Protein 9T1M (pdb70)

Structure (mmCIF, N/CA/C/O backbone):
data_9T1M
#
_entry.id   9T1M
#
_cell.length_a   136.809
_cell.length_b   136.809
_cell.length_c   71.362
_cell.angle_alpha   90.000
_cell.angle_beta   90.000
_cell.angle_gamma   120.000
#
_symmetry.space_group_name_H-M   'P 32 2 1'
#
loop_
_entity.id
_entity.type
_entity.pdbx_description
1 polymer 'Alpha Rep E4'
2 polymer 'Nuclear export protein'
3 water water
#
loop_
_atom_site.group_PDB
_atom_site.id
_atom_site.type_symbol
_atom_site.label_atom_id
_atom_site.label_alt_id
_atom_site.label_comp_id
_atom_site.label_asym_id
_atom_site.label_entity_id
_atom_site.label_seq_id
_atom_site.pdbx_PDB_ins_code
_atom_site.Cartn_x
_atom_site.Cartn_y
_atom_site.Cartn_z
_atom_site.occupancy
_atom_site.B_iso_or_equiv
_atom_site.auth_seq_id
_atom_site.auth_comp_id
_atom_site.auth_asym_id
_atom_site.auth_atom_id
_atom_site.pdbx_PDB_model_num
ATOM 1 N N . ASP A 1 12 ? 72.32938 -22.14497 35.38547 1.000 90.19718 12 ASP A N 1
ATOM 2 C CA . ASP A 1 12 ? 71.00376 -22.17502 35.99330 1.000 102.73295 12 ASP A CA 1
ATOM 3 C C . ASP A 1 12 ? 70.00628 -21.36643 35.17292 1.000 104.51698 12 ASP A C 1
ATOM 4 O O . ASP A 1 12 ? 70.37736 -20.37442 34.54533 1.000 100.95744 12 ASP A O 1
ATOM 9 N N . PRO A 1 13 ? 68.74033 -21.79252 35.17118 1.000 110.24742 13 PRO A N 1
ATOM 10 C CA . PRO A 1 13 ? 67.69458 -20.96626 34.54693 1.000 102.47861 13 PRO A CA 1
ATOM 11 C C . PRO A 1 13 ? 67.55598 -19.60095 35.19174 1.000 96.35278 13 PRO A C 1
ATOM 12 O O . PRO A 1 13 ? 67.08082 -18.66487 34.53654 1.000 84.35211 13 PRO A O 1
ATOM 16 N N . GLU A 1 14 ? 67.95471 -19.45907 36.45817 1.000 99.71344 14 GLU A N 1
ATOM 17 C CA . GLU A 1 14 ? 67.94335 -18.15019 37.09857 1.000 85.44666 14 GLU A CA 1
ATOM 18 C C . GLU A 1 14 ? 69.06517 -17.26413 36.57466 1.000 84.95676 14 GLU A C 1
ATOM 19 O O . GLU A 1 14 ? 68.89727 -16.04208 36.48903 1.000 77.37126 14 GLU A O 1
ATOM 25 N N . LYS A 1 15 ? 70.21125 -17.85307 36.21750 1.000 82.75404 15 LYS A N 1
ATOM 26 C CA . LYS A 1 15 ? 71.28008 -17.06126 35.62194 1.000 77.63767 15 LYS A CA 1
ATOM 27 C C . LYS A 1 15 ? 70.95135 -16.63936 34.19759 1.000 62.04898 15 LYS A C 1
ATOM 28 O O . LYS A 1 15 ? 71.61032 -15.74358 33.66202 1.000 69.44855 15 LYS A O 1
ATOM 34 N N . VAL A 1 16 ? 69.93348 -17.24416 33.58435 1.000 70.67226 16 VAL A N 1
ATOM 35 C CA . VAL A 1 16 ? 69.54236 -16.85855 32.23247 1.000 67.60258 16 VAL A CA 1
ATOM 36 C C . VAL A 1 16 ? 68.81048 -15.52377 32.25521 1.000 58.17099 16 VAL A C 1
ATOM 37 O O . VAL A 1 16 ? 69.13795 -14.60172 31.49965 1.000 60.87722 16 VAL A O 1
ATOM 41 N N . GLU A 1 17 ? 67.80365 -15.40526 33.12594 1.000 62.18158 17 GLU A N 1
ATOM 42 C CA . GLU A 1 17 ? 67.00481 -14.18624 33.18777 1.000 63.10315 17 GLU A CA 1
ATOM 43 C C . GLU A 1 17 ? 67.83833 -12.98743 33.62072 1.000 64.95105 17 GLU A C 1
ATOM 44 O O . GLU A 1 17 ? 67.55708 -11.85575 33.20892 1.000 69.63182 17 GLU A O 1
ATOM 50 N N . MET A 1 18 ? 68.86626 -13.21014 34.44245 1.000 62.71203 18 MET A N 1
ATOM 51 C CA . MET A 1 18 ? 69.73454 -12.10944 34.84682 1.000 60.31430 18 MET A CA 1
ATOM 52 C C . MET A 1 18 ? 70.50609 -11.55705 33.65516 1.000 57.74368 18 MET A C 1
ATOM 53 O O . MET A 1 18 ? 70.54494 -10.34022 33.43832 1.000 68.21404 18 MET A O 1
ATOM 58 N N . TYR A 1 19 ? 71.12994 -12.44005 32.86977 1.000 61.21265 19 TYR A N 1
ATOM 59 C CA . TYR A 1 19 ? 71.90197 -11.98538 31.71781 1.000 56.46757 19 TYR A CA 1
ATOM 60 C C . TYR A 1 19 ? 71.00496 -11.39135 30.63910 1.000 57.55712 19 TYR A C 1
ATOM 61 O O . TYR A 1 19 ? 71.41067 -10.44931 29.94918 1.000 63.93669 19 TYR A O 1
ATOM 70 N N . ILE A 1 20 ? 69.79549 -11.93202 30.46916 1.000 50.36840 20 ILE A N 1
ATOM 71 C CA . ILE A 1 20 ? 68.85117 -11.35575 29.51458 1.000 51.91694 20 ILE A CA 1
ATOM 72 C C . ILE A 1 20 ? 68.51354 -9.92441 29.90914 1.000 57.91086 20 ILE A C 1
ATOM 73 O O . ILE A 1 20 ? 68.42546 -9.03102 29.05717 1.000 66.19910 20 ILE A O 1
ATOM 78 N N . LYS A 1 21 ? 68.32871 -9.68289 31.20871 1.000 54.27884 21 LYS A N 1
ATOM 79 C CA . LYS A 1 21 ? 68.10044 -8.32365 31.68518 1.000 55.88268 21 LYS A CA 1
ATOM 80 C C . LYS A 1 21 ? 69.32681 -7.44956 31.45101 1.000 61.98548 21 LYS A C 1
ATOM 81 O O . LYS A 1 21 ? 69.20134 -6.26610 31.11440 1.000 65.84989 21 LYS A O 1
ATOM 87 N N . ASN A 1 22 ? 70.52365 -8.01718 31.62165 1.000 55.36857 22 ASN A N 1
ATOM 88 C CA . ASN A 1 22 ? 71.75914 -7.26857 31.42596 1.000 50.79977 22 ASN A CA 1
ATOM 89 C C . ASN A 1 22 ? 72.00339 -6.89038 29.97105 1.000 55.55714 22 ASN A C 1
ATOM 90 O O . ASN A 1 22 ? 72.89494 -6.07699 29.70562 1.000 57.33340 22 ASN A O 1
ATOM 95 N N . LEU A 1 23 ? 71.24450 -7.45301 29.02761 1.000 52.30532 23 LEU A N 1
ATOM 96 C CA . LEU A 1 23 ? 71.37376 -7.05892 27.63010 1.000 46.42410 23 LEU A CA 1
ATOM 97 C C . LEU A 1 23 ? 70.85868 -5.65013 27.37127 1.000 49.95179 23 LEU A C 1
ATOM 98 O O . LEU A 1 23 ? 71.04361 -5.13399 26.26362 1.000 50.49997 23 LEU A O 1
ATOM 103 N N . GLN A 1 24 ? 70.22534 -5.02000 28.36184 1.000 52.69739 24 GLN A N 1
ATOM 104 C CA . GLN A 1 24 ? 69.75768 -3.64391 28.25565 1.000 63.30835 24 GLN A CA 1
ATOM 105 C C . GLN A 1 24 ? 70.48851 -2.72921 29.23250 1.000 57.71818 24 GLN A C 1
ATOM 106 O O . GLN A 1 24 ? 70.01673 -1.62490 29.52085 1.000 56.25843 24 GLN A O 1
ATOM 112 N N . ASP A 1 25 ? 71.63125 -3.17516 29.74832 1.000 58.18365 25 ASP A N 1
ATOM 113 C CA . ASP A 1 25 ? 72.42696 -2.37077 30.66304 1.000 66.04007 25 ASP A CA 1
ATOM 114 C C . ASP A 1 25 ? 73.08295 -1.20956 29.92054 1.000 57.53980 25 ASP A C 1
ATOM 115 O O . ASP A 1 25 ? 73.37682 -1.29231 28.72580 1.000 47.99951 25 ASP A O 1
ATOM 120 N N . ASP A 1 26 ? 73.30598 -0.11031 30.64489 1.000 60.36564 26 ASP A N 1
ATOM 121 C CA . ASP A 1 26 ? 73.90499 1.07130 30.03089 1.000 63.46617 26 ASP A CA 1
ATOM 122 C C . ASP A 1 26 ? 75.35644 0.83568 29.62965 1.000 57.55717 26 ASP A C 1
ATOM 123 O O . ASP A 1 26 ? 75.84238 1.45673 28.67755 1.000 59.52334 26 ASP A O 1
ATOM 128 N N . SER A 1 27 ? 76.05706 -0.04547 30.33176 1.000 60.98882 27 SER A N 1
ATOM 129 C CA . SER A 1 27 ? 77.46771 -0.28829 30.05533 1.000 48.28826 27 SER A CA 1
ATOM 130 C C . SER A 1 27 ? 77.61923 -1.28603 28.91465 1.000 50.55238 27 SER A C 1
ATOM 131 O O . SER A 1 27 ? 77.06291 -2.38790 28.99163 1.000 53.05794 27 SER A O 1
ATOM 134 N N . PRO A 1 28 ? 78.34119 -0.94600 27.84390 1.000 48.22986 28 PRO A N 1
ATOM 135 C CA . PRO A 1 28 ? 78.56922 -1.93227 26.77601 1.000 41.22018 28 PRO A CA 1
ATOM 136 C C . PRO A 1 28 ? 79.33642 -3.15179 27.25059 1.000 45.54682 28 PRO A C 1
ATOM 137 O O . PRO A 1 28 ? 79.14374 -4.24659 26.70716 1.000 45.63757 28 PRO A O 1
ATOM 141 N N . LEU A 1 29 ? 80.21323 -2.99008 28.24451 1.000 45.45660 29 LEU A N 1
ATOM 142 C CA . LEU A 1 29 ? 80.94557 -4.13029 28.78439 1.000 44.89125 29 LEU A CA 1
ATOM 143 C C . LEU A 1 29 ? 79.99977 -5.13090 29.43802 1.000 45.52877 29 LEU A C 1
ATOM 144 O O . LEU A 1 29 ? 80.17423 -6.34711 29.29587 1.000 44.65201 29 LEU A O 1
ATOM 149 N N . VAL A 1 30 ? 78.99190 -4.63665 30.16087 1.000 42.85392 30 VAL A N 1
ATOM 150 C CA . VAL A 1 30 ? 78.02917 -5.52637 30.80270 1.000 47.75642 30 VAL A CA 1
ATOM 151 C C . VAL A 1 30 ? 77.16986 -6.23377 29.76069 1.000 44.99597 30 VAL A C 1
ATOM 152 O O . VAL A 1 30 ? 76.90645 -7.43768 29.86930 1.000 48.93884 30 VAL A O 1
ATOM 156 N N . ARG A 1 31 ? 76.71556 -5.50237 28.73843 1.000 40.48459 31 ARG A N 1
ATOM 157 C CA . ARG A 1 31 ? 75.92460 -6.12587 27.68090 1.000 44.84018 31 ARG A CA 1
ATOM 158 C C . ARG A 1 31 ? 76.73227 -7.17457 26.92824 1.000 39.47700 31 ARG A C 1
ATOM 159 O O . ARG A 1 31 ? 76.18863 -8.20099 26.50369 1.000 40.81021 31 ARG A O 1
ATOM 167 N N . ASP A 1 32 ? 78.03094 -6.93213 26.74639 1.000 38.55808 32 ASP A N 1
ATOM 168 C CA . ASP A 1 32 ? 78.86290 -7.88479 26.02061 1.000 39.00395 32 ASP A CA 1
ATOM 169 C C . ASP A 1 32 ? 79.04225 -9.17343 26.81293 1.000 38.00676 32 ASP A C 1
ATOM 170 O O . ASP A 1 32 ? 78.90717 -10.27380 26.26511 1.000 46.55855 32 ASP A O 1
ATOM 175 N N . PHE A 1 33 ? 79.34969 -9.05763 28.10764 1.000 38.68939 33 PHE A N 1
ATOM 176 C CA . PHE A 1 33 ? 79.53052 -10.25157 28.92611 1.000 38.34877 33 PHE A CA 1
ATOM 177 C C . PHE A 1 33 ? 78.23521 -11.03898 29.05960 1.000 40.09576 33 PHE A C 1
ATOM 178 O O . PHE A 1 33 ? 78.26523 -12.27189 29.14679 1.000 48.57694 33 PHE A O 1
ATOM 186 N N . ALA A 1 34 ? 77.09287 -10.35033 29.08041 1.000 39.28751 34 ALA A N 1
ATOM 187 C CA . ALA A 1 34 ? 75.81321 -11.04549 29.15891 1.000 40.31081 34 ALA A CA 1
ATOM 188 C C . ALA A 1 34 ? 75.54707 -11.84352 27.88911 1.000 39.05457 34 ALA A C 1
ATOM 189 O O . ALA A 1 34 ? 75.12856 -13.00515 27.95023 1.000 47.48463 34 ALA A O 1
ATOM 191 N N . ALA A 1 35 ? 75.78095 -11.23192 26.72540 1.000 37.33704 35 ALA A N 1
ATOM 192 C CA . ALA A 1 35 ? 75.56046 -11.93159 25.46389 1.000 39.44986 35 ALA A CA 1
ATOM 193 C C . ALA A 1 35 ? 76.48507 -13.13486 25.32823 1.000 36.24674 35 ALA A C 1
ATOM 194 O O . ALA A 1 35 ? 76.06863 -14.19658 24.84999 1.000 41.90097 35 ALA A O 1
ATOM 196 N N . ASN A 1 36 ? 77.74643 -12.98692 25.73990 1.000 35.96436 36 ASN A N 1
ATOM 197 C CA . ASN A 1 36 ? 78.68553 -14.10071 25.65984 1.000 40.76513 36 ASN A CA 1
ATOM 198 C C . ASN A 1 36 ? 78.29547 -15.22410 26.61270 1.000 46.40750 36 ASN A C 1
ATOM 199 O O . ASN A 1 36 ? 78.44889 -16.40647 26.28360 1.000 46.22386 36 ASN A O 1
ATOM 204 N N . ALA A 1 37 ? 77.78783 -14.87505 27.79739 1.000 40.27030 37 ALA A N 1
ATOM 205 C CA . ALA A 1 37 ? 77.39981 -15.89627 28.76460 1.000 41.74854 37 ALA A CA 1
ATOM 206 C C . ALA A 1 37 ? 76.16391 -16.65632 28.30101 1.000 43.29172 37 ALA A C 1
ATOM 207 O O . ALA A 1 37 ? 76.05757 -17.86944 28.51716 1.000 51.93293 37 ALA A O 1
ATOM 209 N N . LEU A 1 38 ? 75.21695 -15.96022 27.66646 1.000 41.58226 38 LEU A N 1
ATOM 210 C CA . LEU A 1 38 ? 74.01802 -16.62743 27.17094 1.000 42.67911 38 LEU A CA 1
ATOM 211 C C . LEU A 1 38 ? 74.35224 -17.63164 26.07712 1.000 43.07787 38 LEU A C 1
ATOM 212 O O . LEU A 1 38 ? 73.65129 -18.63845 25.92314 1.000 56.86430 38 LEU A O 1
ATOM 217 N N . GLY A 1 39 ? 75.41241 -17.37645 25.30806 1.000 45.91952 39 GLY A N 1
ATOM 218 C CA . GLY A 1 39 ? 75.84092 -18.34068 24.31156 1.000 51.09145 39 GLY A CA 1
ATOM 219 C C . GLY A 1 39 ? 76.42081 -19.60190 24.91755 1.000 43.58251 39 GLY A C 1
ATOM 220 O O . GLY A 1 39 ? 76.25334 -20.69277 24.36411 1.000 46.69153 39 GLY A O 1
ATOM 221 N N . LYS A 1 40 ? 77.10599 -19.47699 26.05756 1.000 47.05477 40 LYS A N 1
ATOM 222 C CA . LYS A 1 40 ? 77.67589 -20.65323 26.70715 1.000 52.38138 40 LYS A CA 1
ATOM 223 C C . LYS A 1 40 ? 76.59390 -21.50441 27.35860 1.000 51.00692 40 LYS A C 1
ATOM 224 O O . LYS A 1 40 ? 76.68485 -22.73775 27.36106 1.000 59.70757 40 LYS A O 1
ATOM 230 N N . ILE A 1 41 ? 75.56706 -20.86560 27.92208 1.000 51.10343 41 ILE A N 1
ATOM 231 C CA . ILE A 1 41 ? 74.50050 -21.61094 28.58384 1.000 56.40535 41 ILE A CA 1
ATOM 232 C C . ILE A 1 41 ? 73.72461 -22.43924 27.56673 1.000 57.15358 41 ILE A C 1
ATOM 233 O O . ILE A 1 41 ? 73.49699 -23.63918 27.76049 1.000 68.83925 41 ILE A O 1
ATOM 238 N N . GLY A 1 42 ? 73.31024 -21.81278 26.46945 1.000 55.23576 42 GLY A N 1
ATOM 239 C CA . GLY A 1 42 ? 72.60193 -22.50935 25.41556 1.000 51.69614 42 GLY A CA 1
ATOM 240 C C . GLY A 1 42 ? 71.10339 -22.59492 25.57762 1.000 57.77690 42 GLY A C 1
ATOM 241 O O . GLY A 1 42 ? 70.47498 -23.43820 24.92792 1.000 70.20102 42 GLY A O 1
ATOM 242 N N . ASP A 1 43 ? 70.50645 -21.75420 26.41763 1.000 58.31488 43 ASP A N 1
ATOM 243 C CA . ASP A 1 43 ? 69.06608 -21.78986 26.62605 1.000 70.91128 43 ASP A CA 1
ATOM 244 C C . ASP A 1 43 ? 68.37116 -20.99632 25.52621 1.000 60.74938 43 ASP A C 1
ATOM 245 O O . ASP A 1 43 ? 68.74775 -19.85543 25.24004 1.000 56.08469 43 ASP A O 1
ATOM 250 N N . GLU A 1 44 ? 67.35462 -21.60293 24.90876 1.000 69.68124 44 GLU A N 1
ATOM 251 C CA . GLU A 1 44 ? 66.62160 -20.94432 23.83331 1.000 58.77615 44 GLU A CA 1
ATOM 252 C C . GLU A 1 44 ? 65.82808 -19.73567 24.31253 1.000 61.67655 44 GLU A C 1
ATOM 253 O O . GLU A 1 44 ? 65.35988 -18.95442 23.47749 1.000 56.47444 44 GLU A O 1
ATOM 259 N N . ARG A 1 45 ? 65.66733 -19.56689 25.62735 1.000 64.14241 45 ARG A N 1
ATOM 260 C CA . ARG A 1 45 ? 65.00704 -18.38706 26.17482 1.000 63.60704 45 ARG A CA 1
ATOM 261 C C . ARG A 1 45 ? 65.72926 -17.09719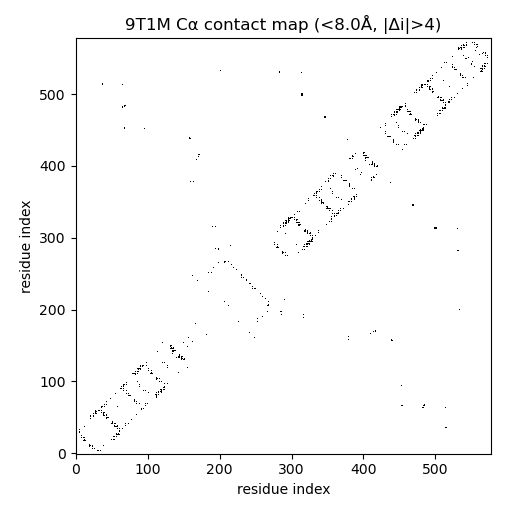 25.79826 1.000 59.06523 45 ARG A C 1
ATOM 262 O O . ARG A 1 45 ? 65.10778 -16.02847 25.78625 1.000 65.37433 45 ARG A O 1
ATOM 270 N N . ALA A 1 46 ? 67.01591 -17.17720 25.46426 1.000 59.58145 46 ALA A N 1
ATOM 271 C CA . ALA A 1 46 ? 67.83077 -16.01207 25.14998 1.000 53.54806 46 ALA A CA 1
ATOM 272 C C . ALA A 1 46 ? 67.92071 -15.71786 23.65787 1.000 52.05149 46 ALA A C 1
ATOM 273 O O . ALA A 1 46 ? 68.57658 -14.74457 23.27722 1.000 51.05818 46 ALA A O 1
ATOM 275 N N . VAL A 1 47 ? 67.28217 -16.52467 22.80678 1.000 68.04095 47 VAL A N 1
ATOM 276 C CA . VAL A 1 47 ? 67.43073 -16.35706 21.36021 1.000 57.11485 47 VAL A CA 1
ATOM 277 C C . VAL A 1 47 ? 66.86597 -15.01336 20.91340 1.000 51.18527 47 VAL A C 1
ATOM 278 O O . VAL A 1 47 ? 67.55438 -14.21207 20.27148 1.000 48.70533 47 VAL A O 1
ATOM 282 N N . GLU A 1 48 ? 65.60438 -14.75034 21.24038 1.000 50.91721 48 GLU A N 1
ATOM 283 C CA . GLU A 1 48 ? 64.96257 -13.51403 20.80781 1.000 51.85411 48 GLU A CA 1
ATOM 284 C C . GLU A 1 48 ? 65.59331 -12.28085 21.45665 1.000 50.11506 48 GLU A C 1
ATOM 285 O O . GLU A 1 48 ? 65.72833 -11.24940 20.78552 1.000 51.41734 48 GLU A O 1
ATOM 291 N N . PRO A 1 49 ? 65.97969 -12.31752 22.73985 1.000 54.78218 49 PRO A N 1
ATOM 292 C CA . PRO A 1 49 ? 66.74713 -11.18164 23.28022 1.000 48.00133 49 PRO A CA 1
ATOM 293 C C . PRO A 1 49 ? 68.08686 -10.97059 22.59510 1.000 45.81903 49 PRO A C 1
ATOM 294 O O . PRO A 1 49 ? 68.52826 -9.82252 22.46362 1.000 52.16356 49 PRO A O 1
ATOM 298 N N . LEU A 1 50 ? 68.75450 -12.04146 22.15844 1.000 45.57075 50 LEU A N 1
ATOM 299 C CA . LEU A 1 50 ? 70.02265 -11.88044 21.45311 1.000 41.09430 50 LEU A CA 1
ATOM 300 C C . LEU A 1 50 ? 69.81633 -11.37413 20.03178 1.000 41.38439 50 LEU A C 1
ATOM 301 O O . LEU A 1 50 ? 70.66887 -10.65209 19.50277 1.000 45.62395 50 LEU A O 1
ATOM 306 N N . ILE A 1 51 ? 68.70636 -11.75391 19.39601 1.000 45.09493 51 ILE A N 1
ATOM 307 C CA . ILE A 1 51 ? 68.40166 -11.25804 18.05695 1.000 44.47562 51 ILE A CA 1
ATOM 308 C C . ILE A 1 51 ? 68.24041 -9.74294 18.07092 1.000 45.05662 51 ILE A C 1
ATOM 309 O O . ILE A 1 51 ? 68.69735 -9.04634 17.15551 1.000 45.83236 51 ILE A O 1
ATOM 314 N N . LYS A 1 52 ? 67.60267 -9.20510 19.11403 1.000 47.06922 52 LYS A N 1
ATOM 315 C CA . LYS A 1 52 ? 67.48203 -7.75713 19.23516 1.000 48.62647 52 LYS A CA 1
ATOM 316 C C . LYS A 1 52 ? 68.82478 -7.09271 19.51039 1.000 46.72764 52 LYS A C 1
ATOM 317 O O . LYS A 1 52 ? 68.96231 -5.88478 19.28916 1.000 49.69470 52 LYS A O 1
ATOM 323 N N . ALA A 1 53 ? 69.81433 -7.85254 19.98273 1.000 42.36747 53 ALA A N 1
ATOM 324 C CA . ALA A 1 53 ? 71.14223 -7.31562 20.24669 1.000 43.32304 53 ALA A CA 1
ATOM 325 C C . ALA A 1 53 ? 71.97744 -7.14828 18.98486 1.000 43.39575 53 ALA A C 1
ATOM 326 O O . ALA A 1 53 ? 73.02038 -6.48794 19.03789 1.000 47.21099 53 ALA A O 1
ATOM 328 N N . LEU A 1 54 ? 71.55438 -7.72881 17.85935 1.000 45.63129 54 LEU A N 1
ATOM 329 C CA . LEU A 1 54 ? 72.26093 -7.53105 16.59927 1.000 42.28093 54 LEU A CA 1
ATOM 330 C C . LEU A 1 54 ? 72.14701 -6.10368 16.07952 1.000 52.27636 54 LEU A C 1
ATOM 331 O O . LEU A 1 54 ? 72.82568 -5.76205 15.10511 1.000 64.02455 54 LEU A O 1
ATOM 336 N N . LYS A 1 55 ? 71.30999 -5.27053 16.69968 1.000 43.97226 55 LYS A N 1
ATOM 337 C CA . LYS A 1 55 ? 71.20433 -3.85379 16.37537 1.000 46.07568 55 LYS A CA 1
ATOM 338 C C . LYS A 1 55 ? 71.71516 -2.96881 17.50727 1.000 45.53782 55 LYS A C 1
ATOM 339 O O . LYS A 1 55 ? 71.34661 -1.79250 17.58545 1.000 58.81023 55 LYS A O 1
ATOM 345 N N . ASP A 1 56 ? 72.54690 -3.51533 18.39024 1.000 43.09875 56 ASP A N 1
ATOM 346 C CA . ASP A 1 56 ? 73.08072 -2.74486 19.50309 1.000 42.88007 56 ASP A CA 1
ATOM 347 C C . ASP A 1 56 ? 73.99302 -1.63463 18.99140 1.000 43.81713 56 ASP A C 1
ATOM 348 O O . ASP A 1 56 ? 74.64366 -1.76272 17.95107 1.000 44.89707 56 ASP A O 1
ATOM 353 N N . GLU A 1 57 ? 74.03317 -0.52925 19.73798 1.000 45.40893 57 GLU A N 1
ATOM 354 C CA . GLU A 1 57 ? 74.84050 0.61935 19.34393 1.000 49.36652 57 GLU A CA 1
ATOM 355 C C . GLU A 1 57 ? 76.33581 0.38391 19.50926 1.000 45.12760 57 GLU A C 1
ATOM 356 O O . GLU A 1 57 ? 77.12809 1.21174 19.04665 1.000 46.60777 57 GLU A O 1
ATOM 362 N N . ASP A 1 58 ? 76.73909 -0.71118 20.14563 1.000 42.64440 58 ASP A N 1
ATOM 363 C CA . ASP A 1 58 ? 78.14341 -1.04707 20.34088 1.000 41.45156 58 ASP A CA 1
ATOM 364 C C . ASP A 1 58 ? 78.49542 -2.21716 19.43234 1.000 45.69370 58 ASP A C 1
ATOM 365 O O . ASP A 1 58 ? 77.89151 -3.29031 19.53611 1.000 42.57798 58 ASP A O 1
ATOM 370 N N . GLY A 1 59 ? 79.46781 -2.00627 18.54267 1.000 41.77805 59 GLY A N 1
ATOM 371 C CA . GLY A 1 59 ? 79.83086 -3.02626 17.57426 1.000 40.24432 59 GLY A CA 1
ATOM 372 C C . GLY A 1 59 ? 80.37061 -4.30278 18.18516 1.000 38.25056 59 GLY A C 1
ATOM 373 O O . GLY A 1 59 ? 80.31167 -5.35791 17.54434 1.000 46.26990 59 GLY A O 1
ATOM 374 N N . TYR A 1 60 ? 80.89829 -4.23627 19.40974 1.000 37.94465 60 TYR A N 1
ATOM 375 C CA . TYR A 1 60 ? 81.35304 -5.45274 20.07576 1.000 38.31817 60 TYR A CA 1
ATOM 376 C C . TYR A 1 60 ? 80.17554 -6.29010 20.55847 1.000 39.77410 60 TYR A C 1
ATOM 377 O O . TYR A 1 60 ? 80.21185 -7.52366 20.48104 1.000 48.77405 60 TYR A O 1
ATOM 386 N N . VAL A 1 61 ? 79.12548 -5.63876 21.06412 1.000 39.75426 61 VAL A N 1
ATOM 387 C CA . VAL A 1 61 ? 77.92144 -6.36289 21.46314 1.000 42.47991 61 VAL A CA 1
ATOM 388 C C . VAL A 1 61 ? 77.28154 -7.02920 20.25193 1.000 36.33668 61 VAL A C 1
ATOM 389 O O . VAL A 1 61 ? 76.79633 -8.16450 20.33142 1.000 40.90764 61 VAL A O 1
ATOM 393 N N . ARG A 1 62 ? 77.27306 -6.33315 19.11161 1.000 39.55675 62 ARG A N 1
ATOM 394 C CA . ARG A 1 62 ? 76.74093 -6.91207 17.88174 1.000 36.78216 62 ARG A CA 1
ATOM 395 C C . ARG A 1 62 ? 77.51881 -8.16071 17.49047 1.000 35.86036 62 ARG A C 1
ATOM 396 O O . ARG A 1 62 ? 76.93278 -9.16979 17.08079 1.000 36.93354 62 ARG A O 1
ATOM 404 N N . ARG A 1 63 ? 78.84494 -8.10581 17.61648 1.000 39.79984 63 ARG A N 1
ATOM 405 C CA . ARG A 1 63 ? 79.69217 -9.23774 17.25976 1.000 37.52582 63 ARG A CA 1
ATOM 406 C C . ARG A 1 63 ? 79.44893 -10.41978 18.18981 1.000 38.36999 63 ARG A C 1
ATOM 407 O O . ARG A 1 63 ? 79.29968 -11.56134 17.73796 1.000 34.72154 63 ARG A O 1
ATOM 415 N N . THR A 1 64 ? 79.39855 -10.15894 19.49785 1.000 43.88953 64 THR A N 1
ATOM 416 C CA . THR A 1 64 ? 79.23515 -11.23059 20.47358 1.000 33.49930 64 THR A CA 1
ATOM 417 C C . THR A 1 64 ? 77.84859 -11.85739 20.39922 1.000 37.77058 64 THR A C 1
ATOM 418 O O . THR A 1 64 ? 77.70518 -13.06739 20.61037 1.000 42.09294 64 THR A O 1
ATOM 422 N N . ALA A 1 65 ? 76.82297 -11.05946 20.09268 1.000 37.67873 65 ALA A N 1
ATOM 423 C CA . ALA A 1 65 ? 75.47433 -11.60269 19.96725 1.000 34.87238 65 ALA A CA 1
ATOM 424 C C . ALA A 1 65 ? 75.38505 -12.59939 18.81870 1.000 40.31021 65 ALA A C 1
ATOM 425 O O . ALA A 1 65 ? 74.73361 -13.64324 18.94261 1.000 40.10257 65 ALA A O 1
ATOM 427 N N . ALA A 1 66 ? 76.02955 -12.29285 17.68994 1.000 41.36523 66 ALA A N 1
ATOM 428 C CA . ALA A 1 66 ? 76.03336 -13.22330 16.56564 1.000 47.66404 66 ALA A CA 1
ATOM 429 C C . ALA A 1 66 ? 76.74042 -14.52349 16.92869 1.000 39.57679 66 ALA A C 1
ATOM 430 O O . ALA A 1 66 ? 76.27065 -15.61320 16.57943 1.000 40.64282 66 ALA A O 1
ATOM 432 N N . LEU A 1 67 ? 77.87797 -14.42709 17.62228 1.000 37.35928 67 LEU A N 1
ATOM 433 C CA . LEU A 1 67 ? 78.58690 -15.62481 18.06291 1.000 40.58268 67 LEU A CA 1
ATOM 434 C C . LEU A 1 67 ? 77.72837 -16.46850 18.99675 1.000 46.41001 67 LEU A C 1
ATOM 435 O O . LEU A 1 67 ? 77.73439 -17.70266 18.91277 1.000 57.47630 67 LEU A O 1
ATOM 440 N N . ALA A 1 68 ? 76.98062 -15.81958 19.89259 1.000 47.31534 68 ALA A N 1
ATOM 441 C CA . ALA A 1 68 ? 76.13215 -16.55500 20.82472 1.000 43.55921 68 ALA A CA 1
ATOM 442 C C . ALA A 1 68 ? 75.01333 -17.28776 20.09667 1.000 38.32007 68 ALA A C 1
ATOM 443 O O . ALA A 1 68 ? 74.71768 -18.44725 20.40898 1.000 42.19541 68 ALA A O 1
ATOM 445 N N . LEU A 1 69 ? 74.37487 -16.62422 19.12947 1.000 40.33538 69 LEU A N 1
ATOM 446 C CA . LEU A 1 69 ? 73.30707 -17.26361 18.36859 1.000 40.07337 69 LEU A CA 1
ATOM 447 C C . LEU A 1 69 ? 73.81289 -18.47912 17.60261 1.000 47.35669 69 LEU A C 1
ATOM 448 O O . LEU A 1 69 ? 73.06096 -19.43800 17.39335 1.000 54.86241 69 LEU A O 1
ATOM 453 N N . GLY A 1 70 ? 75.07640 -18.45857 17.17556 1.000 52.83366 70 GLY A N 1
ATOM 454 C CA . GLY A 1 70 ? 75.64075 -19.62284 16.51366 1.000 51.83562 70 GLY A CA 1
ATOM 455 C C . GLY A 1 70 ? 75.83266 -20.80046 17.45024 1.000 44.04803 70 GLY A C 1
ATOM 456 O O . GLY A 1 70 ? 75.62473 -21.95318 17.06125 1.000 45.22348 70 GLY A O 1
ATOM 457 N N . LYS A 1 71 ? 76.23354 -20.53047 18.69608 1.000 48.60120 71 LYS A N 1
ATOM 458 C CA . LYS A 1 71 ? 76.43301 -21.61081 19.65714 1.000 54.79538 71 LYS A CA 1
ATOM 459 C C . LYS A 1 71 ? 75.11959 -22.27102 20.05673 1.000 47.62349 71 LYS A C 1
ATOM 460 O O . LYS A 1 71 ? 75.08765 -23.48364 20.29614 1.000 53.84228 71 LYS A O 1
ATOM 466 N N . ILE A 1 72 ? 74.03340 -21.50065 20.13685 1.000 47.96616 72 ILE A N 1
ATOM 467 C CA . ILE A 1 72 ? 72.74453 -22.07378 20.51484 1.000 52.65353 72 ILE A CA 1
ATOM 468 C C . ILE A 1 72 ? 72.24138 -23.01774 19.42949 1.000 51.34797 72 ILE A C 1
ATOM 469 O O . ILE A 1 72 ? 71.83343 -24.15082 19.70985 1.000 64.66434 72 ILE A O 1
ATOM 474 N N . GLY A 1 73 ? 72.26097 -22.56847 18.17820 1.000 57.29361 73 GLY A N 1
ATOM 475 C CA . GLY A 1 73 ? 71.81232 -23.38855 17.07359 1.000 57.91167 73 GLY A CA 1
ATOM 476 C C . GLY A 1 73 ? 70.33894 -23.30015 16.75069 1.000 58.76982 73 GLY A C 1
ATOM 477 O O . GLY A 1 73 ? 69.86483 -24.05959 15.89727 1.000 71.50323 73 GLY A O 1
ATOM 478 N N . ASP A 1 74 ? 69.59804 -22.40829 17.40300 1.000 58.58230 74 ASP A N 1
ATOM 479 C CA . ASP A 1 74 ? 68.17437 -22.27496 17.12770 1.000 59.79180 74 ASP A CA 1
ATOM 480 C C . ASP A 1 74 ? 67.97031 -21.65058 15.75254 1.000 57.09071 74 ASP A C 1
ATOM 481 O O . ASP A 1 74 ? 68.54744 -20.60431 15.44109 1.000 53.93914 74 ASP A O 1
ATOM 486 N N . GLU A 1 75 ? 67.14361 -22.29690 14.92763 1.000 58.71539 75 GLU A N 1
ATOM 487 C CA . GLU A 1 75 ? 66.92586 -21.84033 13.56015 1.000 57.51736 75 GLU A CA 1
ATOM 488 C C . GLU A 1 75 ? 66.12453 -20.54673 13.48284 1.000 61.10880 75 GLU A C 1
ATOM 489 O O . GLU A 1 75 ? 66.02655 -19.96712 12.39601 1.000 59.18733 75 GLU A O 1
ATOM 495 N N . ARG A 1 76 ? 65.55136 -20.08161 14.59566 1.000 56.84473 76 ARG A N 1
ATOM 496 C CA . ARG A 1 76 ? 64.85478 -18.80023 14.59042 1.000 56.00720 76 ARG A CA 1
ATOM 497 C C . ARG A 1 76 ? 65.79578 -17.63320 14.32669 1.000 52.33481 76 ARG A C 1
ATOM 498 O O . ARG A 1 76 ? 65.34390 -16.57436 13.87770 1.000 57.67973 76 ARG A O 1
ATOM 506 N N . ALA A 1 77 ? 67.08779 -17.80263 14.58971 1.000 50.65954 77 ALA A N 1
ATOM 507 C CA . ALA A 1 77 ? 68.07609 -16.75305 14.39018 1.000 51.80809 77 ALA A CA 1
ATOM 508 C C . ALA A 1 77 ? 68.61077 -16.69244 12.96583 1.000 45.59237 77 ALA A C 1
ATOM 509 O O . ALA A 1 77 ? 69.43817 -15.82461 12.67244 1.000 54.66087 77 ALA A O 1
ATOM 511 N N . VAL A 1 78 ? 68.16300 -17.58294 12.07806 1.000 46.82580 78 VAL A N 1
ATOM 512 C CA . VAL A 1 78 ? 68.71458 -17.63325 10.72406 1.000 45.45533 78 VAL A CA 1
ATOM 513 C C . VAL A 1 78 ? 68.43101 -16.33237 9.98158 1.000 43.96147 78 VAL A C 1
ATOM 514 O O . VAL A 1 78 ? 69.34619 -15.67190 9.47711 1.000 45.76496 78 VAL A O 1
ATOM 518 N N . GLU A 1 79 ? 67.15796 -15.94702 9.90428 1.000 45.40926 79 GLU A N 1
ATOM 519 C CA . GLU A 1 79 ? 66.80361 -14.73025 9.17766 1.000 44.60239 79 GLU A CA 1
ATOM 520 C C . GLU A 1 79 ? 67.40601 -13.46464 9.78264 1.000 51.68309 79 GLU A C 1
ATOM 521 O O . GLU A 1 79 ? 67.89658 -12.62374 9.00843 1.000 48.96950 79 GLU A O 1
ATOM 527 N N . PRO A 1 80 ? 67.40388 -13.25018 11.10445 1.000 50.59106 80 PRO A N 1
ATOM 528 C CA . PRO A 1 80 ? 68.09232 -12.06083 11.63459 1.000 41.25386 80 PRO A CA 1
ATOM 529 C C . PRO A 1 80 ? 69.59157 -12.06852 11.39335 1.000 42.25433 80 PRO A C 1
ATOM 530 O O . PRO A 1 80 ? 70.17840 -10.99960 11.18248 1.000 45.55946 80 PRO A O 1
ATOM 534 N N . LEU A 1 81 ? 70.23392 -13.23965 11.42313 1.000 41.02881 81 LEU A N 1
ATOM 535 C CA . LEU A 1 81 ? 71.65793 -13.30648 11.10900 1.000 40.50102 81 LEU A CA 1
ATOM 536 C C . LEU A 1 81 ? 71.92435 -12.98772 9.64369 1.000 44.04980 81 LEU A C 1
ATOM 537 O O . LEU A 1 81 ? 72.98085 -12.43714 9.31330 1.000 38.51281 81 LEU A O 1
ATOM 542 N N . ILE A 1 82 ? 70.99006 -13.33464 8.75542 1.000 37.70278 82 ILE A N 1
ATOM 543 C CA . ILE A 1 82 ? 71.14116 -12.99952 7.34205 1.000 37.35524 82 ILE A CA 1
ATOM 544 C C . ILE A 1 82 ? 71.18229 -11.48842 7.15520 1.000 42.54961 82 ILE A C 1
ATOM 545 O O . ILE A 1 82 ? 72.00314 -10.96368 6.39291 1.000 43.34329 82 ILE A O 1
ATOM 550 N N . LYS A 1 83 ? 70.29899 -10.76398 7.84699 1.000 52.10958 83 LYS A N 1
ATOM 551 C CA . LYS A 1 83 ? 70.32648 -9.30686 7.77583 1.000 46.50225 83 LYS A CA 1
ATOM 552 C C . LYS A 1 83 ? 71.61829 -8.74359 8.35288 1.000 44.90758 83 LYS A C 1
ATOM 553 O O . LYS A 1 83 ? 72.05339 -7.65676 7.95502 1.000 52.08985 83 LYS A O 1
ATOM 559 N N . ALA A 1 84 ? 72.24289 -9.46088 9.28971 1.000 46.23290 84 ALA A N 1
ATOM 560 C CA . ALA A 1 84 ? 73.53004 -9.03698 9.82536 1.000 42.88808 84 ALA A CA 1
ATOM 561 C C . ALA A 1 84 ? 74.66139 -9.18774 8.81732 1.000 42.20750 84 ALA A C 1
ATOM 562 O O . ALA A 1 84 ? 75.74266 -8.63261 9.03946 1.000 36.10573 84 ALA A O 1
ATOM 564 N N . LEU A 1 85 ? 74.44256 -9.92212 7.72317 1.000 45.20268 85 LEU A N 1
ATOM 565 C CA . LEU A 1 85 ? 75.43340 -10.01823 6.65824 1.000 41.82435 85 LEU A CA 1
ATOM 566 C C . LEU A 1 85 ? 75.59559 -8.71497 5.88909 1.000 41.55312 85 LEU A C 1
ATOM 567 O O . LEU A 1 85 ? 76.48288 -8.62864 5.03345 1.000 43.72678 85 LEU A O 1
ATOM 572 N N . LYS A 1 86 ? 74.75980 -7.71134 6.15976 1.000 35.88127 86 LYS A N 1
ATOM 573 C CA . LYS A 1 86 ? 74.88844 -6.39472 5.55055 1.000 39.01787 86 LYS A CA 1
ATOM 574 C C . LYS A 1 86 ? 75.28377 -5.33337 6.57130 1.000 38.40539 86 LYS A C 1
ATOM 575 O O . LYS A 1 86 ? 75.11073 -4.13709 6.31817 1.000 44.10838 86 LYS A O 1
ATOM 581 N N . ASP A 1 87 ? 75.80653 -5.75262 7.72139 1.000 41.09030 87 ASP A N 1
ATOM 582 C CA . ASP A 1 87 ? 76.28429 -4.81870 8.72967 1.000 39.58009 87 ASP A CA 1
ATOM 583 C C . ASP A 1 87 ? 77.49448 -4.05112 8.20396 1.000 43.93218 87 ASP A C 1
ATOM 584 O O . ASP A 1 87 ? 78.28272 -4.56412 7.40642 1.000 49.06552 87 ASP A O 1
ATOM 589 N N . GLU A 1 88 ? 77.63474 -2.79957 8.65017 1.000 35.48382 88 GLU A N 1
ATOM 590 C CA . GLU A 1 88 ? 78.72514 -1.96601 8.15113 1.000 40.15442 88 GLU A CA 1
ATOM 591 C C . GLU A 1 88 ? 80.09390 -2.41293 8.65523 1.000 39.15828 88 GLU A C 1
ATOM 592 O O . GLU A 1 88 ? 81.10959 -2.00265 8.08440 1.000 50.03830 88 GLU A O 1
ATOM 598 N N . ASP A 1 89 ? 80.15091 -3.23807 9.69731 1.000 46.40767 89 ASP A N 1
ATOM 599 C CA . ASP A 1 89 ? 81.41275 -3.70819 10.25581 1.000 32.36053 89 ASP A CA 1
ATOM 600 C C . ASP A 1 89 ? 81.68934 -5.11975 9.75900 1.000 34.81273 89 ASP A C 1
ATOM 601 O O . ASP A 1 89 ? 80.81797 -5.99282 9.83287 1.000 39.56588 89 ASP A O 1
ATOM 606 N N . TRP A 1 90 ? 82.90803 -5.33748 9.25907 1.000 35.89420 90 TRP A N 1
ATOM 607 C CA . TRP A 1 90 ? 83.26286 -6.63970 8.70619 1.000 39.46070 90 TRP A CA 1
ATOM 608 C C . TRP A 1 90 ? 83.33767 -7.71909 9.77871 1.000 43.46451 90 TRP A C 1
ATOM 609 O O . TRP A 1 90 ? 83.11454 -8.89740 9.47862 1.000 40.01895 90 TRP A O 1
ATOM 620 N N . GLN A 1 91 ? 83.65330 -7.34964 11.02428 1.000 45.15563 91 GLN A N 1
ATOM 621 C CA . GLN A 1 91 ? 83.68146 -8.34815 12.08851 1.000 33.22771 91 GLN A CA 1
ATOM 622 C C . GLN A 1 91 ? 82.29512 -8.91159 12.36421 1.000 37.54468 91 GLN A C 1
ATOM 623 O O . GLN A 1 91 ? 82.16145 -10.09772 12.68168 1.000 40.46064 91 GLN A O 1
ATOM 629 N N . VAL A 1 92 ? 81.25582 -8.08580 12.24234 1.000 34.68076 92 VAL A N 1
ATOM 630 C CA . VAL A 1 92 ? 79.89706 -8.57894 12.43672 1.000 32.86746 92 VAL A CA 1
ATOM 631 C C . VAL A 1 92 ? 79.46817 -9.43138 11.25029 1.000 38.31658 92 VAL A C 1
ATOM 632 O O . VAL A 1 92 ? 78.80564 -10.46240 11.41719 1.000 38.55032 92 VAL A O 1
ATOM 636 N N . ARG A 1 93 ? 79.84804 -9.02487 10.03567 1.000 33.82725 93 ARG A N 1
ATOM 637 C CA . ARG A 1 93 ? 79.50373 -9.80980 8.85444 1.000 31.45099 93 ARG A CA 1
ATOM 638 C C . ARG A 1 93 ? 80.19225 -11.16819 8.87483 1.000 39.57832 93 ARG A C 1
ATOM 639 O O . ARG A 1 93 ? 79.60968 -12.17463 8.45372 1.000 43.21657 93 ARG A O 1
ATOM 647 N N . ALA A 1 94 ? 81.43283 -11.21860 9.36519 1.000 36.43513 94 ALA A N 1
ATOM 648 C CA . ALA A 1 94 ? 82.16794 -12.47838 9.37221 1.000 33.48699 94 ALA A CA 1
ATOM 649 C C . ALA A 1 94 ? 81.63002 -13.42847 10.43371 1.000 36.85822 94 ALA A C 1
ATOM 650 O O . ALA A 1 94 ? 81.44409 -14.62203 10.16926 1.000 41.57137 94 ALA A O 1
ATOM 652 N N . GLN A 1 95 ? 81.37067 -12.91952 11.63967 1.000 34.19786 95 GLN A N 1
ATOM 653 C CA . GLN A 1 95 ? 80.85416 -13.77752 12.69965 1.000 35.35520 95 GLN A CA 1
ATOM 654 C C . GLN A 1 95 ? 79.42066 -14.20929 12.42014 1.000 43.34633 95 GLN A C 1
ATOM 655 O O . GLN A 1 95 ? 79.01524 -15.30399 12.82647 1.000 38.98139 95 GLN A O 1
ATOM 661 N N . ALA A 1 96 ? 78.63877 -13.36903 11.73891 1.000 34.23291 96 ALA A N 1
ATOM 662 C CA . ALA A 1 96 ? 77.30440 -13.79048 11.32863 1.000 37.40338 96 ALA A CA 1
ATOM 663 C C . ALA A 1 96 ? 77.38360 -14.92809 10.31953 1.000 35.28822 96 ALA A C 1
ATOM 664 O O . ALA A 1 96 ? 76.54119 -15.83281 10.32720 1.000 39.14011 96 ALA A O 1
ATOM 666 N N . ALA A 1 97 ? 78.38703 -14.89578 9.43889 1.000 34.89792 97 ALA A N 1
ATOM 667 C CA . ALA A 1 97 ? 78.58098 -15.99458 8.49934 1.000 38.06785 97 ALA A CA 1
ATOM 668 C C . ALA A 1 97 ? 78.96664 -17.27525 9.22782 1.000 41.25545 97 ALA A C 1
ATOM 669 O O . ALA A 1 97 ? 78.48923 -18.36179 8.88067 1.000 43.52813 97 ALA A O 1
ATOM 671 N N . ASP A 1 98 ? 79.83625 -17.16654 10.23588 1.000 37.81641 98 ASP A N 1
ATOM 672 C CA . ASP A 1 98 ? 80.21147 -18.33590 11.02448 1.000 40.83828 98 ASP A CA 1
ATOM 673 C C . ASP A 1 98 ? 79.00609 -18.92269 11.74747 1.000 41.00512 98 ASP A C 1
ATOM 674 O O . ASP A 1 98 ? 78.86224 -20.14758 11.83766 1.000 43.11165 98 ASP A O 1
ATOM 679 N N . ALA A 1 99 ? 78.13289 -18.06294 12.27729 1.000 40.02185 99 ALA A N 1
ATOM 680 C CA . ALA A 1 99 ? 76.95020 -18.54931 12.97964 1.000 41.43517 99 ALA A CA 1
ATOM 681 C C . ALA A 1 99 ? 75.98844 -19.25146 12.02859 1.000 42.21288 99 ALA A C 1
ATOM 682 O O . ALA A 1 99 ? 75.42127 -20.29540 12.37164 1.000 45.45193 99 ALA A O 1
ATOM 684 N N . LEU A 1 100 ? 75.79068 -18.69515 10.83027 1.000 44.05259 100 LEU A N 1
ATOM 685 C CA . LEU A 1 100 ? 74.91072 -19.33361 9.85532 1.000 42.16401 100 LEU A CA 1
ATOM 686 C C . LEU A 1 100 ? 75.46076 -20.68451 9.41560 1.000 43.71388 100 LEU A C 1
ATOM 687 O O . LEU A 1 100 ? 74.69620 -21.62417 9.16721 1.000 51.67740 100 LEU A O 1
ATOM 692 N N . GLY A 1 101 ? 76.78574 -20.80245 9.31485 1.000 43.43610 101 GLY A N 1
ATOM 693 C CA . GLY A 1 101 ? 77.38002 -22.08530 8.98663 1.000 45.64551 101 GLY A CA 1
ATOM 694 C C . GLY A 1 101 ? 77.26164 -23.09063 10.11211 1.000 48.09229 101 GLY A C 1
ATOM 695 O O . GLY A 1 101 ? 77.15551 -24.29563 9.86470 1.000 54.89209 101 GLY A O 1
ATOM 696 N N . GLN A 1 102 ? 77.27779 -22.61559 11.35923 1.000 54.06403 102 GLN A N 1
ATOM 697 C CA . GLN A 1 102 ? 77.16077 -23.51831 12.49882 1.000 50.41968 102 GLN A CA 1
ATOM 698 C C . GLN A 1 102 ? 75.74857 -24.07880 12.61638 1.000 52.17765 102 GLN A C 1
ATOM 699 O O . GLN A 1 102 ? 75.56595 -25.24035 12.99950 1.000 63.50575 102 GLN A O 1
ATOM 705 N N . ILE A 1 103 ? 74.73784 -23.27029 12.29103 1.000 50.58655 103 ILE A N 1
ATOM 706 C CA . ILE A 1 103 ? 73.35751 -23.74228 12.35441 1.000 52.51685 103 ILE A CA 1
ATOM 707 C C . ILE A 1 103 ? 73.08941 -24.75509 11.24757 1.000 54.30094 103 ILE A C 1
ATOM 708 O O . ILE A 1 103 ? 72.51023 -25.82165 11.48522 1.000 57.47741 103 ILE A O 1
ATOM 713 N N . GLY A 1 104 ? 73.50522 -24.43913 10.02489 1.000 47.01499 104 GLY A N 1
ATOM 714 C CA . GLY A 1 104 ? 73.36798 -25.35534 8.91357 1.000 48.54428 104 GLY A CA 1
ATOM 715 C C . GLY A 1 104 ? 72.05154 -25.28880 8.17509 1.000 50.93143 104 GLY A C 1
ATOM 716 O O . GLY A 1 104 ? 71.74520 -26.21038 7.40892 1.000 53.33351 104 GLY A O 1
ATOM 717 N N . ASP A 1 105 ? 71.26234 -24.23715 8.37829 1.000 51.14463 105 ASP A N 1
ATOM 718 C CA . ASP A 1 105 ? 69.99309 -24.09339 7.67952 1.000 53.54046 105 ASP A CA 1
ATOM 719 C C . ASP A 1 105 ? 70.24924 -23.65839 6.24229 1.000 52.78586 105 ASP A C 1
ATOM 720 O O . ASP A 1 105 ? 70.97570 -22.69016 5.99768 1.000 53.62539 105 ASP A O 1
ATOM 725 N N . GLU A 1 106 ? 69.64825 -24.37455 5.29028 1.000 64.33627 106 GLU A N 1
ATOM 726 C CA . GLU A 1 106 ? 69.89338 -24.09569 3.88071 1.000 56.52205 106 GLU A CA 1
ATOM 727 C C . GLU A 1 106 ? 69.25431 -22.79613 3.40770 1.000 59.85309 106 GLU A C 1
ATOM 728 O O . GLU A 1 106 ? 69.50938 -22.38491 2.27075 1.000 59.38884 106 GLU A O 1
ATOM 734 N N . ARG A 1 107 ? 68.43896 -22.14040 4.23924 1.000 61.15044 107 ARG A N 1
ATOM 735 C CA . ARG A 1 107 ? 67.90224 -20.83643 3.86536 1.000 57.57271 107 ARG A CA 1
ATOM 736 C C . ARG A 1 107 ? 68.99352 -19.78313 3.74313 1.000 52.66907 107 ARG A C 1
ATOM 737 O O . ARG A 1 107 ? 68.78152 -18.75832 3.08608 1.000 52.86363 107 ARG A O 1
ATOM 745 N N . ALA A 1 108 ? 70.14979 -20.01108 4.35907 1.000 49.67471 108 ALA A N 1
ATOM 746 C CA . ALA A 1 108 ? 71.26169 -19.07292 4.32522 1.000 46.63807 108 ALA A CA 1
ATOM 747 C C . ALA A 1 108 ? 72.18771 -19.28286 3.13570 1.000 47.90427 108 ALA A C 1
ATOM 748 O O . ALA A 1 108 ? 73.13134 -18.50551 2.96643 1.000 49.61876 108 ALA A O 1
ATOM 750 N N . VAL A 1 109 ? 71.94392 -20.30416 2.31072 1.000 58.38482 109 VAL A N 1
ATOM 751 C CA . VAL A 1 109 ? 72.85143 -20.60199 1.20387 1.000 47.37097 109 VAL A CA 1
ATOM 752 C C . VAL A 1 109 ? 72.91091 -19.43238 0.22873 1.000 47.24246 109 VAL A C 1
ATOM 753 O O . VAL A 1 109 ? 73.99054 -18.91474 -0.07950 1.000 51.85115 109 VAL A O 1
ATOM 757 N N . GLU A 1 110 ? 71.75440 -18.99478 -0.26654 1.000 49.80813 110 GLU A N 1
ATOM 758 C CA . GLU A 1 110 ? 71.74524 -17.90066 -1.23391 1.000 50.30704 110 GLU A CA 1
ATOM 759 C C . GLU A 1 110 ? 72.25635 -16.58150 -0.66039 1.000 54.59955 110 GLU A C 1
ATOM 760 O O . GLU A 1 110 ? 73.01296 -15.89216 -1.36724 1.000 51.48408 110 GLU A O 1
ATOM 766 N N . PRO A 1 111 ? 71.89817 -16.16223 0.56219 1.000 55.60398 111 PRO A N 1
ATOM 767 C CA . PRO A 1 111 ? 72.52878 -14.94726 1.10986 1.000 44.58950 111 PRO A CA 1
ATOM 768 C C . PRO A 1 111 ? 74.03571 -15.06656 1.26365 1.000 52.67358 111 PRO A C 1
ATOM 769 O O . PRO A 1 111 ? 74.75374 -14.07819 1.06538 1.000 40.76396 111 PRO A O 1
ATOM 773 N N . LEU A 1 112 ? 74.53763 -16.25174 1.62257 1.000 53.85134 112 LEU A N 1
ATOM 774 C CA . LEU A 1 112 ? 75.98009 -16.43486 1.75237 1.000 38.78319 112 LEU A CA 1
ATOM 775 C C . LEU A 1 112 ? 76.67852 -16.38692 0.39933 1.000 39.16072 112 LEU A C 1
ATOM 776 O O . LEU A 1 112 ? 77.83080 -15.94721 0.31581 1.000 43.27052 112 LEU A O 1
ATOM 781 N N . ILE A 1 113 ? 76.01003 -16.84200 -0.66326 1.000 41.45993 113 ILE A N 1
ATOM 782 C CA . ILE A 1 113 ? 76.59408 -16.75358 -1.99917 1.000 42.45525 113 ILE A CA 1
ATOM 783 C C . ILE A 1 113 ? 76.76982 -15.29553 -2.40037 1.000 42.25985 113 ILE A C 1
ATOM 784 O O . ILE A 1 113 ? 77.77491 -14.92126 -3.01727 1.000 42.95832 113 ILE A O 1
ATOM 789 N N . LYS A 1 114 ? 75.80051 -14.44697 -2.04804 1.000 46.06442 114 LYS A N 1
ATOM 790 C CA . LYS A 1 114 ? 75.95850 -13.01486 -2.27478 1.000 44.57772 114 LYS A CA 1
ATOM 791 C C . LYS A 1 114 ? 77.12993 -12.45481 -1.48029 1.000 45.32503 114 LYS A C 1
ATOM 792 O O . LYS A 1 114 ? 77.79594 -11.51671 -1.93244 1.000 54.08165 114 LYS A O 1
ATOM 798 N N . ALA A 1 115 ? 77.39781 -13.01709 -0.29955 1.000 49.20554 115 ALA A N 1
ATOM 799 C CA . ALA A 1 115 ? 78.52094 -12.58407 0.52184 1.000 36.94781 115 ALA A CA 1
ATOM 800 C C . ALA A 1 115 ? 79.87155 -12.97731 -0.06125 1.000 41.69976 115 ALA A C 1
ATOM 801 O O . ALA A 1 115 ? 80.89803 -12.49471 0.43034 1.000 43.73910 115 ALA A O 1
ATOM 803 N N . LEU A 1 116 ? 79.90208 -13.83805 -1.08371 1.000 44.53383 116 LEU A N 1
ATOM 804 C CA . LEU A 1 116 ? 81.16467 -14.15680 -1.73947 1.000 39.18961 116 LEU A CA 1
ATOM 805 C C . LEU A 1 116 ? 81.73175 -12.96928 -2.50518 1.000 42.35066 116 LEU A C 1
ATOM 806 O O . LEU A 1 116 ? 82.91712 -12.98664 -2.86076 1.000 40.57861 116 LEU A O 1
ATOM 811 N N . LYS A 1 117 ? 80.91502 -11.94592 -2.76483 1.000 47.90118 117 LYS A N 1
ATOM 812 C CA . LYS A 1 117 ? 81.36397 -10.71025 -3.39169 1.000 44.48705 117 LYS A CA 1
ATOM 813 C C . LYS A 1 117 ? 81.51524 -9.58014 -2.37994 1.000 45.94673 117 LYS A C 1
ATOM 814 O O . LYS A 1 117 ? 81.40384 -8.40295 -2.73813 1.000 53.01733 117 LYS A O 1
ATOM 820 N N . ASP A 1 118 ? 81.75792 -9.92261 -1.11763 1.000 38.61848 118 ASP A N 1
ATOM 821 C CA . ASP A 1 118 ? 81.95099 -8.92068 -0.08088 1.000 38.44469 118 ASP A CA 1
ATOM 822 C C . ASP A 1 118 ? 83.26021 -8.17084 -0.30321 1.000 48.52802 118 ASP A C 1
ATOM 823 O O . ASP A 1 118 ? 84.21850 -8.70019 -0.87242 1.000 40.39946 118 ASP A O 1
ATOM 828 N N . GLU A 1 119 ? 83.28510 -6.91312 0.14458 1.000 39.86300 119 GLU A N 1
ATOM 829 C CA . GLU A 1 119 ? 84.45969 -6.07212 -0.06138 1.000 42.31730 119 GLU A CA 1
ATOM 830 C C . GLU A 1 119 ? 85.65660 -6.56051 0.74727 1.000 52.09255 119 GLU A C 1
ATOM 831 O O . GLU A 1 119 ? 86.80127 -6.45680 0.29143 1.000 59.31177 119 GLU A O 1
ATOM 837 N N . ASP A 1 120 ? 85.42034 -7.09184 1.94373 1.000 44.17014 120 ASP A N 1
ATOM 838 C CA . ASP A 1 120 ? 86.49996 -7.55938 2.80298 1.000 39.43853 120 ASP A CA 1
ATOM 839 C C . ASP A 1 120 ? 86.82218 -9.01010 2.46150 1.000 41.28094 120 ASP A C 1
ATOM 840 O O . ASP A 1 120 ? 85.91610 -9.84094 2.34040 1.000 43.25157 120 ASP A O 1
ATOM 845 N N . ARG A 1 121 ? 88.11494 -9.30995 2.30921 1.000 37.48853 121 ARG A N 1
ATOM 846 C CA . ARG A 1 121 ? 88.52443 -10.65823 1.92455 1.000 40.71469 121 ARG A CA 1
ATOM 847 C C . ARG A 1 121 ? 88.20106 -11.67611 3.01081 1.000 35.40833 121 ARG A C 1
ATOM 848 O O . ARG A 1 121 ? 87.85588 -12.82434 2.70931 1.000 41.64509 121 ARG A O 1
ATOM 856 N N . TYR A 1 122 ? 88.31469 -11.27996 4.27885 1.000 37.67527 122 TYR A N 1
ATOM 857 C CA . TYR A 1 122 ? 88.04148 -12.21220 5.36716 1.000 34.72948 122 TYR A CA 1
ATOM 858 C C . TYR A 1 122 ? 86.56711 -12.59003 5.43166 1.000 33.53298 122 TYR A C 1
ATOM 859 O O . TYR A 1 122 ? 86.23176 -13.73164 5.76835 1.000 40.38927 122 TYR A O 1
ATOM 868 N N . VAL A 1 123 ? 85.67148 -11.65144 5.11613 1.000 33.66638 123 VAL A N 1
ATOM 869 C CA . VAL A 1 123 ? 84.24158 -11.95170 5.16149 1.000 33.07692 123 VAL A CA 1
ATOM 870 C C . VAL A 1 123 ? 83.87758 -13.00843 4.12476 1.000 34.78300 123 VAL A C 1
ATOM 871 O O . VAL A 1 123 ? 83.17452 -13.98036 4.42607 1.000 32.24373 123 VAL A O 1
ATOM 875 N N . ARG A 1 124 ? 84.35053 -12.83903 2.88729 1.000 36.04840 124 ARG A N 1
ATOM 876 C CA . ARG A 1 124 ? 84.03320 -13.81991 1.85348 1.000 37.80508 124 ARG A CA 1
ATOM 877 C C . ARG A 1 124 ? 84.71137 -15.15856 2.11678 1.000 39.04888 124 ARG A C 1
ATOM 878 O O . ARG A 1 124 ? 84.17818 -16.20479 1.72875 1.000 41.78901 124 ARG A O 1
ATOM 886 N N . TRP A 1 125 ? 85.88590 -15.15039 2.75236 1.000 33.05957 125 TRP A N 1
ATOM 887 C CA . TRP A 1 125 ? 86.54368 -16.40859 3.08934 1.000 33.26815 125 TRP A CA 1
ATOM 888 C C . TRP A 1 125 ? 85.68972 -17.21500 4.05923 1.000 38.15244 125 TRP A C 1
ATOM 889 O O . TRP A 1 125 ? 85.48276 -18.41983 3.87277 1.000 44.12839 125 TRP A O 1
ATOM 900 N N . ARG A 1 126 ? 85.18920 -16.56159 5.11184 1.000 39.10123 126 ARG A N 1
ATOM 901 C CA . ARG A 1 126 ? 84.35549 -17.25654 6.08605 1.000 36.53605 126 ARG A CA 1
ATOM 902 C C . ARG A 1 126 ? 82.99202 -17.60666 5.50492 1.000 38.67515 126 ARG A C 1
ATOM 903 O O . ARG A 1 126 ? 82.36804 -18.58393 5.93438 1.000 48.12760 126 ARG A O 1
ATOM 911 N N . ALA A 1 127 ? 82.51318 -16.81903 4.53884 1.000 40.80600 127 ALA A N 1
ATOM 912 C CA . ALA A 1 127 ? 81.25717 -17.13972 3.86933 1.000 34.80124 127 ALA A CA 1
ATOM 913 C C . ALA A 1 127 ? 81.37393 -18.43293 3.07359 1.000 33.97365 127 ALA A C 1
ATOM 914 O O . ALA A 1 127 ? 80.42411 -19.22307 3.01865 1.000 36.18636 127 ALA A O 1
ATOM 916 N N . ALA A 1 128 ? 82.52874 -18.66361 2.44593 1.000 34.11889 128 ALA A N 1
ATOM 917 C CA . ALA A 1 128 ? 82.73114 -19.90590 1.70889 1.000 36.70441 128 ALA A CA 1
ATOM 918 C C . ALA A 1 128 ? 82.78908 -21.09909 2.65407 1.000 40.01585 128 ALA A C 1
ATOM 919 O O . ALA A 1 128 ? 82.24809 -22.16771 2.34696 1.000 40.97961 128 ALA A O 1
ATOM 921 N N . SER A 1 129 ? 83.44525 -20.93745 3.80620 1.000 40.12455 129 SER A N 1
ATOM 922 C CA . SER A 1 129 ? 83.50870 -22.02227 4.78039 1.000 35.55745 129 SER A CA 1
ATOM 923 C C . SER A 1 129 ? 82.12044 -22.37907 5.29520 1.000 36.04421 129 SER A C 1
ATOM 924 O O . SER A 1 129 ? 81.81633 -23.55706 5.51861 1.000 50.78824 129 SER A O 1
ATOM 927 N N . ALA A 1 130 ? 81.26369 -21.37319 5.49112 1.000 37.68342 130 ALA A N 1
ATOM 928 C CA . ALA A 1 130 ? 79.90027 -21.64094 5.93687 1.000 38.37266 130 ALA A CA 1
ATOM 929 C C . ALA A 1 130 ? 79.11330 -22.39584 4.87350 1.000 37.93926 130 ALA A C 1
ATOM 930 O O . ALA A 1 130 ? 78.33105 -23.29753 5.19625 1.000 48.71768 130 ALA A O 1
ATOM 932 N N . LEU A 1 131 ? 79.30088 -22.03535 3.60069 1.000 46.15593 131 LEU A N 1
ATOM 933 C CA . LEU A 1 131 ? 78.64442 -22.76368 2.51976 1.000 45.74365 131 LEU A CA 1
ATOM 934 C C . LEU A 1 131 ? 79.10403 -24.21516 2.48224 1.000 46.57657 131 LEU A C 1
ATOM 935 O O . LEU A 1 131 ? 78.29457 -25.12718 2.27467 1.000 44.62672 131 LEU A O 1
ATOM 940 N N . GLY A 1 132 ? 80.40432 -24.44542 2.67597 1.000 41.31460 132 GLY A N 1
ATOM 941 C CA . GLY A 1 132 ? 80.91366 -25.80662 2.70241 1.000 43.29254 132 GLY A CA 1
ATOM 942 C C . GLY A 1 132 ? 80.30969 -26.63603 3.81909 1.000 51.34592 132 GLY A C 1
ATOM 943 O O . GLY A 1 132 ? 80.05330 -27.83108 3.65001 1.000 62.38567 132 GLY A O 1
ATOM 944 N N . LYS A 1 133 ? 80.07817 -26.01433 4.97828 1.000 42.56651 133 LYS A N 1
ATOM 945 C CA . LYS A 1 133 ? 79.51937 -26.74501 6.11092 1.000 51.74519 133 LYS A CA 1
ATOM 946 C C . LYS A 1 133 ? 78.06207 -27.11656 5.86482 1.000 49.33518 133 LYS A C 1
ATOM 947 O O . LYS A 1 133 ? 77.62784 -28.21986 6.21747 1.000 51.77536 133 LYS A O 1
ATOM 953 N N . ILE A 1 134 ? 77.29204 -26.20620 5.26574 1.000 46.22734 134 ILE A N 1
ATOM 954 C CA . ILE A 1 134 ? 75.89316 -26.49134 4.96026 1.000 47.86151 134 ILE A CA 1
ATOM 955 C C . ILE A 1 134 ? 75.78782 -27.58209 3.90105 1.000 52.17325 134 ILE A C 1
ATOM 956 O O . ILE A 1 134 ? 75.09471 -28.58885 4.08874 1.000 68.10978 134 ILE A O 1
ATOM 961 N N . GLY A 1 135 ? 76.46996 -27.39775 2.77243 1.000 54.14216 135 GLY A N 1
ATOM 962 C CA . GLY A 1 135 ? 76.45232 -28.38009 1.70909 1.000 54.11719 135 GLY A CA 1
ATOM 963 C C . GLY A 1 135 ? 75.20343 -28.28675 0.85185 1.000 66.35282 135 GLY A C 1
ATOM 964 O O . GLY A 1 135 ? 74.32166 -27.44875 1.05212 1.000 56.25339 135 GLY A O 1
ATOM 965 N N . GLY A 1 136 ? 75.13696 -29.17623 -0.12617 1.000 66.49313 136 GLY A N 1
ATOM 966 C CA . GLY A 1 136 ? 74.02685 -29.22816 -1.05904 1.000 64.24134 136 GLY A CA 1
ATOM 967 C C . GLY A 1 136 ? 74.46858 -28.95562 -2.48459 1.000 65.37396 136 GLY A C 1
ATOM 968 O O . GLY A 1 136 ? 75.59376 -28.54605 -2.76143 1.000 62.95491 136 GLY A O 1
ATOM 969 N N . GLU A 1 137 ? 73.52897 -29.20388 -3.40208 1.000 69.68237 137 GLU A N 1
ATOM 970 C CA . GLU A 1 137 ? 73.80982 -28.99931 -4.81904 1.000 71.77198 137 GLU A CA 1
ATOM 971 C C . GLU A 1 137 ? 73.94887 -27.51849 -5.14834 1.000 68.51046 137 GLU A C 1
ATOM 972 O O . GLU A 1 137 ? 74.75955 -27.14150 -6.00278 1.000 76.53617 137 GLU A O 1
ATOM 978 N N . ARG A 1 138 ? 73.16154 -26.66488 -4.48845 1.000 66.54024 138 ARG A N 1
ATOM 979 C CA . ARG A 1 138 ? 73.28300 -25.22787 -4.71249 1.000 63.70008 138 ARG A CA 1
ATOM 980 C C . ARG A 1 138 ? 74.64442 -24.71704 -4.25742 1.000 59.14067 138 ARG A C 1
ATOM 981 O O . ARG A 1 138 ? 75.21671 -23.81245 -4.87723 1.000 61.64178 138 ARG A O 1
ATOM 989 N N . VAL A 1 139 ? 75.17977 -25.28651 -3.17520 1.000 59.08146 139 VAL A N 1
ATOM 990 C CA . VAL A 1 139 ? 76.52060 -24.92005 -2.73068 1.000 53.52391 139 VAL A CA 1
ATOM 991 C C . VAL A 1 139 ? 77.55829 -25.36045 -3.75452 1.000 54.94897 139 VAL A C 1
ATOM 992 O O . VAL A 1 139 ? 78.49214 -24.61428 -4.07239 1.000 59.12057 139 VAL A O 1
ATOM 996 N N . ARG A 1 140 ? 77.41320 -26.57703 -4.28745 1.000 61.79563 140 ARG A N 1
ATOM 997 C CA . ARG A 1 140 ? 78.36697 -27.06936 -5.27554 1.000 66.95634 140 ARG A CA 1
ATOM 998 C C . ARG A 1 140 ? 78.35468 -26.21652 -6.53705 1.000 61.98561 140 ARG A C 1
ATOM 999 O O . ARG A 1 140 ? 79.39778 -26.03960 -7.17581 1.000 64.25531 140 ARG A O 1
ATOM 1007 N N . ALA A 1 141 ? 77.19112 -25.67708 -6.90786 1.000 63.25041 141 ALA A N 1
ATOM 1008 C CA . ALA A 1 141 ? 77.11950 -24.80600 -8.07609 1.000 64.59800 141 ALA A CA 1
ATOM 1009 C C . ALA A 1 141 ? 77.92875 -23.53319 -7.86506 1.000 60.51660 141 ALA A C 1
ATOM 1010 O O . ALA A 1 141 ? 78.66678 -23.10311 -8.75881 1.000 62.22636 141 ALA A O 1
ATOM 1012 N N . ALA A 1 142 ? 77.80086 -22.91319 -6.68929 1.000 63.84966 142 ALA A N 1
ATOM 1013 C CA . ALA A 1 142 ? 78.57855 -21.71357 -6.39999 1.000 59.76185 142 ALA A CA 1
ATOM 1014 C C . ALA A 1 142 ? 80.06307 -22.02363 -6.25317 1.000 62.36806 142 ALA A C 1
ATOM 1015 O O . ALA A 1 142 ? 80.90529 -21.17501 -6.56745 1.000 56.90739 142 ALA A O 1
ATOM 1017 N N . MET A 1 143 ? 80.40311 -23.22378 -5.77764 1.000 55.88763 143 MET A N 1
ATOM 1018 C CA . MET A 1 143 ? 81.80796 -23.60001 -5.65647 1.000 51.76928 143 MET A CA 1
ATOM 1019 C C . MET A 1 143 ? 82.44885 -23.80426 -7.02315 1.000 54.91490 143 MET A C 1
ATOM 1020 O O . MET A 1 143 ? 83.61993 -23.46091 -7.22270 1.000 64.09183 143 MET A O 1
ATOM 1025 N N . GLU A 1 144 ? 81.70334 -24.37101 -7.97376 1.000 58.75325 144 GLU A N 1
ATOM 1026 C CA . GLU A 1 144 ? 82.23680 -24.53472 -9.32169 1.000 66.07337 144 GLU A CA 1
ATOM 1027 C C . GLU A 1 144 ? 82.47788 -23.18605 -9.98836 1.000 63.68648 144 GLU A C 1
ATOM 1028 O O . GLU A 1 144 ? 83.47935 -23.00768 -10.69010 1.000 69.95828 144 GLU A O 1
ATOM 1034 N N . LYS A 1 145 ? 81.57781 -22.22202 -9.77626 1.000 65.66011 145 LYS A N 1
ATOM 1035 C CA . LYS A 1 145 ? 81.76966 -20.89660 -10.35800 1.000 60.71472 145 LYS A CA 1
ATOM 1036 C C . LYS A 1 145 ? 82.99381 -20.20455 -9.77154 1.000 67.02996 145 LYS A C 1
ATOM 1037 O O . LYS A 1 145 ? 83.72954 -19.52042 -10.49218 1.000 72.50485 145 LYS A O 1
ATOM 1043 N N . LEU A 1 146 ? 83.22946 -20.36704 -8.46690 1.000 58.08017 146 LEU A N 1
ATOM 1044 C CA . LEU A 1 146 ? 84.44416 -19.82097 -7.87212 1.000 50.59070 146 LEU A CA 1
ATOM 1045 C C . LEU A 1 146 ? 85.68810 -20.51424 -8.41172 1.000 55.93800 146 LEU A C 1
ATOM 1046 O O . LEU A 1 146 ? 86.74954 -19.88994 -8.51402 1.000 58.55664 146 LEU A O 1
ATOM 1051 N N . ALA A 1 147 ? 85.58048 -21.79964 -8.75442 1.000 55.58933 147 ALA A N 1
ATOM 1052 C CA . ALA A 1 147 ? 86.71527 -22.50913 -9.33301 1.000 57.94611 147 ALA A CA 1
ATOM 1053 C C . ALA A 1 147 ? 86.96302 -22.09782 -10.77873 1.000 64.03625 147 ALA A C 1
ATOM 1054 O O . ALA A 1 147 ? 88.09913 -22.17829 -11.25653 1.000 64.52977 147 ALA A O 1
ATOM 1056 N N . GLU A 1 148 ? 85.92520 -21.65241 -11.48634 1.000 64.20723 148 GLU A N 1
ATOM 1057 C CA . GLU A 1 148 ? 86.05175 -21.30847 -12.89809 1.000 66.53000 148 GLU A CA 1
ATOM 1058 C C . GLU A 1 148 ? 86.51542 -19.87081 -13.11296 1.000 65.27814 148 GLU A C 1
ATOM 1059 O O . GLU A 1 148 ? 87.42624 -19.62474 -13.90964 1.000 67.73962 148 GLU A O 1
ATOM 1065 N N . THR A 1 149 ? 85.90598 -18.91303 -12.41514 1.000 61.92133 149 THR A N 1
ATOM 1066 C CA . THR A 1 149 ? 86.18521 -17.50248 -12.64146 1.000 61.27370 149 THR A CA 1
ATOM 1067 C C . THR A 1 149 ? 86.83083 -16.80948 -11.45047 1.000 57.33746 149 THR A C 1
ATOM 1068 O O . THR A 1 149 ? 87.17803 -15.62752 -11.55829 1.000 62.79062 149 THR A O 1
ATOM 1072 N N . GLY A 1 150 ? 87.00559 -17.50024 -10.32493 1.000 51.16743 150 GLY A N 1
ATOM 1073 C CA . GLY A 1 150 ? 87.60301 -16.88330 -9.16173 1.000 47.53871 150 GLY A CA 1
ATOM 1074 C C . GLY A 1 150 ? 89.11550 -16.79848 -9.24845 1.000 42.25377 150 GLY A C 1
ATOM 1075 O O . GLY A 1 150 ? 89.76300 -17.42371 -10.08712 1.000 48.28174 150 GLY A O 1
ATOM 1076 N N . THR A 1 151 ? 89.68289 -15.99597 -8.35042 1.000 50.68442 151 THR A N 1
ATOM 1077 C CA . THR A 1 151 ? 91.11944 -15.76994 -8.29236 1.000 44.74264 151 THR A CA 1
ATOM 1078 C C . THR A 1 151 ? 91.56010 -15.77263 -6.83558 1.000 47.83037 151 THR A C 1
ATOM 1079 O O . THR A 1 151 ? 90.74280 -15.68144 -5.91604 1.000 51.69742 151 THR A O 1
ATOM 1083 N N . GLY A 1 152 ? 92.87142 -15.88182 -6.63256 1.000 44.22912 152 GLY A N 1
ATOM 1084 C CA . GLY A 1 152 ? 93.41863 -15.77552 -5.28885 1.000 40.28145 152 GLY A CA 1
ATOM 1085 C C . GLY A 1 152 ? 93.02421 -16.95082 -4.41405 1.000 49.35771 152 GLY A C 1
ATOM 1086 O O . GLY A 1 152 ? 92.93766 -18.09744 -4.86760 1.000 54.21451 152 GLY A O 1
ATOM 1087 N N . PHE A 1 153 ? 92.78125 -16.66139 -3.13204 1.000 52.42865 153 PHE A N 1
ATOM 1088 C CA . PHE A 1 153 ? 92.45419 -17.72131 -2.18364 1.000 46.05911 153 PHE A CA 1
ATOM 1089 C C . PHE A 1 153 ? 91.10498 -18.35798 -2.48880 1.000 52.68566 153 PHE A C 1
ATOM 1090 O O . PHE A 1 153 ? 90.92916 -19.56098 -2.26830 1.000 55.43075 153 PHE A O 1
ATOM 1098 N N . ALA A 1 154 ? 90.14439 -17.57325 -2.98574 1.000 50.63718 154 ALA A N 1
ATOM 1099 C CA . ALA A 1 154 ? 88.82406 -18.11782 -3.28744 1.000 44.92741 154 ALA A CA 1
ATOM 1100 C C . ALA A 1 154 ? 88.90807 -19.20731 -4.34716 1.000 54.61418 154 ALA A C 1
ATOM 1101 O O . ALA A 1 154 ? 88.21405 -20.22700 -4.25785 1.000 55.66955 154 ALA A O 1
ATOM 1103 N N . ARG A 1 155 ? 89.74887 -19.00474 -5.36340 1.000 51.19254 155 ARG A N 1
ATOM 1104 C CA . ARG A 1 155 ? 89.96148 -20.04257 -6.36565 1.000 47.35230 155 ARG A CA 1
ATOM 1105 C C . ARG A 1 155 ? 90.60009 -21.28289 -5.75194 1.000 45.08606 155 ARG A C 1
ATOM 1106 O O . ARG A 1 155 ? 90.18301 -22.41029 -6.04029 1.000 50.75128 155 ARG A O 1
ATOM 1114 N N . LYS A 1 156 ? 91.61263 -21.09569 -4.90037 1.000 45.83149 156 LYS A N 1
ATOM 1115 C CA . LYS A 1 156 ? 92.28775 -22.23822 -4.29057 1.000 54.13806 156 LYS A CA 1
ATOM 1116 C C . LYS A 1 156 ? 91.33922 -23.03685 -3.40392 1.000 58.31579 156 LYS A C 1
ATOM 1117 O O . LYS A 1 156 ? 91.36436 -24.27353 -3.41119 1.000 57.57483 156 LYS A O 1
ATOM 1123 N N . VAL A 1 157 ? 90.49289 -22.34854 -2.63512 1.000 57.04458 157 VAL A N 1
ATOM 1124 C CA . VAL A 1 157 ? 89.54697 -23.04310 -1.76748 1.000 56.51347 157 VAL A CA 1
ATOM 1125 C C . VAL A 1 157 ? 88.49649 -23.77169 -2.59710 1.000 57.76246 157 VAL A C 1
ATOM 1126 O O . VAL A 1 157 ? 88.08849 -24.89095 -2.26355 1.000 62.78274 157 VAL A O 1
ATOM 1130 N N . ALA A 1 158 ? 88.05045 -23.15737 -3.69563 1.000 54.08176 158 ALA A N 1
ATOM 1131 C CA . ALA A 1 158 ? 87.01596 -23.77400 -4.52026 1.000 55.95214 158 ALA A CA 1
ATOM 1132 C C . ALA A 1 158 ? 87.54476 -25.00287 -5.24940 1.000 59.06464 158 ALA A C 1
ATOM 1133 O O . ALA A 1 158 ? 86.83633 -26.00872 -5.37496 1.000 63.86160 158 ALA A O 1
ATOM 1135 N N . VAL A 1 159 ? 88.78307 -24.93803 -5.74447 1.000 57.13771 159 VAL A N 1
ATOM 1136 C CA . VAL A 1 159 ? 89.37423 -26.08936 -6.42107 1.000 60.49180 159 VAL A CA 1
ATOM 1137 C C . VAL A 1 159 ? 89.53845 -27.24942 -5.44785 1.000 66.19078 159 VAL A C 1
ATOM 1138 O O . VAL A 1 159 ? 89.29238 -28.41126 -5.79531 1.000 71.19947 159 VAL A O 1
ATOM 1142 N N . ASN A 1 160 ? 89.94354 -26.95347 -4.20994 1.000 66.31211 160 ASN A N 1
ATOM 1143 C CA . ASN A 1 160 ? 90.06097 -28.00131 -3.20161 1.000 72.45593 160 ASN A CA 1
ATOM 1144 C C . ASN A 1 160 ? 88.70507 -28.60904 -2.86365 1.000 79.37909 160 ASN A C 1
ATOM 1145 O O . ASN A 1 160 ? 88.62871 -29.79275 -2.51476 1.000 89.42076 160 ASN A O 1
ATOM 1150 N N . TYR A 1 161 ? 87.63161 -27.81871 -2.95395 1.000 75.72948 161 TYR A N 1
ATOM 1151 C CA . TYR A 1 161 ? 86.29237 -28.35583 -2.73264 1.000 83.48034 161 TYR A CA 1
ATOM 1152 C C . TYR A 1 161 ? 85.94890 -29.41848 -3.76978 1.000 83.61016 161 TYR A C 1
ATOM 1153 O O . TYR A 1 161 ? 85.37046 -30.45942 -3.43628 1.000 93.36043 161 TYR A O 1
ATOM 1162 N N . LEU A 1 162 ? 86.29342 -29.17077 -5.03636 1.000 79.92900 162 LEU A N 1
ATOM 1163 C CA . LEU A 1 162 ? 85.99170 -30.13437 -6.08992 1.000 84.45399 162 LEU A CA 1
ATOM 1164 C C . LEU A 1 162 ? 86.91045 -31.34942 -6.03607 1.000 89.45726 162 LEU A C 1
ATOM 1165 O O . LEU A 1 162 ? 86.50864 -32.44347 -6.44872 1.000 96.25774 162 LEU A O 1
ATOM 1170 N N . GLU A 1 163 ? 88.13922 -31.18446 -5.53827 1.000 86.97080 163 GLU A N 1
ATOM 1171 C CA . GLU A 1 163 ? 89.06071 -32.31533 -5.47514 1.000 92.04932 163 GLU A CA 1
ATOM 1172 C C . GLU A 1 163 ? 88.63410 -33.32149 -4.41392 1.000 99.99490 163 GLU A C 1
ATOM 1173 O O . GLU A 1 163 ? 88.79392 -34.53365 -4.59976 1.000 106.98395 163 GLU A O 1
ATOM 1179 N N . THR A 1 164 ? 88.09075 -32.84071 -3.29704 1.000 99.76157 164 THR A N 1
ATOM 1180 C CA . THR A 1 164 ? 87.71533 -33.69928 -2.18317 1.000 107.74265 164 THR A CA 1
ATOM 1181 C C . THR A 1 164 ? 86.21961 -33.97847 -2.12010 1.000 112.68668 164 THR A C 1
ATOM 1182 O O . THR A 1 164 ? 85.79527 -34.79544 -1.29511 1.000 120.81161 164 THR A O 1
ATOM 1186 N N . HIS A 1 165 ? 85.42045 -33.31948 -2.96175 1.000 114.19207 165 HIS A N 1
ATOM 1187 C CA . HIS A 1 165 ? 83.97342 -33.52546 -3.03358 1.000 124.99293 165 HIS A CA 1
ATOM 1188 C C . HIS A 1 165 ? 83.31066 -33.24273 -1.68242 1.000 124.05109 165 HIS A C 1
ATOM 1189 O O . HIS A 1 165 ? 82.60125 -34.07661 -1.11566 1.000 131.64973 165 HIS A O 1
ATOM 1196 N N . LYS A 1 166 ? 83.55806 -32.03969 -1.17247 1.000 109.04430 166 LYS A N 1
ATOM 1197 C CA . LYS A 1 166 ? 82.98175 -31.61787 0.10056 1.000 111.03852 166 LYS A CA 1
ATOM 1198 C C . LYS A 1 166 ? 81.52105 -31.21267 -0.06934 1.000 112.53334 166 LYS A C 1
ATOM 1199 O O . LYS A 1 166 ? 80.66104 -32.04918 -0.34486 1.000 121.30769 166 LYS A O 1
ATOM 1205 N N . VAL B 2 6 ? 43.50634 -28.39713 -9.76723 1.000 76.73047 6 VAL B N 1
ATOM 1206 C CA . VAL B 2 6 ? 44.35226 -27.65963 -10.69581 1.000 99.57762 6 VAL B CA 1
ATOM 1207 C C . VAL B 2 6 ? 43.78251 -26.26383 -10.92314 1.000 99.81671 6 VAL B C 1
ATOM 1208 O O . VAL B 2 6 ? 44.52679 -25.29971 -11.10593 1.000 92.37234 6 VAL B O 1
ATOM 1212 N N . SER B 2 7 ? 42.45722 -26.15894 -10.89883 1.000 91.39611 7 SER B N 1
ATOM 1213 C CA . SER B 2 7 ? 41.76548 -24.90236 -11.15030 1.000 72.79917 7 SER B CA 1
ATOM 1214 C C . SER B 2 7 ? 41.34999 -24.25994 -9.83426 1.000 67.13542 7 SER B C 1
ATOM 1215 O O . SER B 2 7 ? 40.78235 -24.92819 -8.96035 1.000 67.09649 7 SER B O 1
ATOM 1218 N N . SER B 2 8 ? 41.63118 -22.96329 -9.70562 1.000 56.12452 8 SER B N 1
ATOM 1219 C CA . SER B 2 8 ? 41.25497 -22.22248 -8.51059 1.000 59.92162 8 SER B CA 1
ATOM 1220 C C . SER B 2 8 ? 39.73769 -22.19568 -8.34557 1.000 49.11291 8 SER B C 1
ATOM 1221 O O . SER B 2 8 ? 38.98372 -22.15233 -9.32184 1.000 49.47501 8 SER B O 1
ATOM 1224 N N . PHE B 2 9 ? 39.29456 -22.22072 -7.08489 1.000 41.74662 9 PHE B N 1
ATOM 1225 C CA . PHE B 2 9 ? 37.86455 -22.23966 -6.79215 1.000 35.22168 9 PHE B CA 1
ATOM 1226 C C . PHE B 2 9 ? 37.17796 -20.97603 -7.29929 1.000 33.73337 9 PHE B C 1
ATOM 1227 O O . PHE B 2 9 ? 36.11546 -21.04365 -7.92718 1.000 34.60358 9 PHE B O 1
ATOM 1235 N N . GLN B 2 10 ? 37.77116 -19.80847 -7.03752 1.000 32.72652 10 GLN B N 1
ATOM 1236 C CA . GLN B 2 10 ? 37.17722 -18.56781 -7.52358 1.000 34.64920 10 GLN B CA 1
ATOM 1237 C C . GLN B 2 10 ? 37.28394 -18.45175 -9.03913 1.000 42.53009 10 GLN B C 1
ATOM 1238 O O . GLN B 2 10 ? 36.45309 -17.78478 -9.66645 1.000 38.82430 10 GLN B O 1
ATOM 1244 N N . ASP B 2 11 ? 38.29382 -19.08512 -9.64252 1.000 44.47365 11 ASP B N 1
ATOM 1245 C CA . ASP B 2 11 ? 38.39261 -19.09973 -11.09925 1.000 39.66921 11 ASP B CA 1
ATOM 1246 C C . ASP B 2 11 ? 37.20242 -19.82301 -11.71538 1.000 44.89191 11 ASP B C 1
ATOM 1247 O O . ASP B 2 11 ? 36.57471 -19.32354 -12.65651 1.000 47.27514 11 ASP B O 1
ATOM 1252 N N . ILE B 2 12 ? 36.87773 -21.00766 -11.19161 1.000 45.06261 12 ILE B N 1
ATOM 1253 C CA . ILE B 2 12 ? 35.71765 -21.74874 -11.67871 1.000 33.73326 12 ILE B CA 1
ATOM 1254 C C . ILE B 2 12 ? 34.43868 -20.96815 -11.40769 1.000 43.45573 12 ILE B C 1
ATOM 1255 O O . ILE B 2 12 ? 33.49646 -20.99034 -12.20985 1.000 49.12387 12 ILE B O 1
ATOM 1260 N N . LEU B 2 13 ? 34.38681 -20.26341 -10.27496 1.000 45.49097 13 LEU B N 1
ATOM 1261 C CA . LEU B 2 13 ? 33.23898 -19.41257 -9.97883 1.000 40.98489 13 LEU B CA 1
ATOM 1262 C C . LEU B 2 13 ? 33.05814 -18.34638 -11.05125 1.000 43.40127 13 LEU B C 1
ATOM 1263 O O . LEU B 2 13 ? 31.95158 -18.14591 -11.56351 1.000 57.67311 13 LEU B O 1
ATOM 1268 N N . MET B 2 14 ? 34.14498 -17.66117 -11.41467 1.000 38.63692 14 MET B N 1
ATOM 1269 C CA . MET B 2 14 ? 34.04726 -16.56424 -12.37241 1.000 47.21028 14 MET B CA 1
ATOM 1270 C C . MET B 2 14 ? 33.67414 -17.06644 -13.76068 1.000 43.22807 14 MET B C 1
ATOM 1271 O O . MET B 2 14 ? 32.87928 -16.43048 -14.46258 1.000 50.92832 14 MET B O 1
ATOM 1276 N N . ARG B 2 15 ? 34.24304 -18.20042 -14.17659 1.000 42.23232 15 ARG B N 1
ATOM 1277 C CA . ARG B 2 15 ? 33.93154 -18.74322 -15.49472 1.000 44.08017 15 ARG B CA 1
ATOM 1278 C C . ARG B 2 15 ? 32.45260 -19.08937 -15.61210 1.000 50.16677 15 ARG B C 1
ATOM 1279 O O . ARG B 2 15 ? 31.83703 -18.86694 -16.66125 1.000 49.07151 15 ARG B O 1
ATOM 1287 N N . MET B 2 16 ? 31.86160 -19.62746 -14.54204 1.000 46.96823 16 MET B N 1
ATOM 1288 C CA . MET B 2 16 ? 30.42813 -19.89724 -14.55517 1.000 43.59639 16 MET B CA 1
ATOM 1289 C C . MET B 2 16 ? 29.61681 -18.61425 -14.43075 1.000 50.84106 16 MET B C 1
ATOM 1290 O O . MET B 2 16 ? 28.46822 -18.56179 -14.88563 1.000 49.44691 16 MET B O 1
ATOM 1295 N N . SER B 2 17 ? 30.19360 -17.57455 -13.82466 1.000 45.62229 17 SER B N 1
ATOM 1296 C CA . SER B 2 17 ? 29.48714 -16.30483 -13.69008 1.000 50.93716 17 SER B CA 1
ATOM 1297 C C . SER B 2 17 ? 29.33672 -15.61608 -15.03974 1.000 49.71639 17 SER B C 1
ATOM 1298 O O . SER B 2 17 ? 28.25607 -15.12091 -15.37992 1.000 57.62516 17 SER B O 1
ATOM 1301 N N . LYS B 2 18 ? 30.41773 -15.56739 -15.82045 1.000 50.68144 18 LYS B N 1
ATOM 1302 C CA . LYS B 2 18 ? 30.35103 -14.98208 -17.15267 1.000 54.86430 18 LYS B CA 1
ATOM 1303 C C . LYS B 2 18 ? 29.45716 -15.78721 -18.08500 1.000 56.17371 18 LYS B C 1
ATOM 1304 O O . LYS B 2 18 ? 28.92906 -15.22967 -19.05284 1.000 60.18867 18 LYS B O 1
ATOM 1310 N N . MET B 2 19 ? 29.27628 -17.08239 -17.81456 1.000 53.40144 19 MET B N 1
ATOM 1311 C CA . MET B 2 19 ? 28.30144 -17.86533 -18.56470 1.000 55.12723 19 MET B CA 1
ATOM 1312 C C . MET B 2 19 ? 26.87630 -17.45922 -18.21833 1.000 56.51211 19 MET B C 1
ATOM 1313 O O . MET B 2 19 ? 25.98468 -17.54592 -19.06958 1.000 64.48846 19 MET B O 1
ATOM 1318 N N . GLN B 2 20 ? 26.64367 -17.02116 -16.97817 1.000 59.93272 20 GLN B N 1
ATOM 1319 C CA . GLN B 2 20 ? 25.30687 -16.60038 -16.57324 1.000 65.98624 20 GLN B CA 1
ATOM 1320 C C . GLN B 2 20 ? 24.85391 -15.35907 -17.33082 1.000 63.20455 20 GLN B C 1
ATOM 1321 O O . GLN B 2 20 ? 23.65772 -15.20109 -17.60128 1.000 69.20166 20 GLN B O 1
ATOM 1327 N N . LEU B 2 21 ? 25.78552 -14.47854 -17.68611 1.000 63.37928 21 LEU B N 1
ATOM 1328 C CA . LEU B 2 21 ? 25.43357 -13.26377 -18.40735 1.000 67.18252 21 LEU B CA 1
ATOM 1329 C C . LEU B 2 21 ? 25.08275 -13.59096 -19.85332 1.000 70.84469 21 LEU B C 1
ATOM 1330 O O . LEU B 2 21 ? 25.80748 -14.32815 -20.52904 1.000 76.78034 21 LEU B O 1
ATOM 1335 N N . GLY B 2 22 ? 23.96774 -13.04023 -20.32711 1.000 75.51656 22 GLY B N 1
ATOM 1336 C CA . GLY B 2 22 ? 23.53739 -13.26182 -21.69117 1.000 89.64484 22 GLY B CA 1
ATOM 1337 C C . GLY B 2 22 ? 22.90137 -14.60659 -21.95704 1.000 103.30386 22 GLY B C 1
ATOM 1338 O O . GLY B 2 22 ? 22.67047 -14.94333 -23.12418 1.000 100.00165 22 GLY B O 1
ATOM 1339 N N . SER B 2 23 ? 22.60952 -15.38744 -20.91865 1.000 101.57332 23 SER B N 1
ATOM 1340 C CA . SER B 2 23 ? 21.98362 -16.69211 -21.07106 1.000 108.55782 23 SER B CA 1
ATOM 1341 C C . SER B 2 23 ? 20.78951 -16.79393 -20.13403 1.000 112.39512 23 SER B C 1
ATOM 1342 O O . SER B 2 23 ? 20.81719 -16.27055 -19.01518 1.000 108.55670 23 SER B O 1
ATOM 1345 N N . SER B 2 24 ? 19.74389 -17.48037 -20.59614 1.000 115.46498 24 SER B N 1
ATOM 1346 C CA . SER B 2 24 ? 18.52172 -17.67552 -19.81651 1.000 112.16598 24 SER B CA 1
ATOM 1347 C C . SER B 2 24 ? 18.54462 -19.08328 -19.22535 1.000 114.90259 24 SER B C 1
ATOM 1348 O O . SER B 2 24 ? 17.90802 -20.01457 -19.72565 1.000 114.23295 24 SER B O 1
ATOM 1351 N N . SER B 2 25 ? 19.29420 -19.23136 -18.13095 1.000 113.68014 25 SER B N 1
ATOM 1352 C CA . SER B 2 25 ? 19.44337 -20.51150 -17.43766 1.000 106.82107 25 SER B CA 1
ATOM 1353 C C . SER B 2 25 ? 19.27304 -20.26076 -15.94439 1.000 101.90831 25 SER B C 1
ATOM 1354 O O . SER B 2 25 ? 20.25277 -19.98926 -15.24861 1.000 96.78597 25 SER B O 1
ATOM 1357 N N . GLU B 2 26 ? 18.03237 -20.35437 -15.45449 1.000 109.10076 26 GLU B N 1
ATOM 1358 C CA . GLU B 2 26 ? 17.79460 -20.19566 -14.02385 1.000 98.92607 26 GLU B CA 1
ATOM 1359 C C . GLU B 2 26 ? 18.36178 -21.35529 -13.22183 1.000 104.88289 26 GLU B C 1
ATOM 1360 O O . GLU B 2 26 ? 18.50173 -21.23773 -12.00007 1.000 100.77984 26 GLU B O 1
ATOM 1366 N N . ASP B 2 27 ? 18.66652 -22.47972 -13.87424 1.000 112.01205 27 ASP B N 1
ATOM 1367 C CA . ASP B 2 27 ? 19.32619 -23.57869 -13.18375 1.000 102.14987 27 ASP B CA 1
ATOM 1368 C C . ASP B 2 27 ? 20.80290 -23.29203 -12.95606 1.000 82.67383 27 ASP B C 1
ATOM 1369 O O . ASP B 2 27 ? 21.44116 -23.98318 -12.15623 1.000 73.08739 27 ASP B O 1
ATOM 1374 N N . LEU B 2 28 ? 21.35151 -22.27817 -13.63092 1.000 77.91086 28 LEU B N 1
ATOM 1375 C CA . LEU B 2 28 ? 22.78083 -22.00902 -13.53132 1.000 65.03390 28 LEU B CA 1
ATOM 1376 C C . LEU B 2 28 ? 23.12788 -21.31497 -12.21907 1.000 56.22396 28 LEU B C 1
ATOM 1377 O O . LEU B 2 28 ? 24.16838 -21.60832 -11.62122 1.000 61.56690 28 LEU B O 1
ATOM 1382 N N . ASN B 2 29 ? 22.27581 -20.39383 -11.75111 1.000 59.67328 29 ASN B N 1
ATOM 1383 C CA . ASN B 2 29 ? 22.51096 -19.78650 -10.44181 1.000 65.82038 29 ASN B CA 1
ATOM 1384 C C . ASN B 2 29 ? 22.30872 -20.79777 -9.32363 1.000 49.31439 29 ASN B C 1
ATOM 1385 O O . ASN B 2 29 ? 23.02905 -20.77190 -8.31991 1.000 56.33213 29 ASN B O 1
ATOM 1390 N N . GLY B 2 30 ? 21.31480 -21.67643 -9.46530 1.000 48.18156 30 GLY B N 1
ATOM 1391 C CA . GLY B 2 30 ? 21.15391 -22.74947 -8.50002 1.000 43.39712 30 GLY B CA 1
ATOM 1392 C C . GLY B 2 30 ? 22.37537 -23.64353 -8.43399 1.000 42.43352 30 GLY B C 1
ATOM 1393 O O . GLY B 2 30 ? 22.79628 -24.05886 -7.35282 1.000 50.80343 30 GLY B O 1
ATOM 1394 N N . ILE B 2 31 ? 22.97170 -23.93659 -9.59037 1.000 50.51366 31 ILE B N 1
ATOM 1395 C CA . ILE B 2 31 ? 24.19597 -24.72887 -9.61661 1.000 35.90950 31 ILE B CA 1
ATOM 1396 C C . ILE B 2 31 ? 25.36033 -23.93491 -9.03613 1.000 34.15883 31 ILE B C 1
ATOM 1397 O O . ILE B 2 31 ? 26.19759 -24.48007 -8.30788 1.000 41.41219 31 ILE B O 1
ATOM 1402 N N . ILE B 2 32 ? 25.42602 -22.63509 -9.33390 1.000 36.30870 32 ILE B N 1
ATOM 1403 C CA . ILE B 2 32 ? 26.53935 -21.81815 -8.85902 1.000 42.11362 32 ILE B CA 1
ATOM 1404 C C . ILE B 2 32 ? 26.47850 -21.64869 -7.34489 1.000 35.58690 32 ILE B C 1
ATOM 1405 O O . ILE B 2 32 ? 27.50196 -21.74438 -6.65637 1.000 36.23211 32 ILE B O 1
ATOM 1410 N N . THR B 2 33 ? 25.28403 -21.40525 -6.79770 1.000 33.98255 33 THR B N 1
ATOM 1411 C CA . THR B 2 33 ? 25.17535 -21.19467 -5.35734 1.000 38.78605 33 THR B CA 1
ATOM 1412 C C . THR B 2 33 ? 25.37609 -22.49142 -4.58118 1.000 35.59993 33 THR B C 1
ATOM 1413 O O . THR B 2 33 ? 25.88891 -22.46152 -3.45673 1.000 42.62992 33 THR B O 1
ATOM 1417 N N . GLN B 2 34 ? 24.99041 -23.63391 -5.15759 1.000 38.02079 34 GLN B N 1
ATOM 1418 C CA . GLN B 2 34 ? 25.29538 -24.91327 -4.52470 1.000 28.70628 34 GLN B CA 1
ATOM 1419 C C . GLN B 2 34 ? 26.77892 -25.23270 -4.63761 1.000 28.11654 34 GLN B C 1
ATOM 1420 O O . GLN B 2 34 ? 27.37374 -25.79081 -3.70855 1.000 39.41672 34 GLN B O 1
ATOM 1426 N N . PHE B 2 35 ? 27.38845 -24.88726 -5.77429 1.000 42.14206 35 PHE B N 1
ATOM 1427 C CA . PHE B 2 35 ? 28.82385 -25.08187 -5.94927 1.000 32.58127 35 PHE B CA 1
ATOM 1428 C C . PHE B 2 35 ? 29.61301 -24.32724 -4.88809 1.000 29.07838 35 PHE B C 1
ATOM 1429 O O . PHE B 2 35 ? 30.58381 -24.85330 -4.33170 1.000 34.87245 35 PHE B O 1
ATOM 1437 N N . GLU B 2 36 ? 29.20438 -23.09412 -4.58850 1.000 27.01733 36 GLU B N 1
ATOM 1438 C CA . GLU B 2 36 ? 29.89262 -22.30991 -3.56984 1.000 28.98617 36 GLU B CA 1
ATOM 1439 C C . GLU B 2 36 ? 29.62443 -22.86347 -2.17478 1.000 35.31765 36 GLU B C 1
ATOM 1440 O O . GLU B 2 36 ? 30.54715 -23.00390 -1.36369 1.000 43.02006 36 GLU B O 1
ATOM 1446 N N . SER B 2 37 ? 28.36396 -23.19382 -1.88117 1.000 34.26212 37 SER B N 1
ATOM 1447 C CA . SER B 2 37 ? 28.00093 -23.61077 -0.52962 1.000 31.75009 37 SER B CA 1
ATOM 1448 C C . SER B 2 37 ? 28.63625 -24.94545 -0.15997 1.000 31.22629 37 SER B C 1
ATOM 1449 O O . SER B 2 37 ? 29.10049 -25.12247 0.97142 1.000 42.45066 37 SER B O 1
ATOM 1452 N N . LEU B 2 38 ? 28.66471 -25.89806 -1.09373 1.000 32.57098 38 LEU B N 1
ATOM 1453 C CA . LEU B 2 38 ? 29.20624 -27.21565 -0.77613 1.000 27.23171 38 LEU B CA 1
ATOM 1454 C C . LEU B 2 38 ? 30.72600 -27.19460 -0.67399 1.000 32.09889 38 LEU B C 1
ATOM 1455 O O . LEU B 2 38 ? 31.30188 -27.95527 0.11211 1.000 41.45020 38 LEU B O 1
ATOM 1460 N N . LYS B 2 39 ? 31.39023 -26.34158 -1.45583 1.000 33.37580 39 LYS B N 1
ATOM 1461 C CA . LYS B 2 39 ? 32.83502 -26.18387 -1.32141 1.000 27.46596 39 LYS B CA 1
ATOM 1462 C C . LYS B 2 39 ? 33.19471 -25.62136 0.04824 1.000 35.42078 39 LYS B C 1
ATOM 1463 O O . LYS B 2 39 ? 34.09366 -26.13128 0.72731 1.000 42.09855 39 LYS B O 1
ATOM 1469 N N . LEU B 2 40 ? 32.49337 -24.56861 0.47451 1.000 32.91061 40 LEU B N 1
ATOM 1470 C CA . LEU B 2 40 ? 32.78075 -23.96761 1.77141 1.000 28.55993 40 LEU B CA 1
ATOM 1471 C C . LEU B 2 40 ? 32.34736 -24.87003 2.91901 1.000 34.70458 40 LEU B C 1
ATOM 1472 O O . LEU B 2 40 ? 32.97468 -24.85829 3.98455 1.000 34.16832 40 LEU B O 1
ATOM 1477 N N . TYR B 2 41 ? 31.28513 -25.65509 2.72397 1.000 37.25269 41 TYR B N 1
ATOM 1478 C CA . TYR B 2 41 ? 30.87800 -26.61139 3.74773 1.000 29.85599 41 TYR B CA 1
ATOM 1479 C C . TYR B 2 41 ? 31.94288 -27.68032 3.95220 1.000 38.32584 41 TYR B C 1
ATOM 1480 O O . TYR B 2 41 ? 32.15939 -28.14640 5.07710 1.000 40.35741 41 TYR B O 1
ATOM 1489 N N . ARG B 2 42 ? 32.61441 -28.08651 2.87284 1.000 27.61484 42 ARG B N 1
ATOM 1490 C CA . ARG B 2 42 ? 33.71535 -29.03384 3.00398 1.000 34.67161 42 ARG B CA 1
ATOM 1491 C C . ARG B 2 42 ? 34.84900 -28.43567 3.82597 1.000 37.65389 42 ARG B C 1
ATOM 1492 O O . ARG B 2 42 ? 35.48472 -29.13456 4.62406 1.000 34.33964 42 ARG B O 1
ATOM 1500 N N . ASP B 2 43 ? 35.11620 -27.14065 3.64330 1.000 31.87455 43 ASP B N 1
ATOM 1501 C CA . ASP B 2 43 ? 36.18826 -26.49391 4.39156 1.000 35.82274 43 ASP B CA 1
ATOM 1502 C C . ASP B 2 43 ? 35.86997 -26.44638 5.88028 1.000 34.96992 43 ASP B C 1
ATOM 1503 O O . ASP B 2 43 ? 36.75908 -26.64007 6.71729 1.000 45.59396 43 ASP B O 1
ATOM 1508 N N . SER B 2 44 ? 34.60650 -26.19410 6.23013 1.000 30.30322 44 SER B N 1
ATOM 1509 C CA . SER B 2 44 ? 34.23058 -26.14324 7.63826 1.000 35.69761 44 SER B CA 1
ATOM 1510 C C . SER B 2 44 ? 34.22749 -27.52902 8.27026 1.000 36.61989 44 SER B C 1
ATOM 1511 O O . SER B 2 44 ? 34.43838 -27.65409 9.48197 1.000 48.96931 44 SER B O 1
ATOM 1514 N N . LEU B 2 45 ? 33.98771 -28.57557 7.47616 1.000 34.46283 45 LEU B N 1
ATOM 1515 C CA . LEU B 2 45 ? 34.07060 -29.93447 8.00254 1.000 29.27710 45 LEU B CA 1
ATOM 1516 C C . LEU B 2 45 ? 35.49411 -30.26703 8.42797 1.000 34.63713 45 LEU B C 1
ATOM 1517 O O . LEU B 2 45 ? 35.72192 -30.78447 9.52769 1.000 52.80827 45 LEU B O 1
ATOM 1522 N N . GLY B 2 46 ? 36.46779 -29.98042 7.56100 1.000 26.21414 46 GLY B N 1
ATOM 1523 C CA . GLY B 2 46 ? 37.85323 -30.25498 7.90398 1.000 27.21076 46 GLY B CA 1
ATOM 1524 C C . GLY B 2 46 ? 38.31753 -29.47468 9.11704 1.000 36.99997 46 GLY B C 1
ATOM 1525 O O . GLY B 2 46 ? 39.09452 -29.97821 9.93229 1.000 42.53982 46 GLY B O 1
ATOM 1526 N N . GLU B 2 47 ? 37.84623 -28.23419 9.25537 1.000 30.98822 47 GLU B N 1
ATOM 1527 C CA . GLU B 2 47 ? 38.17615 -27.45720 10.44265 1.000 34.63882 47 GLU B CA 1
ATOM 1528 C C . GLU B 2 47 ? 37.52627 -28.04289 11.68805 1.000 44.57763 47 GLU B C 1
ATOM 1529 O O . GLU B 2 47 ? 38.11880 -27.99824 12.77105 1.000 50.94571 47 GLU B O 1
ATOM 1535 N N . ALA B 2 48 ? 36.31939 -28.60021 11.55584 1.000 37.80885 48 ALA B N 1
ATOM 1536 C CA . ALA B 2 48 ? 35.68237 -29.25316 12.69382 1.000 36.87863 48 ALA B CA 1
ATOM 1537 C C . ALA B 2 48 ? 36.45663 -30.48866 13.13322 1.000 41.81435 48 ALA B C 1
ATOM 1538 O O . ALA B 2 48 ? 36.51602 -30.78696 14.33110 1.000 53.55758 48 ALA B O 1
ATOM 1540 N N . VAL B 2 49 ? 37.05362 -31.21566 12.18661 1.000 40.35737 49 VAL B N 1
ATOM 1541 C CA . VAL B 2 49 ? 37.91766 -32.33478 12.54842 1.000 47.68459 49 VAL B CA 1
ATOM 1542 C C . VAL B 2 49 ? 39.16104 -31.83104 13.27133 1.000 42.72514 49 VAL B C 1
ATOM 1543 O O . VAL B 2 49 ? 39.62793 -32.44499 14.23899 1.000 42.93969 49 VAL B O 1
ATOM 1547 N N . MET B 2 50 ? 39.70762 -30.69907 12.82198 1.000 39.06224 50 MET B N 1
ATOM 1548 C CA . MET B 2 50 ? 40.87129 -30.11662 13.48200 1.000 43.13710 50 MET B CA 1
ATOM 1549 C C . MET B 2 50 ? 40.54314 -29.69006 14.90773 1.000 46.79027 50 MET B C 1
ATOM 1550 O O . MET B 2 50 ? 41.38043 -29.81264 15.80939 1.000 53.58067 50 MET B O 1
ATOM 1555 N N . ARG B 2 51 ? 39.32459 -29.19205 15.13217 1.000 45.99079 51 ARG B N 1
ATOM 1556 C CA . ARG B 2 51 ? 38.94509 -28.72461 16.46157 1.000 50.06758 51 ARG B CA 1
ATOM 1557 C C . ARG B 2 51 ? 38.81351 -29.87416 17.45142 1.000 51.84264 51 ARG B C 1
ATOM 1558 O O . ARG B 2 51 ? 38.97919 -29.66980 18.65942 1.000 58.83065 51 ARG B O 1
ATOM 1566 N N . MET B 2 52 ? 38.51815 -31.08267 16.96655 1.000 76.64783 52 MET B N 1
ATOM 1567 C CA . MET B 2 52 ? 38.43625 -32.23911 17.85071 1.000 82.95173 52 MET B CA 1
ATOM 1568 C C . MET B 2 52 ? 39.78268 -32.60080 18.46277 1.000 82.97183 52 MET B C 1
ATOM 1569 O O . MET B 2 52 ? 39.81906 -33.33342 19.45705 1.000 89.42742 52 MET B O 1
ATOM 1574 N N . GLY B 2 53 ? 40.88210 -32.10526 17.90051 1.000 76.88019 53 GLY B N 1
ATOM 1575 C CA . GLY B 2 53 ? 42.20012 -32.47820 18.37057 1.000 76.79578 53 GLY B CA 1
ATOM 1576 C C . GLY B 2 53 ? 42.51146 -33.92748 18.06494 1.000 94.43647 53 GLY B C 1
ATOM 1577 O O . GLY B 2 53 ? 42.52480 -34.33349 16.89915 1.000 105.30315 53 GLY B O 1
ATOM 1578 N N . ASP B 2 54 ? 42.75532 -34.71993 19.10352 1.000 111.08018 54 ASP B N 1
ATOM 1579 C CA . ASP B 2 54 ? 42.99747 -36.15372 18.94698 1.000 120.90278 54 ASP B CA 1
ATOM 1580 C C . ASP B 2 54 ? 41.69412 -36.94493 19.01451 1.000 126.94159 54 ASP B C 1
ATOM 1581 O O . ASP B 2 54 ? 41.55597 -37.89264 19.78796 1.000 116.02353 54 ASP B O 1
ATOM 1586 N N . LEU B 2 55 ? 40.72670 -36.54123 18.18685 1.000 123.66479 55 LEU B N 1
ATOM 1587 C CA . LEU B 2 55 ? 39.40236 -37.16439 18.13793 1.000 120.69400 55 LEU B CA 1
ATOM 1588 C C . LEU B 2 55 ? 38.75943 -37.19168 19.52290 1.000 121.51497 55 LEU B C 1
ATOM 1589 O O . LEU B 2 55 ? 38.18969 -38.19729 19.95272 1.000 114.24708 55 LEU B O 1
ATOM 1594 N N . HIS B 2 56 ? 38.85598 -36.06980 20.22871 1.000 127.93464 56 HIS B N 1
ATOM 1595 C CA . HIS B 2 56 ? 38.34500 -35.96988 21.58963 1.000 124.06240 56 HIS B CA 1
ATOM 1596 C C . HIS B 2 56 ? 36.91814 -35.43030 21.60382 1.000 119.67200 56 HIS B C 1
ATOM 1597 O O . HIS B 2 56 ? 36.00904 -36.03541 21.03551 1.000 113.26854 56 HIS B O 1
ATOM 1604 N N . ASN B 2 60 ? 28.09292 -35.52966 18.91890 1.000 128.55214 60 ASN B N 1
ATOM 1605 C CA . ASN B 2 60 ? 27.96369 -36.65637 18.00211 1.000 126.83837 60 ASN B CA 1
ATOM 1606 C C . ASN B 2 60 ? 26.65409 -37.40055 18.23646 1.000 134.73948 60 ASN B C 1
ATOM 1607 O O . ASN B 2 60 ? 26.63699 -38.62721 18.34107 1.000 138.05900 60 ASN B O 1
ATOM 1612 N N . ARG B 2 61 ? 25.56060 -36.64521 18.31435 1.000 138.01908 61 ARG B N 1
ATOM 1613 C CA . ARG B 2 61 ? 24.25082 -37.22871 18.57402 1.000 146.13230 61 ARG B CA 1
ATOM 1614 C C . ARG B 2 61 ? 23.86266 -38.19495 17.46420 1.000 143.99570 61 ARG B C 1
ATOM 1615 O O . ARG B 2 61 ? 23.81311 -37.81963 16.28917 1.000 137.41362 61 ARG B O 1
ATOM 1623 N N . ASN B 2 62 ? 23.59237 -39.44201 17.83961 1.000 151.45644 62 ASN B N 1
ATOM 1624 C CA . ASN B 2 62 ? 23.09423 -40.41232 16.87713 1.000 148.91161 62 ASN B CA 1
ATOM 1625 C C . ASN B 2 62 ? 21.73527 -39.96878 16.35288 1.000 151.12873 62 ASN B C 1
ATOM 1626 O O . ASN B 2 62 ? 20.87845 -39.50695 17.11118 1.000 158.13498 62 ASN B O 1
ATOM 1631 N N . GLY B 2 63 ? 21.54249 -40.10065 15.04546 1.000 145.38923 63 GLY B N 1
ATOM 1632 C CA . GLY B 2 63 ? 20.29032 -39.69469 14.44236 1.000 147.13753 63 GLY B CA 1
ATOM 1633 C C . GLY B 2 63 ? 20.29439 -38.25792 13.96557 1.000 142.14572 63 GLY B C 1
ATOM 1634 O O . GLY B 2 63 ? 20.53293 -38.00119 12.78480 1.000 134.77680 63 GLY B O 1
ATOM 1635 N N . LYS B 2 64 ? 20.03731 -37.31396 14.87446 1.000 107.80718 64 LYS B N 1
ATOM 1636 C CA . LYS B 2 64 ? 19.94122 -35.90627 14.49504 1.000 103.55583 64 LYS B CA 1
ATOM 1637 C C . LYS B 2 64 ? 21.23231 -35.41429 13.85072 1.000 93.67645 64 LYS B C 1
ATOM 1638 O O . LYS B 2 64 ? 21.23482 -34.94185 12.70790 1.000 94.54616 64 LYS B O 1
ATOM 1644 N N . TRP B 2 65 ? 22.34504 -35.51436 14.58004 1.000 92.27846 65 TRP B N 1
ATOM 1645 C CA . TRP B 2 65 ? 23.62004 -35.02660 14.06518 1.000 83.04288 65 TRP B CA 1
ATOM 1646 C C . TRP B 2 65 ? 24.08915 -35.84680 12.86913 1.000 68.45509 65 TRP B C 1
ATOM 1647 O O . TRP B 2 65 ? 24.64666 -35.29482 11.91342 1.000 73.99441 65 TRP B O 1
ATOM 1658 N N . ARG B 2 66 ? 23.86731 -37.16375 12.89771 1.000 76.21581 66 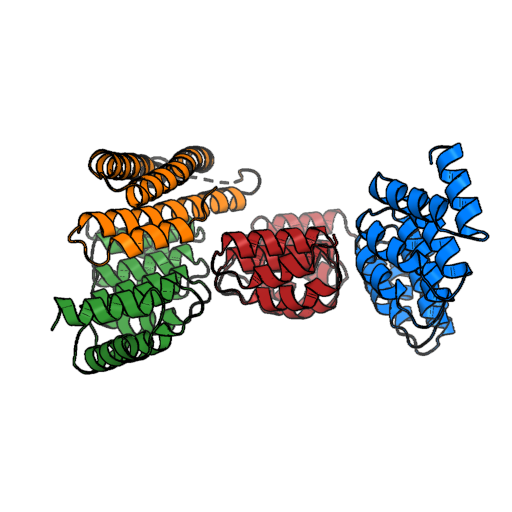ARG B N 1
ATOM 1659 C CA . ARG B 2 66 ? 24.26388 -37.99729 11.76766 1.000 79.28228 66 ARG B CA 1
ATOM 1660 C C . ARG B 2 66 ? 23.43185 -37.69866 10.52751 1.000 65.14864 66 ARG B C 1
ATOM 1661 O O . ARG B 2 66 ? 23.92822 -37.83886 9.40381 1.000 68.38840 66 ARG B O 1
ATOM 1669 N N . GLU B 2 67 ? 22.17325 -37.29010 10.70808 1.000 62.79236 67 GLU B N 1
ATOM 1670 C CA . GLU B 2 67 ? 21.31845 -36.97470 9.56890 1.000 61.92761 67 GLU B CA 1
ATOM 1671 C C . GLU B 2 67 ? 21.67683 -35.62571 8.96036 1.000 55.61248 67 GLU B C 1
ATOM 1672 O O . GLU B 2 67 ? 21.63759 -35.46693 7.73589 1.000 59.24354 67 GLU B O 1
ATOM 1678 N N . GLN B 2 68 ? 22.01930 -34.64223 9.79690 1.000 57.73252 68 GLN B N 1
ATOM 1679 C CA . GLN B 2 68 ? 22.48249 -33.36072 9.27474 1.000 55.60295 68 GLN B CA 1
ATOM 1680 C C . GLN B 2 68 ? 23.71025 -33.54294 8.39241 1.000 50.87202 68 GLN B C 1
ATOM 1681 O O . GLN B 2 68 ? 23.88502 -32.82472 7.40107 1.000 54.30539 68 GLN B O 1
ATOM 1687 N N . LEU B 2 69 ? 24.56943 -34.50577 8.73383 1.000 50.69982 69 LEU B N 1
ATOM 1688 C CA . LEU B 2 69 ? 25.73030 -34.79857 7.90169 1.000 46.96041 69 LEU B CA 1
ATOM 1689 C C . LEU B 2 69 ? 25.35679 -35.67211 6.70972 1.000 43.85222 69 LEU B C 1
ATOM 1690 O O . LEU B 2 69 ? 25.87051 -35.47051 5.60369 1.000 45.44185 69 LEU B O 1
ATOM 1695 N N . GLY B 2 70 ? 24.46262 -36.64186 6.91545 1.000 47.66077 70 GLY B N 1
ATOM 1696 C CA . GLY B 2 70 ? 24.09303 -37.54422 5.83896 1.000 43.23161 70 GLY B CA 1
ATOM 1697 C C . GLY B 2 70 ? 23.28885 -36.87862 4.74167 1.000 41.00840 70 GLY B C 1
ATOM 1698 O O . GLY B 2 70 ? 23.36952 -37.28378 3.57819 1.000 39.30241 70 GLY B O 1
ATOM 1699 N N . GLN B 2 71 ? 22.49932 -35.85871 5.08954 1.000 42.66712 71 GLN B N 1
ATOM 1700 C CA . GLN B 2 71 ? 21.75953 -35.12000 4.07189 1.000 41.11281 71 GLN B CA 1
ATOM 1701 C C . GLN B 2 71 ? 22.69818 -34.42410 3.09840 1.000 37.43989 71 GLN B C 1
ATOM 1702 O O . GLN B 2 71 ? 22.34056 -34.21198 1.93445 1.000 39.80826 71 GLN B O 1
ATOM 1708 N N . LYS B 2 72 ? 23.89940 -34.06297 3.55259 1.000 37.06152 72 LYS B N 1
ATOM 1709 C CA . LYS B 2 72 ? 24.87457 -33.44382 2.66603 1.000 34.18328 72 LYS B CA 1
ATOM 1710 C C . LYS B 2 72 ? 25.46241 -34.43589 1.67186 1.000 36.74733 72 LYS B C 1
ATOM 1711 O O . LYS B 2 72 ? 25.97445 -34.01524 0.62926 1.000 30.12716 72 LYS B O 1
ATOM 1717 N N . PHE B 2 73 ? 25.40287 -35.73763 1.96876 1.000 43.56607 73 PHE B N 1
ATOM 1718 C CA . PHE B 2 73 ? 25.88123 -36.73395 1.01452 1.000 30.53989 73 PHE B CA 1
ATOM 1719 C C . PHE B 2 73 ? 25.06400 -36.69522 -0.26979 1.000 31.95586 73 PHE B C 1
ATOM 1720 O O . PHE B 2 73 ? 25.61979 -36.75048 -1.37270 1.000 28.43259 73 PHE B O 1
ATOM 1728 N N . GLU B 2 74 ? 23.73885 -36.60256 -0.14573 1.000 33.21927 74 GLU B N 1
ATOM 1729 C CA . GLU B 2 74 ? 22.89036 -36.51751 -1.32788 1.000 29.20327 74 GLU B CA 1
ATOM 1730 C C . GLU B 2 74 ? 23.02743 -35.16831 -2.02148 1.000 34.21175 74 GLU B C 1
ATOM 1731 O O . GLU B 2 74 ? 22.92210 -35.09320 -3.25140 1.000 34.10115 74 GLU B O 1
ATOM 1737 N N . GLU B 2 75 ? 23.27444 -34.09936 -1.25896 1.000 37.12274 75 GLU B N 1
ATOM 1738 C CA . GLU B 2 75 ? 23.39027 -32.77493 -1.86185 1.000 32.91593 75 GLU B CA 1
ATOM 1739 C C . GLU B 2 75 ? 24.60765 -32.68052 -2.77450 1.000 31.90564 75 GLU B C 1
ATOM 1740 O O . GLU B 2 75 ? 24.52228 -32.11944 -3.87315 1.000 26.81858 75 GLU B O 1
ATOM 1746 N N . ILE B 2 76 ? 25.74922 -33.22277 -2.34423 1.000 30.07019 76 ILE B N 1
ATOM 1747 C CA . ILE B 2 76 ? 26.93315 -33.17764 -3.19680 1.000 23.18553 76 ILE B CA 1
ATOM 1748 C C . ILE B 2 76 ? 26.80442 -34.16664 -4.34909 1.000 26.39315 76 ILE B C 1
ATOM 1749 O O . ILE B 2 76 ? 27.33252 -33.92783 -5.44193 1.000 36.02532 76 ILE B O 1
ATOM 1754 N N . ARG B 2 77 ? 26.09207 -35.27655 -4.14283 1.000 29.53254 77 ARG B N 1
ATOM 1755 C CA . ARG B 2 77 ? 25.92266 -36.24682 -5.21939 1.000 29.41258 77 ARG B CA 1
ATOM 1756 C C . ARG B 2 77 ? 25.07478 -35.67181 -6.34638 1.000 32.82971 77 ARG B C 1
ATOM 1757 O O . ARG B 2 77 ? 25.42271 -35.80056 -7.52583 1.000 44.13890 77 ARG B O 1
ATOM 1765 N N . TRP B 2 78 ? 23.95586 -35.02865 -6.00274 1.000 25.13474 78 TRP B N 1
ATOM 1766 C CA . TRP B 2 78 ? 23.06524 -34.51676 -7.03741 1.000 26.08643 78 TRP B CA 1
ATOM 1767 C C . TRP B 2 78 ? 23.66865 -33.32459 -7.76569 1.000 25.59672 78 TRP B C 1
ATOM 1768 O O . TRP B 2 78 ? 23.41808 -33.14662 -8.96189 1.000 43.28543 78 TRP B O 1
ATOM 1779 N N . LEU B 2 79 ? 24.45449 -32.49702 -7.07235 1.000 30.70932 79 LEU B N 1
ATOM 1780 C CA . LEU B 2 79 ? 25.11111 -31.38203 -7.74771 1.000 34.53452 79 LEU B CA 1
ATOM 1781 C C . LEU B 2 79 ? 26.06263 -31.88227 -8.82570 1.000 32.97178 79 LEU B C 1
ATOM 1782 O O . LEU B 2 79 ? 26.16000 -31.28717 -9.90513 1.000 34.39254 79 LEU B O 1
ATOM 1787 N N . ILE B 2 80 ? 26.77036 -32.97962 -8.55109 1.000 27.42938 80 ILE B N 1
ATOM 1788 C CA . ILE B 2 80 ? 27.65274 -33.56846 -9.55362 1.000 27.54849 80 ILE B CA 1
ATOM 1789 C C . ILE B 2 80 ? 26.84351 -34.07254 -10.74192 1.000 36.25315 80 ILE B C 1
ATOM 1790 O O . ILE B 2 80 ? 27.26779 -33.95263 -11.89795 1.000 42.44208 80 ILE B O 1
ATOM 1795 N N . GLU B 2 81 ? 25.65851 -34.62922 -10.48055 1.000 29.80593 81 GLU B N 1
ATOM 1796 C CA . GLU B 2 81 ? 24.79933 -35.07327 -11.57320 1.000 29.98184 81 GLU B CA 1
ATOM 1797 C C . GLU B 2 81 ? 24.24944 -33.88962 -12.35977 1.000 31.35425 81 GLU B C 1
ATOM 1798 O O . GLU B 2 81 ? 24.08705 -33.97178 -13.58266 1.000 41.10971 81 GLU B O 1
ATOM 1804 N N . GLU B 2 82 ? 23.95927 -32.78028 -11.67746 1.000 34.58781 82 GLU B N 1
ATOM 1805 C CA . GLU B 2 82 ? 23.49038 -31.58429 -12.36981 1.000 28.48040 82 GLU B CA 1
ATOM 1806 C C . GLU B 2 82 ? 24.56142 -31.04160 -13.30706 1.000 35.38494 82 GLU B C 1
ATOM 1807 O O . GLU B 2 82 ? 24.28206 -30.71362 -14.46601 1.000 36.01400 82 GLU B O 1
ATOM 1813 N N . VAL B 2 83 ? 25.80007 -30.94348 -12.81926 1.000 30.73664 83 VAL B N 1
ATOM 1814 C CA . VAL B 2 83 ? 26.88546 -30.41823 -13.64148 1.000 24.52672 83 VAL B CA 1
ATOM 1815 C C . VAL B 2 83 ? 27.19751 -31.37045 -14.78895 1.000 30.59816 83 VAL B C 1
ATOM 1816 O O . VAL B 2 83 ? 27.49328 -30.93732 -15.90897 1.000 30.36001 83 VAL B O 1
ATOM 1820 N N . ARG B 2 84 ? 27.13152 -32.67966 -14.53463 1.000 29.99073 84 ARG B N 1
ATOM 1821 C CA . ARG B 2 84 ? 27.38587 -33.64922 -15.59544 1.000 29.51453 84 ARG B CA 1
ATOM 1822 C C . ARG B 2 84 ? 26.33640 -33.54855 -16.69501 1.000 26.76428 84 ARG B C 1
ATOM 1823 O O . ARG B 2 84 ? 26.65369 -33.69008 -17.88176 1.000 35.15782 84 ARG B O 1
ATOM 1831 N N . HIS B 2 85 ? 25.07897 -33.30146 -16.31957 1.000 28.68714 85 HIS B N 1
ATOM 1832 C CA . HIS B 2 85 ? 24.02390 -33.15516 -17.31724 1.000 25.97163 85 HIS B CA 1
ATOM 1833 C C . HIS B 2 85 ? 24.22289 -31.89831 -18.15496 1.000 35.02363 85 HIS B C 1
ATOM 1834 O O . HIS B 2 85 ? 24.07923 -31.93602 -19.38269 1.000 37.60615 85 HIS B O 1
ATOM 1841 N N . ARG B 2 86 ? 24.54260 -30.77294 -17.50887 1.000 35.16363 86 ARG B N 1
ATOM 1842 C CA . ARG B 2 86 ? 24.82742 -29.54919 -18.25140 1.000 33.08664 86 ARG B CA 1
ATOM 1843 C C . ARG B 2 86 ? 26.04189 -29.71853 -19.15336 1.000 27.02028 86 ARG B C 1
ATOM 1844 O O . ARG B 2 86 ? 26.08954 -29.14309 -20.24598 1.000 32.39868 86 ARG B O 1
ATOM 1852 N N . LEU B 2 87 ? 27.02927 -30.50221 -18.71447 1.000 26.01165 87 LEU B N 1
ATOM 1853 C CA . LEU B 2 87 ? 28.18543 -30.78918 -19.55684 1.000 32.09314 87 LEU B CA 1
ATOM 1854 C C . LEU B 2 87 ? 27.79192 -31.62842 -20.76584 1.000 30.89344 87 LEU B C 1
ATOM 1855 O O . LEU B 2 87 ? 28.34652 -31.45610 -21.85721 1.000 32.73296 87 LEU B O 1
ATOM 1860 N N . LYS B 2 88 ? 26.83041 -32.53674 -20.59134 1.000 36.86378 88 LYS B N 1
ATOM 1861 C CA . LYS B 2 88 ? 26.42520 -33.42847 -21.67035 1.000 31.03375 88 LYS B CA 1
ATOM 1862 C C . LYS B 2 88 ? 25.66328 -32.70497 -22.77457 1.000 37.61907 88 LYS B C 1
ATOM 1863 O O . LYS B 2 88 ? 25.64437 -33.18614 -23.91256 1.000 41.24416 88 LYS B O 1
ATOM 1869 N N . ILE B 2 89 ? 25.04510 -31.56292 -22.47389 1.000 40.62249 89 ILE B N 1
ATOM 1870 C CA . ILE B 2 89 ? 24.15381 -30.89483 -23.41850 1.000 42.54848 89 ILE B CA 1
ATOM 1871 C C . ILE B 2 89 ? 24.75487 -29.63976 -24.03190 1.000 36.48671 89 ILE B C 1
ATOM 1872 O O . ILE B 2 89 ? 24.15528 -29.08435 -24.96741 1.000 39.15872 89 ILE B O 1
ATOM 1877 N N . THR B 2 90 ? 25.89935 -29.16836 -23.54812 1.000 41.20520 90 THR B N 1
ATOM 1878 C CA . THR B 2 90 ? 26.53153 -27.98993 -24.12211 1.000 37.40096 90 THR B CA 1
ATOM 1879 C C . THR B 2 90 ? 27.50096 -28.39402 -25.22618 1.000 39.94699 90 THR B C 1
ATOM 1880 O O . THR B 2 90 ? 28.13538 -29.44973 -25.16832 1.000 48.08209 90 THR B O 1
ATOM 1884 N N . GLU B 2 91 ? 27.60024 -27.54345 -26.24749 1.000 44.88762 91 GLU B N 1
ATOM 1885 C CA . GLU B 2 91 ? 28.49331 -27.78737 -27.37376 1.000 46.54819 91 GLU B CA 1
ATOM 1886 C C . GLU B 2 91 ? 29.57203 -26.71969 -27.50164 1.000 48.42656 91 GLU B C 1
ATOM 1887 O O . GLU B 2 91 ? 30.28695 -26.69154 -28.51087 1.000 52.09728 91 GLU B O 1
ATOM 1893 N N . ASN B 2 92 ? 29.70850 -25.84449 -26.50946 1.000 46.55457 92 ASN B N 1
ATOM 1894 C CA . ASN B 2 92 ? 30.74014 -24.81748 -26.51046 1.000 48.60265 92 ASN B CA 1
ATOM 1895 C C . ASN B 2 92 ? 31.97212 -25.33757 -25.78073 1.000 47.34536 92 ASN B C 1
ATOM 1896 O O . ASN B 2 92 ? 31.86916 -25.82636 -24.65165 1.000 52.74522 92 ASN B O 1
ATOM 1901 N N . SER B 2 93 ? 33.13543 -25.22842 -26.42894 1.000 47.51225 93 SER B N 1
ATOM 1902 C CA . SER B 2 93 ? 34.35502 -25.80107 -25.86451 1.000 48.94890 93 SER B CA 1
ATOM 1903 C C . SER B 2 93 ? 34.72855 -25.13851 -24.54393 1.000 49.23246 93 SER B C 1
ATOM 1904 O O . SER B 2 93 ? 35.17818 -25.81319 -23.60989 1.000 46.91586 93 SER B O 1
ATOM 1907 N N . PHE B 2 94 ? 34.55573 -23.81847 -24.44698 1.000 45.17164 94 PHE B N 1
ATOM 1908 C CA . PHE B 2 94 ? 34.87340 -23.12174 -23.20399 1.000 44.16700 94 PHE B CA 1
ATOM 1909 C C . PHE B 2 94 ? 33.95148 -23.56883 -22.07660 1.000 45.39927 94 PHE B C 1
ATOM 1910 O O . PHE B 2 94 ? 34.40470 -23.84672 -20.96017 1.000 50.65628 94 PHE B O 1
ATOM 1918 N N . GLU B 2 95 ? 32.64733 -23.64377 -22.35248 1.000 46.73566 95 GLU B N 1
ATOM 1919 C CA . GLU B 2 95 ? 31.69791 -24.05153 -21.32330 1.000 37.18782 95 GLU B CA 1
ATOM 1920 C C . GLU B 2 95 ? 31.90461 -25.50287 -20.90981 1.000 36.42293 95 GLU B C 1
ATOM 1921 O O . GLU B 2 95 ? 31.69433 -25.84692 -19.74134 1.000 45.52990 95 GLU B O 1
ATOM 1927 N N . GLN B 2 96 ? 32.31638 -26.36307 -21.84384 1.000 35.95125 96 GLN B N 1
ATOM 1928 C CA . GLN B 2 96 ? 32.62066 -27.74712 -21.49366 1.000 32.89995 96 GLN B CA 1
ATOM 1929 C C . GLN B 2 96 ? 33.80799 -27.81853 -20.54244 1.000 38.46902 96 GLN B C 1
ATOM 1930 O O . GLN B 2 96 ? 33.77243 -28.54057 -19.53942 1.000 37.94634 96 GLN B O 1
ATOM 1936 N N . ILE B 2 97 ? 34.87370 -27.07181 -20.84550 1.000 42.03878 97 ILE B N 1
ATOM 1937 C CA . ILE B 2 97 ? 36.04196 -27.04325 -19.96881 1.000 39.65764 97 ILE B CA 1
ATOM 1938 C C . ILE B 2 97 ? 35.66181 -26.51347 -18.59294 1.000 37.31758 97 ILE B C 1
ATOM 1939 O O . ILE B 2 97 ? 36.11005 -27.03493 -17.56470 1.000 35.98281 97 ILE B O 1
ATOM 1944 N N . THR B 2 98 ? 34.82368 -25.47537 -18.55168 1.000 34.97716 98 THR B N 1
ATOM 1945 C CA . THR B 2 98 ? 34.39254 -24.91519 -17.27485 1.000 32.96270 98 THR B CA 1
ATOM 1946 C C . THR B 2 98 ? 33.65781 -25.95665 -16.43936 1.000 33.46726 98 THR B C 1
ATOM 1947 O O . THR B 2 98 ? 33.93852 -26.12508 -15.24673 1.000 29.52336 98 THR B O 1
ATOM 1951 N N . PHE B 2 99 ? 32.71523 -26.67369 -17.05578 1.000 27.95603 99 PHE B N 1
ATOM 1952 C CA . PHE B 2 99 ? 31.96451 -27.69184 -16.32832 1.000 25.07859 99 PHE B CA 1
ATOM 1953 C C . PHE B 2 99 ? 32.86981 -28.82718 -15.86725 1.000 34.90459 99 PHE B C 1
ATOM 1954 O O . PHE B 2 99 ? 32.69588 -29.35972 -14.76498 1.000 43.34423 99 PHE B O 1
ATOM 1962 N N . MET B 2 100 ? 33.84292 -29.21367 -16.69641 1.000 37.17604 100 MET B N 1
ATOM 1963 C CA . MET B 2 100 ? 34.73202 -30.30835 -16.32134 1.000 27.42666 100 MET B CA 1
ATOM 1964 C C . MET B 2 100 ? 35.69695 -29.89784 -15.21794 1.000 27.91351 100 MET B C 1
ATOM 1965 O O . MET B 2 100 ? 36.05427 -30.72568 -14.37235 1.000 33.97728 100 MET B O 1
ATOM 1970 N N . GLN B 2 101 ? 36.13201 -28.63586 -15.20825 1.000 33.21803 101 GLN B N 1
ATOM 1971 C CA . GLN B 2 101 ? 36.91315 -28.14231 -14.08015 1.000 34.38160 101 GLN B CA 1
ATOM 1972 C C . GLN B 2 101 ? 36.08401 -28.11953 -12.80407 1.000 34.15462 101 GLN B C 1
ATOM 1973 O O . GLN B 2 101 ? 36.61769 -28.35467 -11.71411 1.000 31.98691 101 GLN B O 1
ATOM 1979 N N . ALA B 2 102 ? 34.78261 -27.84382 -12.91924 1.000 34.15528 102 ALA B N 1
ATOM 1980 C CA . ALA B 2 102 ? 33.91204 -27.89082 -11.75059 1.000 29.59814 102 ALA B CA 1
ATOM 1981 C C . ALA B 2 102 ? 33.72659 -29.32085 -11.26191 1.000 31.37175 102 ALA B C 1
ATOM 1982 O O . ALA B 2 102 ? 33.68827 -29.56793 -10.05165 1.000 36.47657 102 ALA B O 1
ATOM 1984 N N . LEU B 2 103 ? 33.61090 -30.27615 -12.18781 1.000 32.97023 103 LEU B N 1
ATOM 1985 C CA . LEU B 2 103 ? 33.48169 -31.67504 -11.79285 1.000 32.13234 103 LEU B CA 1
ATOM 1986 C C . LEU B 2 103 ? 34.73957 -32.16820 -11.09088 1.000 36.32414 103 LEU B C 1
ATOM 1987 O O . LEU B 2 103 ? 34.66079 -32.96523 -10.14935 1.000 37.66115 103 LEU B O 1
ATOM 1992 N N . GLN B 2 104 ? 35.91094 -31.70619 -11.53452 1.000 31.30088 104 GLN B N 1
ATOM 1993 C CA . GLN B 2 104 ? 37.15325 -32.11730 -10.88932 1.000 35.43872 104 GLN B CA 1
ATOM 1994 C C . GLN B 2 104 ? 37.19931 -31.64995 -9.44142 1.000 30.00612 104 GLN B C 1
ATOM 1995 O O . GLN B 2 104 ? 37.62788 -32.39562 -8.55335 1.000 32.31914 104 GLN B O 1
ATOM 2001 N N . LEU B 2 105 ? 36.75211 -30.41996 -9.18251 1.000 32.85883 105 LEU B N 1
ATOM 2002 C CA . LEU B 2 105 ? 36.74234 -29.91253 -7.81524 1.000 33.30873 105 LEU B CA 1
ATOM 2003 C C . LEU B 2 105 ? 35.65621 -30.58557 -6.98565 1.000 37.27393 105 LEU B C 1
ATOM 2004 O O . LEU B 2 105 ? 35.89241 -30.95848 -5.83075 1.000 41.04369 105 LEU B O 1
ATOM 2009 N N . LEU B 2 106 ? 34.46156 -30.75437 -7.55870 1.000 33.36789 106 LEU B N 1
ATOM 2010 C CA . LEU B 2 106 ? 33.35767 -31.34930 -6.81255 1.000 33.58854 106 LEU B CA 1
ATOM 2011 C C . LEU B 2 106 ? 33.61994 -32.81248 -6.47940 1.000 31.42416 106 LEU B C 1
ATOM 2012 O O . LEU B 2 106 ? 33.16490 -33.29706 -5.43771 1.000 38.68315 106 LEU B O 1
ATOM 2017 N N . LEU B 2 107 ? 34.34068 -33.53207 -7.34337 1.000 37.81179 107 LEU B N 1
ATOM 2018 C CA . LEU B 2 107 ? 34.69689 -34.91110 -7.02570 1.000 37.20555 107 LEU B CA 1
ATOM 2019 C C . LEU B 2 107 ? 35.64517 -34.98203 -5.83602 1.000 39.42034 107 LEU B C 1
ATOM 2020 O O . LEU B 2 107 ? 35.61278 -35.95710 -5.07678 1.000 43.24667 107 LEU B O 1
ATOM 2025 N N . GLU B 2 108 ? 36.49386 -33.96696 -5.65843 1.000 38.54439 108 GLU B N 1
ATOM 2026 C CA . GLU B 2 108 ? 37.31332 -33.89530 -4.45378 1.000 30.14767 108 GLU B CA 1
ATOM 2027 C C . GLU B 2 108 ? 36.47095 -33.50977 -3.24520 1.000 39.67237 108 GLU B C 1
ATOM 2028 O O . GLU B 2 108 ? 36.69719 -34.01046 -2.13737 1.000 44.45587 108 GLU B O 1
ATOM 2034 N N . VAL B 2 109 ? 35.49475 -32.61964 -3.44191 1.000 31.53155 109 VAL B N 1
ATOM 2035 C CA . VAL B 2 109 ? 34.62767 -32.20014 -2.34440 1.000 29.11248 109 VAL B CA 1
ATOM 2036 C C . VAL B 2 109 ? 33.81655 -33.37917 -1.82393 1.000 26.61653 109 VAL B C 1
ATOM 2037 O O . VAL B 2 109 ? 33.68194 -33.57069 -0.60968 1.000 38.46623 109 VAL B O 1
ATOM 2041 N N . GLU B 2 110 ? 33.27060 -34.19165 -2.73215 1.000 26.75989 110 GLU B N 1
ATOM 2042 C CA . GLU B 2 110 ? 32.46241 -35.33397 -2.31676 1.000 25.52356 110 GLU B CA 1
ATOM 2043 C C . GLU B 2 110 ? 33.28430 -36.32788 -1.50793 1.000 34.00385 110 GLU B C 1
ATOM 2044 O O . GLU B 2 110 ? 32.80504 -36.87115 -0.50560 1.000 34.95516 110 GLU B O 1
ATOM 2050 N N . GLN B 2 111 ? 34.52617 -36.57779 -1.92936 1.000 36.98139 111 GLN B N 1
ATOM 2051 C CA . GLN B 2 111 ? 35.38550 -37.50406 -1.20011 1.000 26.35100 111 GLN B CA 1
ATOM 2052 C C . GLN B 2 111 ? 35.65740 -37.01048 0.21445 1.000 31.83530 111 GLN B C 1
ATOM 2053 O O . GLN B 2 111 ? 35.58007 -37.78389 1.17636 1.000 35.81963 111 GLN B O 1
ATOM 2059 N N . GLU B 2 112 ? 35.96918 -35.72201 0.36265 1.000 33.36076 112 GLU B N 1
ATOM 2060 C CA . GLU B 2 112 ? 36.35410 -35.19841 1.66733 1.000 37.83338 112 GLU B CA 1
ATOM 2061 C C . GLU B 2 112 ? 35.15520 -34.98516 2.58277 1.000 32.43086 112 GLU B C 1
ATOM 2062 O O . GLU B 2 112 ? 35.30618 -35.03294 3.80803 1.000 34.57136 112 GLU B O 1
ATOM 2068 N N . ILE B 2 113 ? 33.96699 -34.75159 2.02099 1.000 33.58406 113 ILE B N 1
ATOM 2069 C CA . ILE B 2 113 ? 32.76907 -34.65653 2.85115 1.000 33.36354 113 ILE B CA 1
ATOM 2070 C C . ILE B 2 113 ? 32.48276 -35.99568 3.51782 1.000 37.16645 113 ILE B C 1
ATOM 2071 O O . ILE B 2 113 ? 32.10387 -36.05378 4.69388 1.000 43.07400 113 ILE B O 1
ATOM 2076 N N . ARG B 2 114 ? 32.68170 -37.09416 2.78624 1.000 34.54161 114 ARG B N 1
ATOM 2077 C CA . ARG B 2 114 ? 32.41757 -38.41349 3.35069 1.000 41.96234 114 ARG B CA 1
ATOM 2078 C C . ARG B 2 114 ? 33.46238 -38.79643 4.39273 1.000 36.71027 114 ARG B C 1
ATOM 2079 O O . ARG B 2 114 ? 33.12232 -39.36484 5.43683 1.000 40.63709 114 ARG B O 1
ATOM 2087 N N . THR B 2 115 ? 34.73761 -38.49578 4.13157 1.000 36.57922 115 THR B N 1
ATOM 2088 C CA . THR B 2 115 ? 35.78232 -38.83486 5.09437 1.000 38.89536 115 THR B CA 1
ATOM 2089 C C . THR B 2 115 ? 35.66133 -37.99707 6.36153 1.000 45.51374 115 THR B C 1
ATOM 2090 O O . THR B 2 115 ? 35.83341 -38.51378 7.47184 1.000 46.81209 115 THR B O 1
ATOM 2094 N N . PHE B 2 116 ? 35.36867 -36.70185 6.21736 1.000 41.16088 116 PHE B N 1
ATOM 2095 C CA . PHE B 2 116 ? 35.23952 -35.84211 7.38955 1.000 34.69281 116 PHE B CA 1
ATOM 2096 C C . PHE B 2 116 ? 34.00810 -36.20505 8.20887 1.000 35.71538 116 PHE B C 1
ATOM 2097 O O . PHE B 2 116 ? 34.06915 -36.24783 9.44244 1.000 42.50414 116 PHE B O 1
ATOM 2105 N N . SER B 2 117 ? 32.88191 -36.47186 7.54297 1.000 34.49996 117 SER B N 1
ATOM 2106 C CA . SER B 2 117 ? 31.67892 -36.87400 8.26397 1.000 40.34629 117 SER B CA 1
ATOM 2107 C C . SER B 2 117 ? 31.87672 -38.19800 8.98793 1.000 43.76474 117 SER B C 1
ATOM 2108 O O . SER B 2 117 ? 31.28702 -38.41643 10.05208 1.000 49.75383 117 SER B O 1
ATOM 2111 N N . PHE B 2 118 ? 32.69733 -39.09145 8.43088 1.000 38.51328 118 PHE B N 1
ATOM 2112 C CA . PHE B 2 118 ? 32.99160 -40.34565 9.11490 1.000 38.53027 118 PHE B CA 1
ATOM 2113 C C . PHE B 2 118 ? 33.76547 -40.09671 10.40294 1.000 42.58204 118 PHE B C 1
ATOM 2114 O O . PHE B 2 118 ? 33.57260 -40.80500 11.39775 1.000 49.43345 118 PHE B O 1
ATOM 2122 N N . GLN B 2 119 ? 34.64197 -39.09097 10.40514 1.000 43.12324 119 GLN B N 1
ATOM 2123 C CA . GLN B 2 119 ? 35.40463 -38.75341 11.59942 1.000 42.60292 119 GLN B CA 1
ATOM 2124 C C . GLN B 2 119 ? 34.59740 -37.94904 12.60952 1.000 44.39723 119 GLN B C 1
ATOM 2125 O O . GLN B 2 119 ? 34.93880 -37.95511 13.79669 1.000 49.28637 119 GLN B O 1
ATOM 2131 N N . LEU B 2 120 ? 33.54268 -37.26406 12.17332 1.000 43.39631 120 LEU B N 1
ATOM 2132 C CA . LEU B 2 120 ? 32.77111 -36.38538 13.04210 1.000 45.33431 120 LEU B CA 1
ATOM 2133 C C . LEU B 2 120 ? 31.60664 -37.08448 13.72945 1.000 55.69408 120 LEU B C 1
ATOM 2134 O O . LEU B 2 120 ? 30.91848 -36.45305 14.53642 1.000 65.24964 120 LEU B O 1
ATOM 2139 N N . ILE B 2 121 ? 31.36562 -38.35578 13.43097 1.000 63.42079 121 ILE B N 1
ATOM 2140 C CA . ILE B 2 121 ? 30.29278 -39.10603 14.06691 1.000 68.08291 121 ILE B CA 1
ATOM 2141 C C . ILE B 2 121 ? 30.89552 -40.00501 15.13396 1.000 70.03697 121 ILE B C 1
ATOM 2142 O O . ILE B 2 121 ? 32.00979 -40.50632 14.97724 1.000 74.68036 121 ILE B O 1
ATOM 2147 N N . ASP C 1 12 ? 6.84425 -28.72059 13.98311 1.000 113.54729 12 ASP C N 1
ATOM 2148 C CA . ASP C 1 12 ? 7.30781 -27.76471 12.97998 1.000 118.29439 12 ASP C CA 1
ATOM 2149 C C . ASP C 1 12 ? 7.52862 -26.34723 13.53820 1.000 115.36145 12 ASP C C 1
ATOM 2150 O O . ASP C 1 12 ? 8.59374 -25.77202 13.31372 1.000 97.76642 12 ASP C O 1
ATOM 2155 N N . PRO C 1 13 ? 6.55172 -25.77140 14.25749 1.000 121.02776 13 PRO C N 1
ATOM 2156 C CA . PRO C 1 13 ? 6.79487 -24.44528 14.84887 1.000 111.54214 13 PRO C CA 1
ATOM 2157 C C . PRO C 1 13 ? 7.86643 -24.45811 15.92109 1.000 105.75549 13 PRO C C 1
ATOM 2158 O O . PRO C 1 13 ? 8.45424 -23.40572 16.20027 1.000 105.63270 13 PRO C O 1
ATOM 2162 N N . GLU C 1 14 ? 8.14008 -25.61284 16.52656 1.000 102.63719 14 GLU C N 1
ATOM 2163 C CA . GLU C 1 14 ? 9.20402 -25.73158 17.51153 1.000 99.34851 14 GLU C CA 1
ATOM 2164 C C . GLU C 1 14 ? 10.57536 -25.91425 16.87739 1.000 91.37651 14 GLU C C 1
ATOM 2165 O O . GLU C 1 14 ? 11.58426 -25.77297 17.57745 1.000 92.21306 14 GLU C O 1
ATOM 2171 N N . LYS C 1 15 ? 10.64045 -26.22448 15.57827 1.000 89.13189 15 LYS C N 1
ATOM 2172 C CA . LYS C 1 15 ? 11.93413 -26.33614 14.91592 1.000 80.19509 15 LYS C CA 1
ATOM 2173 C C . LYS C 1 15 ? 12.63302 -24.99280 14.77631 1.000 76.46942 15 LYS C C 1
ATOM 2174 O O . LYS C 1 15 ? 13.85736 -24.95889 14.62824 1.000 81.55408 15 LYS C O 1
ATOM 2180 N N . VAL C 1 16 ? 11.89406 -23.88745 14.85863 1.000 79.83611 16 VAL C N 1
ATOM 2181 C CA . VAL C 1 16 ? 12.51659 -22.57182 14.75510 1.000 77.09079 16 VAL C CA 1
ATOM 2182 C C . VAL C 1 16 ? 13.27687 -22.24689 16.03305 1.000 76.92214 16 VAL C C 1
ATOM 2183 O O . VAL C 1 16 ? 14.42347 -21.78569 15.99539 1.000 72.03424 16 VAL C O 1
ATOM 2187 N N . GLU C 1 17 ? 12.64640 -22.48811 17.18607 1.000 85.25838 17 GLU C N 1
ATOM 2188 C CA . GLU C 1 17 ? 13.27545 -22.16648 18.46198 1.000 82.51667 17 GLU C CA 1
ATOM 2189 C C . GLU C 1 17 ? 14.50827 -23.02439 18.71682 1.000 81.33439 17 GLU C C 1
ATOM 2190 O O . GLU C 1 17 ? 15.46016 -22.56363 19.35775 1.000 92.19849 17 GLU C O 1
ATOM 2196 N N . MET C 1 18 ? 14.51301 -24.26518 18.22607 1.000 76.51846 18 MET C N 1
ATOM 2197 C CA . MET C 1 18 ? 15.68500 -25.11956 18.38624 1.000 72.14319 18 MET C CA 1
ATOM 2198 C C . MET C 1 18 ? 16.87726 -24.56247 17.61820 1.000 70.37376 18 MET C C 1
ATOM 2199 O O . MET C 1 18 ? 17.98496 -24.46078 18.15835 1.000 75.38667 18 MET C O 1
ATOM 2204 N N . TYR C 1 19 ? 16.66822 -24.19784 16.35070 1.000 66.77072 19 TYR C N 1
ATOM 2205 C CA . TYR C 1 19 ? 17.76238 -23.67544 15.53848 1.000 63.28308 19 TYR C CA 1
ATOM 2206 C C . TYR C 1 19 ? 18.23944 -22.31646 16.03493 1.000 58.87021 19 TYR C C 1
ATOM 2207 O O . TYR C 1 19 ? 19.43405 -22.01313 15.94699 1.000 69.73593 19 TYR C O 1
ATOM 2216 N N . ILE C 1 20 ? 17.32960 -21.48552 16.54836 1.000 63.06994 20 ILE C N 1
ATOM 2217 C CA . ILE C 1 20 ? 17.73344 -20.19601 17.10473 1.000 63.86885 20 ILE C CA 1
ATOM 2218 C C . ILE C 1 20 ? 18.68696 -20.39793 18.27613 1.000 67.62862 20 ILE C C 1
ATOM 2219 O O . ILE C 1 20 ? 19.67310 -19.66544 18.42745 1.000 71.80222 20 ILE C O 1
ATOM 2224 N N . LYS C 1 21 ? 18.41594 -21.39929 19.11739 1.000 67.74888 21 LYS C N 1
ATOM 2225 C CA . LYS C 1 21 ? 19.33037 -21.70968 20.21169 1.000 65.91187 21 LYS C CA 1
ATOM 2226 C C . LYS C 1 21 ? 20.67900 -22.18279 19.68430 1.000 68.43095 21 LYS C C 1
ATOM 2227 O O . LYS C 1 21 ? 21.72753 -21.84632 20.24766 1.000 70.63673 21 LYS C O 1
ATOM 2233 N N . ASN C 1 22 ? 20.67366 -22.96061 18.59911 1.000 64.26975 22 ASN C N 1
ATOM 2234 C CA . ASN C 1 22 ? 21.91619 -23.46944 18.03275 1.000 53.44400 22 ASN C CA 1
ATOM 2235 C C . ASN C 1 22 ? 22.77897 -22.37629 17.41758 1.000 53.33670 22 ASN C C 1
ATOM 2236 O O . ASN C 1 22 ? 23.94618 -22.63794 17.10715 1.000 54.87493 22 ASN C O 1
ATOM 2241 N N . LEU C 1 23 ? 22.24130 -21.16842 17.23071 1.000 56.77182 23 LEU C N 1
ATOM 2242 C CA . LEU C 1 23 ? 23.04666 -20.05822 16.73785 1.000 52.72856 23 LEU C CA 1
ATOM 2243 C C . LEU C 1 23 ? 24.04739 -19.55739 17.77002 1.000 56.43396 23 LEU C C 1
ATOM 2244 O O . LEU C 1 23 ? 24.90173 -18.73224 17.42926 1.000 54.54392 23 LEU C O 1
ATOM 2249 N N . GLN C 1 24 ? 23.96087 -20.03027 19.01508 1.000 59.96465 24 GLN C N 1
ATOM 2250 C CA . GLN C 1 24 ? 24.92050 -19.68927 20.05844 1.000 62.14216 24 GLN C CA 1
ATOM 2251 C C . GLN C 1 24 ? 25.68797 -20.91595 20.53912 1.000 58.05880 24 GLN C C 1
ATOM 2252 O O . GLN C 1 24 ? 26.28963 -20.88708 21.61723 1.000 73.76423 24 GLN C O 1
ATOM 2258 N N . ASP C 1 25 ? 25.67245 -21.99345 19.75899 1.000 54.37853 25 ASP C N 1
ATOM 2259 C CA . ASP C 1 25 ? 26.40737 -23.19957 20.10742 1.000 51.37745 25 ASP C CA 1
ATOM 2260 C C . ASP C 1 25 ? 27.90721 -22.96024 19.96633 1.000 49.92691 25 ASP C C 1
ATOM 2261 O O . ASP C 1 25 ? 28.35367 -22.14044 19.16091 1.000 49.95683 25 ASP C O 1
ATOM 2266 N N . ASP C 1 26 ? 28.69117 -23.68102 20.77225 1.000 51.17360 26 ASP C N 1
ATOM 2267 C CA . ASP C 1 26 ? 30.14028 -23.50791 20.72908 1.000 50.75084 26 ASP C CA 1
ATOM 2268 C C . ASP C 1 26 ? 30.73091 -23.99084 19.41023 1.000 49.58500 26 ASP C C 1
ATOM 2269 O O . ASP C 1 26 ? 31.76228 -23.47178 18.96842 1.000 53.26192 26 ASP C O 1
ATOM 2274 N N . SER C 1 27 ? 30.09944 -24.96725 18.77126 1.000 46.28191 27 SER C N 1
ATOM 2275 C CA . SER C 1 27 ? 30.62005 -25.52021 17.52841 1.000 51.52093 27 SER C CA 1
ATOM 2276 C C . SER C 1 27 ? 30.18740 -24.65340 16.34828 1.000 42.26127 27 SER C C 1
ATOM 2277 O O . SER C 1 27 ? 28.98542 -24.44086 16.16266 1.000 50.81694 27 SER C O 1
ATOM 2280 N N . PRO C 1 28 ? 31.12131 -24.13866 15.54653 1.000 41.49648 28 PRO C N 1
ATOM 2281 C CA . PRO C 1 28 ? 30.71201 -23.36690 14.35996 1.000 38.41628 28 PRO C CA 1
ATOM 2282 C C . PRO C 1 28 ? 29.92982 -24.18738 13.35197 1.000 37.61696 28 PRO C C 1
ATOM 2283 O O . PRO C 1 28 ? 29.07248 -23.63726 12.64947 1.000 43.22543 28 PRO C O 1
ATOM 2287 N N . LEU C 1 29 ? 30.20524 -25.48998 13.25453 1.000 36.42573 29 LEU C N 1
ATOM 2288 C CA . LEU C 1 29 ? 29.45490 -26.34113 12.33756 1.000 40.03421 29 LEU C CA 1
ATOM 2289 C C . LEU C 1 29 ? 27.98674 -26.41631 12.73748 1.000 42.58508 29 LEU C C 1
ATOM 2290 O O . LEU C 1 29 ? 27.09868 -26.40704 11.87657 1.000 43.37086 29 LEU C O 1
ATOM 2295 N N . VAL C 1 30 ? 27.71380 -26.49492 14.04191 1.000 35.73119 30 VAL C N 1
ATOM 2296 C CA . VAL C 1 30 ? 26.33468 -26.54193 14.51644 1.000 30.69421 30 VAL C CA 1
ATOM 2297 C C . VAL C 1 30 ? 25.63156 -25.21670 14.24830 1.000 40.28620 30 VAL C C 1
ATOM 2298 O O . VAL C 1 30 ? 24.46400 -25.19031 13.83954 1.000 42.02661 30 VAL C O 1
ATOM 2302 N N . ARG C 1 31 ? 26.32356 -24.09715 14.48213 1.000 41.73726 31 ARG C N 1
ATOM 2303 C CA . ARG C 1 31 ? 25.73466 -22.79142 14.19981 1.000 43.67101 31 ARG C CA 1
ATOM 2304 C C . ARG C 1 31 ? 25.43882 -22.62631 12.71412 1.000 46.98351 31 ARG C C 1
ATOM 2305 O O . ARG C 1 31 ? 24.43103 -22.01624 12.33816 1.000 51.98543 31 ARG C O 1
ATOM 2313 N N . ASP C 1 32 ? 26.30749 -23.16200 11.85318 1.000 43.85295 32 ASP C N 1
ATOM 2314 C CA . ASP C 1 32 ? 26.09200 -23.04227 10.41500 1.000 41.18614 32 ASP C CA 1
ATOM 2315 C C . ASP C 1 32 ? 24.89651 -23.87947 9.97187 1.000 44.70274 32 ASP C C 1
ATOM 2316 O O . ASP C 1 32 ? 24.14047 -23.47263 9.08103 1.000 46.02508 32 ASP C O 1
ATOM 2321 N N . PHE C 1 33 ? 24.70858 -25.05181 10.58442 1.000 40.62540 33 PHE C N 1
ATOM 2322 C CA . PHE C 1 33 ? 23.54688 -25.87575 10.26485 1.000 38.80210 33 PHE C CA 1
ATOM 2323 C C . PHE C 1 33 ? 22.24920 -25.16547 10.62889 1.000 38.21805 33 PHE C C 1
ATOM 2324 O O . PHE C 1 33 ? 21.24462 -25.28576 9.91757 1.000 43.60740 33 PHE C O 1
ATOM 2332 N N . ALA C 1 34 ? 22.25341 -24.41560 11.73217 1.000 47.19193 34 ALA C N 1
ATOM 2333 C CA . ALA C 1 34 ? 21.03791 -23.74735 12.18302 1.000 48.72869 34 ALA C CA 1
ATOM 2334 C C . ALA C 1 34 ? 20.66582 -22.59471 11.25978 1.000 45.57076 34 ALA C C 1
ATOM 2335 O O . ALA C 1 34 ? 19.49784 -22.43963 10.88647 1.000 55.86453 34 ALA C O 1
ATOM 2337 N N . ALA C 1 35 ? 21.64769 -21.77031 10.88566 1.000 46.80199 35 ALA C N 1
ATOM 2338 C CA . ALA C 1 35 ? 21.37010 -20.63822 10.00723 1.000 42.89274 35 ALA C CA 1
ATOM 2339 C C . ALA C 1 35 ? 20.85802 -21.10050 8.64872 1.000 48.38646 35 ALA C C 1
ATOM 2340 O O . ALA C 1 35 ? 19.94472 -20.48944 8.08106 1.000 57.25316 35 ALA C O 1
ATOM 2342 N N . ASN C 1 36 ? 21.43553 -22.17663 8.10914 1.000 44.45636 36 ASN C N 1
ATOM 2343 C CA . ASN C 1 36 ? 20.97943 -22.68813 6.82093 1.000 41.84689 36 ASN C CA 1
ATOM 2344 C C . ASN C 1 36 ? 19.55941 -23.23159 6.91671 1.000 50.90778 36 ASN C C 1
ATOM 2345 O O . ASN C 1 36 ? 18.76564 -23.08091 5.98045 1.000 64.08661 36 ASN C O 1
ATOM 2350 N N . ALA C 1 37 ? 19.22343 -23.87124 8.03909 1.000 53.77158 37 ALA C N 1
ATOM 2351 C CA . ALA C 1 37 ? 17.87948 -24.41305 8.20768 1.000 45.19123 37 ALA C CA 1
ATOM 2352 C C . ALA C 1 37 ? 16.85235 -23.30189 8.38857 1.000 47.09260 37 ALA C C 1
ATOM 2353 O O . ALA C 1 37 ? 15.72631 -23.40340 7.88740 1.000 56.49478 37 ALA C O 1
ATOM 2355 N N . LEU C 1 38 ? 17.21955 -22.23555 9.10563 1.000 45.78020 38 LEU C N 1
ATOM 2356 C CA . LEU C 1 38 ? 16.29818 -21.12085 9.30264 1.000 49.33972 38 LEU C CA 1
ATOM 2357 C C . LEU C 1 38 ? 15.98063 -20.41385 7.99158 1.000 60.63845 38 LEU C C 1
ATOM 2358 O O . LEU C 1 38 ? 14.88095 -19.87128 7.83269 1.000 67.06976 38 LEU C O 1
ATOM 2363 N N . GLY C 1 39 ? 16.92390 -20.40478 7.04734 1.000 57.25454 39 GLY C N 1
ATOM 2364 C CA . GLY C 1 39 ? 16.64905 -19.82209 5.74647 1.000 55.61406 39 GLY C CA 1
ATOM 2365 C C . GLY C 1 39 ? 15.65572 -20.62772 4.93599 1.000 59.75926 39 GLY C C 1
ATOM 2366 O O . GLY C 1 39 ? 14.86113 -20.05995 4.18050 1.000 57.25683 39 GLY C O 1
ATOM 2367 N N . LYS C 1 40 ? 15.68347 -21.95516 5.07669 1.000 55.47036 40 LYS C N 1
ATOM 2368 C CA . LYS C 1 40 ? 14.73477 -22.79333 4.35160 1.000 67.88459 40 LYS C CA 1
ATOM 2369 C C . LYS C 1 40 ? 13.33592 -22.68067 4.94535 1.000 70.76206 40 LYS C C 1
ATOM 2370 O O . LYS C 1 40 ? 12.33965 -22.72283 4.21393 1.000 80.33369 40 LYS C O 1
ATOM 2376 N N . ILE C 1 41 ? 13.24263 -22.54292 6.26974 1.000 69.34628 41 ILE C N 1
ATOM 2377 C CA . ILE C 1 41 ? 11.94050 -22.45624 6.92548 1.000 71.01155 41 ILE C CA 1
ATOM 2378 C C . ILE C 1 41 ? 11.22021 -21.17573 6.51853 1.000 81.91164 41 ILE C C 1
ATOM 2379 O O . ILE C 1 41 ? 10.04819 -21.20146 6.12467 1.000 85.61468 41 ILE C O 1
ATOM 2384 N N . GLY C 1 42 ? 11.90818 -20.04038 6.60267 1.000 81.91339 42 GLY C N 1
ATOM 2385 C CA . GLY C 1 42 ? 11.32451 -18.77242 6.21415 1.000 75.81812 42 GLY C CA 1
ATOM 2386 C C . GLY C 1 42 ? 10.57178 -18.03198 7.29545 1.000 78.67617 42 GLY C C 1
ATOM 2387 O O . GLY C 1 42 ? 9.76220 -17.15560 6.97209 1.000 79.55727 42 GLY C O 1
ATOM 2388 N N . ASP C 1 43 ? 10.80928 -18.34666 8.56612 1.000 86.31371 43 ASP C N 1
ATOM 2389 C CA . ASP C 1 43 ? 10.09644 -17.69320 9.65533 1.000 86.19838 43 ASP C CA 1
ATOM 2390 C C . ASP C 1 43 ? 10.74452 -16.35504 9.99327 1.000 89.69720 43 ASP C C 1
ATOM 2391 O O . ASP C 1 43 ? 11.97244 -16.22960 10.01703 1.000 83.92463 43 ASP C O 1
ATOM 2396 N N . GLU C 1 44 ? 9.90414 -15.35002 10.25683 1.000 85.89401 44 GLU C N 1
ATOM 2397 C CA . GLU C 1 44 ? 10.39902 -14.01753 10.58548 1.000 89.69644 44 GLU C CA 1
ATOM 2398 C C . GLU C 1 44 ? 10.99109 -13.94091 11.98648 1.000 88.43966 44 GLU C C 1
ATOM 2399 O O . GLU C 1 44 ? 11.72608 -12.99283 12.28212 1.000 86.81141 44 GLU C O 1
ATOM 2405 N N . ARG C 1 45 ? 10.68872 -14.90747 12.85553 1.000 88.75220 45 ARG C N 1
ATOM 2406 C CA . ARG C 1 45 ? 11.27532 -14.91850 14.19016 1.000 89.72387 45 ARG C CA 1
ATOM 2407 C C . ARG C 1 45 ? 12.78259 -15.12689 14.16395 1.000 83.24069 45 ARG C C 1
ATOM 2408 O O . ARG C 1 45 ? 13.43996 -14.90557 15.18675 1.000 84.23586 45 ARG C O 1
ATOM 2416 N N . ALA C 1 46 ? 13.34112 -15.54194 13.03081 1.000 81.02915 46 ALA C N 1
ATOM 2417 C CA . ALA C 1 46 ? 14.77498 -15.74031 12.88603 1.000 81.62468 46 ALA C CA 1
ATOM 2418 C C . ALA C 1 46 ? 15.48837 -14.52702 12.30493 1.000 75.13374 46 ALA C C 1
ATOM 2419 O O . ALA C 1 46 ? 16.71231 -14.56489 12.15675 1.000 74.78141 46 ALA C O 1
ATOM 2421 N N . VAL C 1 47 ? 14.76174 -13.45580 11.97743 1.000 76.53795 47 VAL C N 1
ATOM 2422 C CA . VAL C 1 47 ? 15.38353 -12.30566 11.32307 1.000 73.38403 47 VAL C CA 1
ATOM 2423 C C . VAL C 1 47 ? 16.40063 -11.64881 12.24814 1.000 74.03785 47 VAL C C 1
ATOM 2424 O O . VAL C 1 47 ? 17.55573 -11.42291 11.86922 1.000 74.96266 47 VAL C O 1
ATOM 2428 N N . GLU C 1 48 ? 15.98913 -11.33334 13.47235 1.000 79.04506 48 GLU C N 1
ATOM 2429 C CA . GLU C 1 48 ? 16.88427 -10.69382 14.43017 1.000 80.87871 48 GLU C CA 1
ATOM 2430 C C . GLU C 1 48 ? 17.98450 -11.63949 14.91378 1.000 82.46032 48 GLU C C 1
ATOM 2431 O O . GLU C 1 48 ? 19.13375 -11.20192 15.05639 1.000 83.78143 48 GLU C O 1
ATOM 2437 N N . PRO C 1 49 ? 17.69980 -12.91979 15.19331 1.000 81.81529 49 PRO C N 1
ATOM 2438 C CA . PRO C 1 49 ? 18.80668 -13.83560 15.52120 1.000 75.56068 49 PRO C CA 1
ATOM 2439 C C . PRO C 1 49 ? 19.81268 -14.00541 14.39512 1.000 66.17529 49 PRO C C 1
ATOM 2440 O O . PRO C 1 49 ? 21.00759 -14.17570 14.66815 1.000 75.82462 49 PRO C O 1
ATOM 2444 N N . LEU C 1 50 ? 19.36970 -13.96822 13.13565 1.000 63.35170 50 LEU C N 1
ATOM 2445 C CA . LEU C 1 50 ? 20.30601 -14.08491 12.02163 1.000 60.35926 50 LEU C CA 1
ATOM 2446 C C . LEU C 1 50 ? 21.10500 -12.80352 11.82023 1.000 62.50716 50 LEU C C 1
ATOM 2447 O O . LEU C 1 50 ? 22.26347 -12.86025 11.39193 1.000 63.80565 50 LEU C O 1
ATOM 2452 N N . ILE C 1 51 ? 20.50443 -11.64496 12.10437 1.000 64.31166 51 ILE C N 1
ATOM 2453 C CA . ILE C 1 51 ? 21.24346 -10.38718 12.02911 1.000 66.38327 51 ILE C CA 1
ATOM 2454 C C . ILE C 1 51 ? 22.40013 -10.39840 13.01914 1.000 68.90664 51 ILE C C 1
ATOM 2455 O O . ILE C 1 51 ? 23.50812 -9.93964 12.71275 1.000 70.95509 51 ILE C O 1
ATOM 2460 N N . LYS C 1 52 ? 22.16218 -10.93333 14.21919 1.000 68.79497 52 LYS C N 1
ATOM 2461 C CA . LYS C 1 52 ? 23.23901 -11.11221 15.18624 1.000 69.48079 52 LYS C CA 1
ATOM 2462 C C . LYS C 1 52 ? 24.31625 -12.04984 14.65519 1.000 64.36855 52 LYS C C 1
ATOM 2463 O O . LYS C 1 52 ? 25.50016 -11.87770 14.96846 1.000 74.71065 52 LYS C O 1
ATOM 2469 N N . ALA C 1 53 ? 23.93208 -13.03249 13.83757 1.000 60.16222 53 ALA C N 1
ATOM 2470 C CA . ALA C 1 53 ? 24.89183 -13.98719 13.29802 1.000 55.90718 53 ALA C CA 1
ATOM 2471 C C . ALA C 1 53 ? 25.77866 -13.39417 12.21074 1.000 54.36273 53 ALA C C 1
ATOM 2472 O O . ALA C 1 53 ? 26.79247 -14.00958 11.86524 1.000 53.67269 53 ALA C O 1
ATOM 2474 N N . LEU C 1 54 ? 25.43282 -12.22618 11.66342 1.000 57.02232 54 LEU C N 1
ATOM 2475 C CA . LEU C 1 54 ? 26.30691 -11.58312 10.68866 1.000 55.90902 54 LEU C CA 1
ATOM 2476 C C . LEU C 1 54 ? 27.60029 -11.06894 11.30538 1.000 59.53806 54 LEU C C 1
ATOM 2477 O O . LEU C 1 54 ? 28.49268 -10.64538 10.56339 1.000 68.79229 54 LEU C O 1
ATOM 2482 N N . LYS C 1 55 ? 27.72101 -11.08821 12.63305 1.000 60.67524 55 LYS C N 1
ATOM 2483 C CA . LYS C 1 55 ? 28.95726 -10.73751 13.31893 1.000 63.39477 55 LYS C CA 1
ATOM 2484 C C . LYS C 1 55 ? 29.58392 -11.94684 14.00269 1.000 64.21376 55 LYS C C 1
ATOM 2485 O O . LYS C 1 55 ? 30.39534 -11.78910 14.92059 1.000 65.07319 55 LYS C O 1
ATOM 2491 N N . ASP C 1 56 ? 29.21636 -13.15016 13.57105 1.000 55.99003 56 ASP C N 1
ATOM 2492 C CA . ASP C 1 56 ? 29.75228 -14.36990 14.15407 1.000 48.96766 56 ASP C CA 1
ATOM 2493 C C . ASP C 1 56 ? 31.24464 -14.4867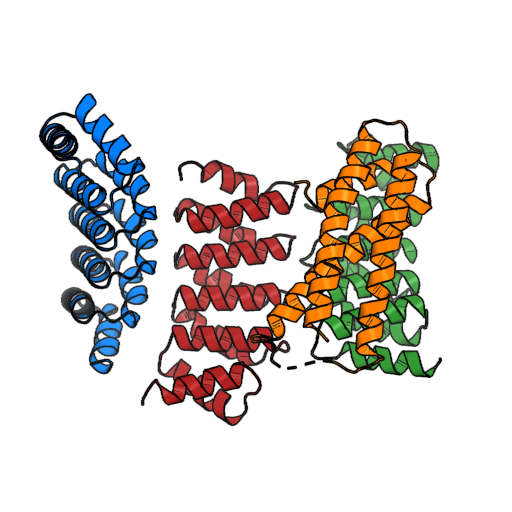2 13.86375 1.000 42.79697 56 ASP C C 1
ATOM 2494 O O . ASP C 1 56 ? 31.74450 -14.00031 12.84654 1.000 38.90170 56 ASP C O 1
ATOM 2499 N N . GLU C 1 57 ? 31.96193 -15.13800 14.77884 1.000 41.06253 57 GLU C N 1
ATOM 2500 C CA . GLU C 1 57 ? 33.40181 -15.29283 14.62297 1.000 42.96609 57 GLU C CA 1
ATOM 2501 C C . GLU C 1 57 ? 33.77229 -16.27807 13.51956 1.000 47.64702 57 GLU C C 1
ATOM 2502 O O . GLU C 1 57 ? 34.95284 -16.36890 13.16614 1.000 49.58967 57 GLU C O 1
ATOM 2508 N N . ASP C 1 58 ? 32.80569 -17.00705 12.96583 1.000 36.53904 58 ASP C N 1
ATOM 2509 C CA . ASP C 1 58 ? 33.04409 -17.94708 11.87661 1.000 40.31533 58 ASP C CA 1
ATOM 2510 C C . ASP C 1 58 ? 32.45049 -17.38765 10.58845 1.000 41.24649 58 ASP C C 1
ATOM 2511 O O . ASP C 1 58 ? 31.23886 -17.14939 10.50992 1.000 39.55029 58 ASP C O 1
ATOM 2516 N N . GLY C 1 59 ? 33.30900 -17.17937 9.58533 1.000 40.27636 59 GLY C N 1
ATOM 2517 C CA . GLY C 1 59 ? 32.86316 -16.59240 8.33202 1.000 36.24747 59 GLY C CA 1
ATOM 2518 C C . GLY C 1 59 ? 31.88548 -17.45928 7.56223 1.000 40.34398 59 GLY C C 1
ATOM 2519 O O . GLY C 1 59 ? 31.02379 -16.94088 6.84599 1.000 49.52910 59 GLY C O 1
ATOM 2520 N N . TYR C 1 60 ? 32.01657 -18.78582 7.67165 1.000 36.90497 60 TYR C N 1
ATOM 2521 C CA . TYR C 1 60 ? 31.02965 -19.66623 7.05507 1.000 36.28605 60 TYR C CA 1
ATOM 2522 C C . TYR C 1 60 ? 29.64698 -19.43174 7.64356 1.000 38.09632 60 TYR C C 1
ATOM 2523 O O . TYR C 1 60 ? 28.64001 -19.56211 6.93904 1.000 50.31890 60 TYR C O 1
ATOM 2532 N N . VAL C 1 61 ? 29.58115 -19.07561 8.92773 1.000 41.05739 61 VAL C N 1
ATOM 2533 C CA . VAL C 1 61 ? 28.29752 -18.80113 9.56182 1.000 37.29551 61 VAL C CA 1
ATOM 2534 C C . VAL C 1 61 ? 27.75393 -17.45160 9.10937 1.000 39.67954 61 VAL C C 1
ATOM 2535 O O . VAL C 1 61 ? 26.55298 -17.30911 8.85303 1.000 42.89172 61 VAL C O 1
ATOM 2539 N N . ARG C 1 62 ? 28.62214 -16.43974 9.00452 1.000 44.87895 62 ARG C N 1
ATOM 2540 C CA . ARG C 1 62 ? 28.17098 -15.13045 8.53895 1.000 46.06224 62 ARG C CA 1
ATOM 2541 C C . ARG C 1 62 ? 27.64061 -15.19463 7.11173 1.000 38.58051 62 ARG C C 1
ATOM 2542 O O . ARG C 1 62 ? 26.61697 -14.57669 6.79621 1.000 52.38644 62 ARG C O 1
ATOM 2550 N N . ARG C 1 63 ? 28.32392 -15.92982 6.23197 1.000 35.55565 63 ARG C N 1
ATOM 2551 C CA . ARG C 1 63 ? 27.86272 -16.03695 4.85123 1.000 33.50063 63 ARG C CA 1
ATOM 2552 C C . ARG C 1 63 ? 26.51534 -16.74325 4.77671 1.000 38.11123 63 ARG C C 1
ATOM 2553 O O . ARG C 1 63 ? 25.59072 -16.27331 4.10348 1.000 45.46975 63 ARG C O 1
ATOM 2561 N N . THR C 1 64 ? 26.39030 -17.88525 5.45807 1.000 37.86109 64 THR C N 1
ATOM 2562 C CA . THR C 1 64 ? 25.11879 -18.60034 5.47774 1.000 37.42120 64 THR C CA 1
ATOM 2563 C C . THR C 1 64 ? 24.01434 -17.75281 6.09600 1.000 47.14811 64 THR C C 1
ATOM 2564 O O . THR C 1 64 ? 22.85662 -17.83168 5.66843 1.000 55.87350 64 THR C O 1
ATOM 2568 N N . ALA C 1 65 ? 24.35266 -16.93254 7.09361 1.000 45.92307 65 ALA C N 1
ATOM 2569 C CA . ALA C 1 65 ? 23.36322 -16.04088 7.68820 1.000 41.76092 65 ALA C CA 1
ATOM 2570 C C . ALA C 1 65 ? 22.87290 -15.01602 6.67445 1.000 41.02407 65 ALA C C 1
ATOM 2571 O O . ALA C 1 65 ? 21.67689 -14.70719 6.62034 1.000 52.05650 65 ALA C O 1
ATOM 2573 N N . ALA C 1 66 ? 23.78647 -14.47191 5.86680 1.000 38.29030 66 ALA C N 1
ATOM 2574 C CA . ALA C 1 66 ? 23.39039 -13.52549 4.82944 1.000 44.32434 66 ALA C CA 1
ATOM 2575 C C . ALA C 1 66 ? 22.49342 -14.18854 3.79164 1.000 43.79552 66 ALA C C 1
ATOM 2576 O O . ALA C 1 66 ? 21.49915 -13.59845 3.35235 1.000 58.09680 66 ALA C O 1
ATOM 2578 N N . LEU C 1 67 ? 22.83627 -15.41228 3.37833 1.000 45.08004 67 LEU C N 1
ATOM 2579 C CA . LEU C 1 67 ? 21.99489 -16.13887 2.43226 1.000 43.27802 67 LEU C CA 1
ATOM 2580 C C . LEU C 1 67 ? 20.60171 -16.37274 3.00181 1.000 54.20398 67 LEU C C 1
ATOM 2581 O O . LEU C 1 67 ? 19.60204 -16.27341 2.28021 1.000 64.30472 67 LEU C O 1
ATOM 2586 N N . ALA C 1 68 ? 20.51634 -16.68878 4.29593 1.000 55.88736 68 ALA C N 1
ATOM 2587 C CA . ALA C 1 68 ? 19.21542 -16.90295 4.91940 1.000 47.02350 68 ALA C CA 1
ATOM 2588 C C . ALA C 1 68 ? 18.40591 -15.61313 4.96202 1.000 51.89370 68 ALA C C 1
ATOM 2589 O O . ALA C 1 68 ? 17.20733 -15.61748 4.65948 1.000 59.98796 68 ALA C O 1
ATOM 2591 N N . LEU C 1 69 ? 19.04427 -14.49922 5.33509 1.000 51.34265 69 LEU C N 1
ATOM 2592 C CA . LEU C 1 69 ? 18.34649 -13.21736 5.37236 1.000 50.92304 69 LEU C CA 1
ATOM 2593 C C . LEU C 1 69 ? 17.84668 -12.80910 3.99391 1.000 60.97768 69 LEU C C 1
ATOM 2594 O O . LEU C 1 69 ? 16.81742 -12.13268 3.88276 1.000 67.95577 69 LEU C O 1
ATOM 2599 N N . GLY C 1 70 ? 18.55892 -13.20154 2.93648 1.000 57.26747 70 GLY C N 1
ATOM 2600 C CA . GLY C 1 70 ? 18.07183 -12.93110 1.59509 1.000 56.82755 70 GLY C CA 1
ATOM 2601 C C . GLY C 1 70 ? 16.82572 -13.73114 1.27214 1.000 58.18454 70 GLY C C 1
ATOM 2602 O O . GLY C 1 70 ? 15.90959 -13.23324 0.61247 1.000 63.89115 70 GLY C O 1
ATOM 2603 N N . LYS C 1 71 ? 16.76865 -14.97899 1.74288 1.000 57.24593 71 LYS C N 1
ATOM 2604 C CA . LYS C 1 71 ? 15.58766 -15.80237 1.51477 1.000 56.05684 71 LYS C CA 1
ATOM 2605 C C . LYS C 1 71 ? 14.38368 -15.27368 2.28177 1.000 62.49270 71 LYS C C 1
ATOM 2606 O O . LYS C 1 71 ? 13.24878 -15.38538 1.80419 1.000 78.33188 71 LYS C O 1
ATOM 2612 N N . ILE C 1 72 ? 14.60747 -14.70207 3.46675 1.000 60.97940 72 ILE C N 1
ATOM 2613 C CA . ILE C 1 72 ? 13.50077 -14.17082 4.25594 1.000 64.31850 72 ILE C CA 1
ATOM 2614 C C . ILE C 1 72 ? 12.88602 -12.96193 3.56296 1.000 63.25814 72 ILE C C 1
ATOM 2615 O O . ILE C 1 72 ? 11.66594 -12.88321 3.37870 1.000 80.06073 72 ILE C O 1
ATOM 2620 N N . GLY C 1 73 ? 13.72062 -12.00295 3.16997 1.000 65.94977 73 GLY C N 1
ATOM 2621 C CA . GLY C 1 73 ? 13.25503 -10.80248 2.51310 1.000 72.93590 73 GLY C CA 1
ATOM 2622 C C . GLY C 1 73 ? 12.85286 -9.68215 3.44584 1.000 74.14650 73 GLY C C 1
ATOM 2623 O O . GLY C 1 73 ? 12.36119 -8.65019 2.97086 1.000 86.76527 73 GLY C O 1
ATOM 2624 N N . ASP C 1 74 ? 13.04481 -9.84807 4.75240 1.000 74.25251 74 ASP C N 1
ATOM 2625 C CA . ASP C 1 74 ? 12.67804 -8.81094 5.70660 1.000 79.42811 74 ASP C CA 1
ATOM 2626 C C . ASP C 1 74 ? 13.63642 -7.63263 5.59085 1.000 80.89247 74 ASP C C 1
ATOM 2627 O O . ASP C 1 74 ? 14.85864 -7.80601 5.62327 1.000 85.01730 74 ASP C O 1
ATOM 2632 N N . GLU C 1 75 ? 13.07706 -6.42848 5.45641 1.000 85.84775 75 GLU C N 1
ATOM 2633 C CA . GLU C 1 75 ? 13.89379 -5.23676 5.26595 1.000 81.06023 75 GLU C CA 1
ATOM 2634 C C . GLU C 1 75 ? 14.66268 -4.83636 6.51860 1.000 81.57285 75 GLU C C 1
ATOM 2635 O O . GLU C 1 75 ? 15.52291 -3.95325 6.43552 1.000 91.51477 75 GLU C O 1
ATOM 2641 N N . ARG C 1 76 ? 14.37862 -5.45201 7.66985 1.000 78.28640 76 ARG C N 1
ATOM 2642 C CA . ARG C 1 76 ? 15.16783 -5.17419 8.86428 1.000 78.33488 76 ARG C CA 1
ATOM 2643 C C . ARG C 1 76 ? 16.61179 -5.62668 8.70848 1.000 77.34073 76 ARG C C 1
ATOM 2644 O O . ARG C 1 76 ? 17.49220 -5.11087 9.40563 1.000 77.65985 76 ARG C O 1
ATOM 2652 N N . ALA C 1 77 ? 16.87300 -6.57523 7.81424 1.000 71.23723 77 ALA C N 1
ATOM 2653 C CA . ALA C 1 77 ? 18.21980 -7.06454 7.56698 1.000 64.93786 77 ALA C CA 1
ATOM 2654 C C . ALA C 1 77 ? 18.97435 -6.22817 6.54331 1.000 75.04720 77 ALA C C 1
ATOM 2655 O O . ALA C 1 77 ? 20.15034 -6.50389 6.29233 1.000 79.40927 77 ALA C O 1
ATOM 2657 N N . VAL C 1 78 ? 18.33648 -5.21056 5.95913 1.000 73.78098 78 VAL C N 1
ATOM 2658 C CA . VAL C 1 78 ? 18.98448 -4.42768 4.90810 1.000 70.80467 78 VAL C CA 1
ATOM 2659 C C . VAL C 1 78 ? 20.20527 -3.70246 5.45937 1.000 72.07977 78 VAL C C 1
ATOM 2660 O O . VAL C 1 78 ? 21.31678 -3.83439 4.93399 1.000 64.06506 78 VAL C O 1
ATOM 2664 N N . GLU C 1 79 ? 20.01580 -2.92301 6.52301 1.000 76.64700 79 GLU C N 1
ATOM 2665 C CA . GLU C 1 79 ? 21.13547 -2.17983 7.09443 1.000 73.25915 79 GLU C CA 1
ATOM 2666 C C . GLU C 1 79 ? 22.24432 -3.08236 7.62832 1.000 75.64578 79 GLU C C 1
ATOM 2667 O O . GLU C 1 79 ? 23.42221 -2.76817 7.38151 1.000 84.16540 79 GLU C O 1
ATOM 2673 N N . PRO C 1 80 ? 21.97056 -4.17711 8.34986 1.000 73.94688 80 PRO C N 1
ATOM 2674 C CA . PRO C 1 80 ? 23.07690 -5.06641 8.74255 1.000 65.73605 80 PRO C CA 1
ATOM 2675 C C . PRO C 1 80 ? 23.77611 -5.71368 7.56062 1.000 70.93574 80 PRO C C 1
ATOM 2676 O O . PRO C 1 80 ? 24.99340 -5.93026 7.61511 1.000 75.26884 80 PRO C O 1
ATOM 2680 N N . LEU C 1 81 ? 23.04212 -6.03574 6.49284 1.000 66.22574 81 LEU C N 1
ATOM 2681 C CA . LEU C 1 81 ? 23.67699 -6.57131 5.29345 1.000 60.77669 81 LEU C CA 1
ATOM 2682 C C . LEU C 1 81 ? 24.54126 -5.52435 4.60263 1.000 62.34847 81 LEU C C 1
ATOM 2683 O O . LEU C 1 81 ? 25.56104 -5.86889 3.99437 1.000 57.56930 81 LEU C O 1
ATOM 2688 N N . ILE C 1 82 ? 24.14702 -4.25013 4.67512 1.000 60.75552 82 ILE C N 1
ATOM 2689 C CA . ILE C 1 82 ? 24.96628 -3.18131 4.10983 1.000 58.41243 82 ILE C CA 1
ATOM 2690 C C . ILE C 1 82 ? 26.30990 -3.11116 4.82324 1.000 61.03109 82 ILE C C 1
ATOM 2691 O O . ILE C 1 82 ? 27.36178 -2.96698 4.18774 1.000 66.53645 82 ILE C O 1
ATOM 2696 N N . LYS C 1 83 ? 26.29775 -3.21291 6.15512 1.000 60.40300 83 LYS C N 1
ATOM 2697 C CA . LYS C 1 83 ? 27.54940 -3.23635 6.90417 1.000 62.77703 83 LYS C CA 1
ATOM 2698 C C . LYS C 1 83 ? 28.37498 -4.47156 6.57103 1.000 62.62382 83 LYS C C 1
ATOM 2699 O O . LYS C 1 83 ? 29.60687 -4.44118 6.67227 1.000 65.61214 83 LYS C O 1
ATOM 2705 N N . ALA C 1 84 ? 27.71899 -5.56284 6.16942 1.000 60.57867 84 ALA C N 1
ATOM 2706 C CA . ALA C 1 84 ? 28.42844 -6.77093 5.76909 1.000 50.13272 84 ALA C CA 1
ATOM 2707 C C . ALA C 1 84 ? 29.16865 -6.61043 4.44853 1.000 55.75012 84 ALA C C 1
ATOM 2708 O O . ALA C 1 84 ? 30.00405 -7.46044 4.12202 1.000 48.55341 84 ALA C O 1
ATOM 2710 N N . LEU C 1 85 ? 28.88531 -5.55292 3.68377 1.000 58.78097 85 LEU C N 1
ATOM 2711 C CA . LEU C 1 85 ? 29.63962 -5.28141 2.46637 1.000 51.04391 85 LEU C CA 1
ATOM 2712 C C . LEU C 1 85 ? 31.07196 -4.84829 2.74768 1.000 63.19534 85 LEU C C 1
ATOM 2713 O O . LEU C 1 85 ? 31.85308 -4.70388 1.80151 1.000 62.63163 85 LEU C O 1
ATOM 2718 N N . LYS C 1 86 ? 31.42792 -4.62182 4.01301 1.000 60.06028 86 LYS C N 1
ATOM 2719 C CA . LYS C 1 86 ? 32.79361 -4.30378 4.40816 1.000 56.29105 86 LYS C CA 1
ATOM 2720 C C . LYS C 1 86 ? 33.41253 -5.40828 5.25999 1.000 57.01389 86 LYS C C 1
ATOM 2721 O O . LYS C 1 86 ? 34.39555 -5.16731 5.96776 1.000 56.95702 86 LYS C O 1
ATOM 2727 N N . ASP C 1 87 ? 32.84745 -6.61272 5.20696 1.000 55.91525 87 ASP C N 1
ATOM 2728 C CA . ASP C 1 87 ? 33.39544 -7.74946 5.93381 1.000 50.09578 87 ASP C CA 1
ATOM 2729 C C . ASP C 1 87 ? 34.77511 -8.11069 5.39222 1.000 55.27499 87 ASP C C 1
ATOM 2730 O O . ASP C 1 87 ? 35.07146 -7.92243 4.21143 1.000 60.31467 87 ASP C O 1
ATOM 2735 N N . GLU C 1 88 ? 35.62822 -8.64359 6.26940 1.000 45.19767 88 GLU C N 1
ATOM 2736 C CA . GLU C 1 88 ? 36.99506 -8.95388 5.86367 1.000 43.26142 88 GLU C CA 1
ATOM 2737 C C . GLU C 1 88 ? 37.06666 -10.09496 4.85565 1.000 42.01687 88 GLU C C 1
ATOM 2738 O O . GLU C 1 88 ? 38.09723 -10.25176 4.19254 1.000 47.57403 88 GLU C O 1
ATOM 2744 N N . ASP C 1 89 ? 36.00724 -10.88763 4.72297 1.000 47.06786 89 ASP C N 1
ATOM 2745 C CA . ASP C 1 89 ? 35.97851 -12.02171 3.80845 1.000 45.83614 89 ASP C CA 1
ATOM 2746 C C . ASP C 1 89 ? 35.17534 -11.66651 2.56346 1.000 39.96354 89 ASP C C 1
ATOM 2747 O O . ASP C 1 89 ? 34.05699 -11.15126 2.66682 1.000 40.86284 89 ASP C O 1
ATOM 2752 N N . TRP C 1 90 ? 35.74881 -11.94466 1.38865 1.000 34.69257 90 TRP C N 1
ATOM 2753 C CA . TRP C 1 90 ? 35.06101 -11.63305 0.13947 1.000 41.12179 90 TRP C CA 1
ATOM 2754 C C . TRP C 1 90 ? 33.83317 -12.51130 -0.06546 1.000 39.84164 90 TRP C C 1
ATOM 2755 O O . TRP C 1 90 ? 32.88479 -12.09653 -0.74112 1.000 42.12934 90 TRP C O 1
ATOM 2766 N N . GLN C 1 91 ? 33.83186 -13.72326 0.49604 1.000 40.23703 91 GLN C N 1
ATOM 2767 C CA . GLN C 1 91 ? 32.65386 -14.57772 0.39188 1.000 35.88656 91 GLN C CA 1
ATOM 2768 C C . GLN C 1 91 ? 31.46739 -13.98147 1.13599 1.000 34.65579 91 GLN C C 1
ATOM 2769 O O . GLN C 1 91 ? 30.31982 -14.15236 0.70971 1.000 48.67298 91 GLN C O 1
ATOM 2775 N N . VAL C 1 92 ? 31.72197 -13.28598 2.24586 1.000 47.21506 92 VAL C N 1
ATOM 2776 C CA . VAL C 1 92 ? 30.64085 -12.64523 2.98682 1.000 37.26041 92 VAL C CA 1
ATOM 2777 C C . VAL C 1 92 ? 30.13522 -11.41591 2.24185 1.000 40.97871 92 VAL C C 1
ATOM 2778 O O . VAL C 1 92 ? 28.92509 -11.16805 2.17977 1.000 46.24401 92 VAL C O 1
ATOM 2782 N N . ARG C 1 93 ? 31.04806 -10.62525 1.66903 1.000 48.29548 93 ARG C N 1
ATOM 2783 C CA . ARG C 1 93 ? 30.63770 -9.45256 0.90059 1.000 39.50039 93 ARG C CA 1
ATOM 2784 C C . ARG C 1 93 ? 29.75705 -9.85132 -0.27540 1.000 37.97313 93 ARG C C 1
ATOM 2785 O O . ARG C 1 93 ? 28.70923 -9.24167 -0.51943 1.000 42.84036 93 ARG C O 1
ATOM 2793 N N . ALA C 1 94 ? 30.17470 -10.87697 -1.02004 1.000 39.91067 94 ALA C N 1
ATOM 2794 C CA . ALA C 1 94 ? 29.41351 -11.30893 -2.18642 1.000 42.97691 94 ALA C CA 1
ATOM 2795 C C . ALA C 1 94 ? 28.03329 -11.81582 -1.79107 1.000 44.06330 94 ALA C C 1
ATOM 2796 O O . ALA C 1 94 ? 27.03560 -11.49976 -2.44997 1.000 53.43807 94 ALA C O 1
ATOM 2798 N N . GLN C 1 95 ? 27.95502 -12.60567 -0.71772 1.000 38.60513 95 GLN C N 1
ATOM 2799 C CA . GLN C 1 95 ? 26.66332 -13.12357 -0.28187 1.000 44.86417 95 GLN C CA 1
ATOM 2800 C C . GLN C 1 95 ? 25.77563 -12.01618 0.26673 1.000 46.63725 95 GLN C C 1
ATOM 2801 O O . GLN C 1 95 ? 24.54824 -12.08586 0.13595 1.000 51.43164 95 GLN C O 1
ATOM 2807 N N . ALA C 1 96 ? 26.37307 -10.99264 0.88066 1.000 47.57390 96 ALA C N 1
ATOM 2808 C CA . ALA C 1 96 ? 25.59406 -9.84336 1.32629 1.000 42.75272 96 ALA C CA 1
ATOM 2809 C C . ALA C 1 96 ? 25.00392 -9.09328 0.14044 1.000 44.13522 96 ALA C C 1
ATOM 2810 O O . ALA C 1 96 ? 23.89017 -8.56348 0.22473 1.000 59.42617 96 ALA C O 1
ATOM 2812 N N . ALA C 1 97 ? 25.73953 -9.03295 -0.97161 1.000 48.67817 97 ALA C N 1
ATOM 2813 C CA . ALA C 1 97 ? 25.21162 -8.39579 -2.17277 1.000 51.93638 97 ALA C CA 1
ATOM 2814 C C . ALA C 1 97 ? 24.01991 -9.16597 -2.72769 1.000 52.28285 97 ALA C C 1
ATOM 2815 O O . ALA C 1 97 ? 23.03570 -8.56094 -3.16742 1.000 67.46657 97 ALA C O 1
ATOM 2817 N N . ASP C 1 98 ? 24.08922 -10.50068 -2.71781 1.000 48.39726 98 ASP C N 1
ATOM 2818 C CA . ASP C 1 98 ? 22.96290 -11.29983 -3.19229 1.000 50.70470 98 ASP C CA 1
ATOM 2819 C C . ASP C 1 98 ? 21.72117 -11.05571 -2.34790 1.000 48.28722 98 ASP C C 1
ATOM 2820 O O . ASP C 1 98 ? 20.61039 -10.94116 -2.87901 1.000 48.16327 98 ASP C O 1
ATOM 2825 N N . ALA C 1 99 ? 21.89158 -10.97941 -1.02729 1.000 50.25878 99 ALA C N 1
ATOM 2826 C CA . ALA C 1 99 ? 20.75637 -10.74874 -0.14276 1.000 47.67081 99 ALA C CA 1
ATOM 2827 C C . ALA C 1 99 ? 20.18587 -9.34693 -0.31950 1.000 51.66229 99 ALA C C 1
ATOM 2828 O O . ALA C 1 99 ? 18.96246 -9.16808 -0.32899 1.000 68.27360 99 ALA C O 1
ATOM 2830 N N . LEU C 1 100 ? 21.05327 -8.33966 -0.45890 1.000 54.81164 100 LEU C N 1
ATOM 2831 C CA . LEU C 1 100 ? 20.57154 -6.97531 -0.65729 1.000 60.84158 100 LEU C CA 1
ATOM 2832 C C . LEU C 1 100 ? 19.81089 -6.84316 -1.96941 1.000 57.84234 100 LEU C C 1
ATOM 2833 O O . LEU C 1 100 ? 18.82639 -6.09906 -2.05334 1.000 74.16239 100 LEU C O 1
ATOM 2838 N N . GLY C 1 101 ? 20.25254 -7.55568 -3.00689 1.000 54.18152 101 GLY C N 1
ATOM 2839 C CA . GLY C 1 101 ? 19.51501 -7.55210 -4.25641 1.000 58.82999 101 GLY C CA 1
ATOM 2840 C C . GLY C 1 101 ? 18.20847 -8.31172 -4.16603 1.000 57.38709 101 GLY C C 1
ATOM 2841 O O . GLY C 1 101 ? 17.22436 -7.93933 -4.81135 1.000 61.31150 101 GLY C O 1
ATOM 2842 N N . GLN C 1 102 ? 18.17085 -9.36609 -3.34742 1.000 64.45982 102 GLN C N 1
ATOM 2843 C CA . GLN C 1 102 ? 16.95526 -10.16089 -3.20779 1.000 72.95427 102 GLN C CA 1
ATOM 2844 C C . GLN C 1 102 ? 15.87594 -9.39303 -2.45489 1.000 65.66150 102 GLN C C 1
ATOM 2845 O O . GLN C 1 102 ? 14.68513 -9.52133 -2.76332 1.000 63.44348 102 GLN C O 1
ATOM 2851 N N . ILE C 1 103 ? 16.27109 -8.59151 -1.46477 1.000 64.38387 103 ILE C N 1
ATOM 2852 C CA . ILE C 1 103 ? 15.30082 -7.78971 -0.72590 1.000 73.09964 103 ILE C CA 1
ATOM 2853 C C . ILE C 1 103 ? 14.75683 -6.67426 -1.60961 1.000 68.80198 103 ILE C C 1
ATOM 2854 O O . ILE C 1 103 ? 13.54575 -6.42860 -1.65672 1.000 72.78760 103 ILE C O 1
ATOM 2859 N N . GLY C 1 104 ? 15.64300 -5.98565 -2.32236 1.000 67.96548 104 GLY C N 1
ATOM 2860 C CA . GLY C 1 104 ? 15.24871 -4.94701 -3.24891 1.000 71.48881 104 GLY C CA 1
ATOM 2861 C C . GLY C 1 104 ? 15.11289 -3.56495 -2.65495 1.000 75.04993 104 GLY C C 1
ATOM 2862 O O . GLY C 1 104 ? 14.52640 -2.68804 -3.30057 1.000 78.90965 104 GLY C O 1
ATOM 2863 N N . ASP C 1 105 ? 15.63170 -3.33911 -1.45119 1.000 75.93263 105 ASP C N 1
ATOM 2864 C CA . ASP C 1 105 ? 15.57716 -2.02145 -0.83559 1.000 77.85158 105 ASP C CA 1
ATOM 2865 C C . ASP C 1 105 ? 16.62179 -1.11875 -1.47882 1.000 77.45932 105 ASP C C 1
ATOM 2866 O O . ASP C 1 105 ? 17.80560 -1.46667 -1.53452 1.000 85.71561 105 ASP C O 1
ATOM 2871 N N . GLU C 1 106 ? 16.18290 0.04455 -1.96294 1.000 81.73764 106 GLU C N 1
ATOM 2872 C CA . GLU C 1 106 ? 17.08761 0.94802 -2.66297 1.000 85.60520 106 GLU C CA 1
ATOM 2873 C C . GLU C 1 106 ? 18.10120 1.61272 -1.74095 1.000 84.52479 106 GLU C C 1
ATOM 2874 O O . GLU C 1 106 ? 18.99678 2.30494 -2.23700 1.000 87.33781 106 GLU C O 1
ATOM 2880 N N . ARG C 1 107 ? 17.98916 1.42439 -0.42343 1.000 81.66793 107 ARG C N 1
ATOM 2881 C CA . ARG C 1 107 ? 19.00630 1.94429 0.48236 1.000 81.31279 107 ARG C CA 1
ATOM 2882 C C . ARG C 1 107 ? 20.35887 1.28560 0.25627 1.000 80.31719 107 ARG C C 1
ATOM 2883 O O . ARG C 1 107 ? 21.38646 1.85417 0.64117 1.000 79.11994 107 ARG C O 1
ATOM 2891 N N . ALA C 1 108 ? 20.38113 0.10444 -0.35583 1.000 73.90890 108 ALA C N 1
ATOM 2892 C CA . ALA C 1 108 ? 21.61734 -0.60872 -0.63614 1.000 68.56552 108 ALA C CA 1
ATOM 2893 C C . ALA C 1 108 ? 22.22448 -0.23529 -1.98082 1.000 75.25230 108 ALA C C 1
ATOM 2894 O O . ALA C 1 108 ? 23.32168 -0.70479 -2.29598 1.000 68.62942 108 ALA C O 1
ATOM 2896 N N . VAL C 1 109 ? 21.54432 0.59520 -2.77514 1.000 84.26444 109 VAL C N 1
ATOM 2897 C CA . VAL C 1 109 ? 22.04744 0.93599 -4.10438 1.000 78.39966 109 VAL C CA 1
ATOM 2898 C C . VAL C 1 109 ? 23.37783 1.67094 -3.99834 1.000 81.28693 109 VAL C C 1
ATOM 2899 O O . VAL C 1 109 ? 24.35847 1.31392 -4.66107 1.000 84.42091 109 VAL C O 1
ATOM 2903 N N . GLU C 1 110 ? 23.43202 2.70644 -3.16047 1.000 82.85960 110 GLU C N 1
ATOM 2904 C CA . GLU C 1 110 ? 24.67470 3.45947 -2.99787 1.000 84.81815 110 GLU C CA 1
ATOM 2905 C C . GLU C 1 110 ? 25.80430 2.61310 -2.42169 1.000 83.12798 110 GLU C C 1
ATOM 2906 O O . GLU C 1 110 ? 26.93055 2.69585 -2.94258 1.000 74.56057 110 GLU C O 1
ATOM 2912 N N . PRO C 1 111 ? 25.60184 1.80287 -1.37259 1.000 77.95660 111 PRO C N 1
ATOM 2913 C CA . PRO C 1 111 ? 26.69461 0.91269 -0.94302 1.000 74.29781 111 PRO C CA 1
ATOM 2914 C C . PRO C 1 111 ? 27.12974 -0.06895 -2.01782 1.000 72.08037 111 PRO C C 1
ATOM 2915 O O . PRO C 1 111 ? 28.32242 -0.38357 -2.11411 1.000 74.66040 111 PRO C O 1
ATOM 2919 N N . LEU C 1 112 ? 26.19418 -0.56888 -2.83010 1.000 70.33769 112 LEU C N 1
ATOM 2920 C CA . LEU C 1 112 ? 26.56771 -1.49317 -3.89583 1.000 65.06348 112 LEU C CA 1
ATOM 2921 C C . LEU C 1 112 ? 27.35888 -0.79779 -4.99669 1.000 65.96018 112 LEU C C 1
ATOM 2922 O O . LEU C 1 112 ? 28.24739 -1.41191 -5.59826 1.000 68.22814 112 LEU C O 1
ATOM 2927 N N . ILE C 1 113 ? 27.05350 0.47104 -5.27905 1.000 67.20220 113 ILE C N 1
ATOM 2928 C CA . ILE C 1 113 ? 27.82424 1.20913 -6.27486 1.000 68.48018 113 ILE C CA 1
ATOM 2929 C C . ILE C 1 113 ? 29.25475 1.41328 -5.79488 1.000 70.38616 113 ILE C C 1
ATOM 2930 O O . ILE C 1 113 ? 30.20937 1.29160 -6.57216 1.000 79.48661 113 ILE C O 1
ATOM 2935 N N . LYS C 1 114 ? 29.42835 1.72426 -4.50836 1.000 65.15830 114 LYS C N 1
ATOM 2936 C CA . LYS C 1 114 ? 30.77175 1.80342 -3.94707 1.000 64.75548 114 LYS C CA 1
ATOM 2937 C C . LYS C 1 114 ? 31.46112 0.44607 -3.96930 1.000 70.89970 114 LYS C C 1
ATOM 2938 O O . LYS C 1 114 ? 32.68596 0.37265 -4.12100 1.000 70.44378 114 LYS C O 1
ATOM 2944 N N . ALA C 1 115 ? 30.69360 -0.63630 -3.82196 1.000 75.09035 115 ALA C N 1
ATOM 2945 C CA . ALA C 1 115 ? 31.24829 -1.98230 -3.87983 1.000 66.55748 115 ALA C CA 1
ATOM 2946 C C . ALA C 1 115 ? 31.68687 -2.38050 -5.28198 1.000 59.34692 115 ALA C C 1
ATOM 2947 O O . ALA C 1 115 ? 32.36672 -3.40123 -5.43063 1.000 56.98078 115 ALA C O 1
ATOM 2949 N N . LEU C 1 116 ? 31.31863 -1.60959 -6.30766 1.000 65.60371 116 LEU C N 1
ATOM 2950 C CA . LEU C 1 116 ? 31.79661 -1.87962 -7.65741 1.000 64.62839 116 LEU C CA 1
ATOM 2951 C C . LEU C 1 116 ? 33.28868 -1.62447 -7.80892 1.000 69.28300 116 LEU C C 1
ATOM 2952 O O . LEU C 1 116 ? 33.87577 -2.05858 -8.80551 1.000 69.42446 116 LEU C O 1
ATOM 2957 N N . LYS C 1 117 ? 33.90843 -0.92729 -6.85694 1.000 64.46975 117 LYS C N 1
ATOM 2958 C CA . LYS C 1 117 ? 35.34672 -0.70763 -6.84636 1.000 73.26108 117 LYS C CA 1
ATOM 2959 C C . LYS C 1 117 ? 36.05713 -1.61016 -5.84414 1.000 64.67639 117 LYS C C 1
ATOM 2960 O O . LYS C 1 117 ? 37.15456 -1.27737 -5.38394 1.000 69.86855 117 LYS C O 1
ATOM 2966 N N . ASP C 1 118 ? 35.44990 -2.74163 -5.49719 1.000 63.57155 118 ASP C N 1
ATOM 2967 C CA . ASP C 1 118 ? 36.07506 -3.68795 -4.58666 1.000 56.22038 118 ASP C CA 1
ATOM 2968 C C . ASP C 1 118 ? 37.25632 -4.37704 -5.25962 1.000 65.72445 118 ASP C C 1
ATOM 2969 O O . ASP C 1 118 ? 37.28293 -4.56717 -6.47814 1.000 65.53076 118 ASP C O 1
ATOM 2974 N N . GLU C 1 119 ? 38.24811 -4.74921 -4.44744 1.000 66.87727 119 GLU C N 1
ATOM 2975 C CA . GLU C 1 119 ? 39.43537 -5.39682 -4.99455 1.000 71.26717 119 GLU C CA 1
ATOM 2976 C C . GLU C 1 119 ? 39.12513 -6.79620 -5.51298 1.000 57.35730 119 GLU C C 1
ATOM 2977 O O . GLU C 1 119 ? 39.75247 -7.25096 -6.47522 1.000 68.40624 119 GLU C O 1
ATOM 2983 N N . ASP C 1 120 ? 38.16887 -7.48926 -4.90082 1.000 53.29056 120 ASP C N 1
ATOM 2984 C CA . ASP C 1 120 ? 37.83011 -8.84434 -5.31435 1.000 48.62492 120 ASP C CA 1
ATOM 2985 C C . ASP C 1 120 ? 36.83227 -8.80295 -6.46652 1.000 52.73643 120 ASP C C 1
ATOM 2986 O O . ASP C 1 120 ? 35.84465 -8.06189 -6.42087 1.000 57.55041 120 ASP C O 1
ATOM 2991 N N . ARG C 1 121 ? 37.09165 -9.60967 -7.49829 1.000 51.21598 121 ARG C N 1
ATOM 2992 C CA . ARG C 1 121 ? 36.30650 -9.53637 -8.72623 1.000 49.73218 121 ARG C CA 1
ATOM 2993 C C . ARG C 1 121 ? 34.92898 -10.16945 -8.56532 1.000 53.83417 121 ARG C C 1
ATOM 2994 O O . ARG C 1 121 ? 33.95008 -9.67415 -9.13498 1.000 59.92131 121 ARG C O 1
ATOM 3002 N N . TYR C 1 122 ? 34.82873 -11.26422 -7.80603 1.000 43.74484 122 TYR C N 1
ATOM 3003 C CA . TYR C 1 122 ? 33.52188 -11.87315 -7.58004 1.000 38.99124 122 TYR C CA 1
ATOM 3004 C C . TYR C 1 122 ? 32.61033 -10.93881 -6.79994 1.000 39.74281 122 TYR C C 1
ATOM 3005 O O . TYR C 1 122 ? 31.39286 -10.93536 -7.01407 1.000 55.49520 122 TYR C O 1
ATOM 3014 N N . VAL C 1 123 ? 33.17892 -10.14802 -5.88826 1.000 41.34121 123 VAL C N 1
ATOM 3015 C CA . VAL C 1 123 ? 32.38735 -9.16379 -5.15811 1.000 44.95035 123 VAL C CA 1
ATOM 3016 C C . VAL C 1 123 ? 31.81961 -8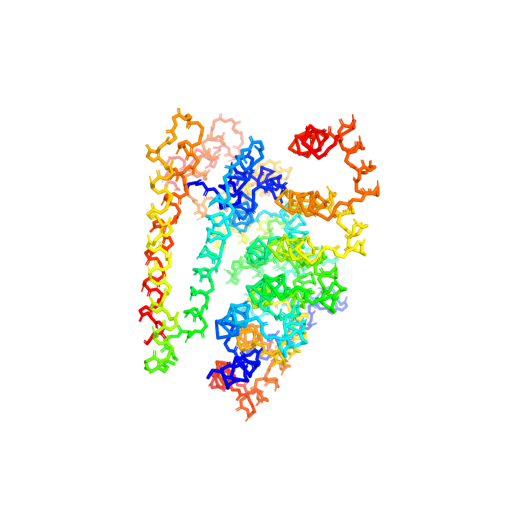.12834 -6.12009 1.000 44.60048 123 VAL C C 1
ATOM 3017 O O . VAL C 1 123 ? 30.65131 -7.73569 -6.01401 1.000 56.30765 123 VAL C O 1
ATOM 3021 N N . ARG C 1 124 ? 32.63675 -7.66628 -7.07229 1.000 44.27256 124 ARG C N 1
ATOM 3022 C CA . ARG C 1 124 ? 32.16227 -6.67033 -8.02751 1.000 45.18137 124 ARG C CA 1
ATOM 3023 C C . ARG C 1 124 ? 31.07724 -7.22616 -8.94037 1.000 44.47807 124 ARG C C 1
ATOM 3024 O O . ARG C 1 124 ? 30.15756 -6.49208 -9.31727 1.000 52.24453 124 ARG C O 1
ATOM 3032 N N . TRP C 1 125 ? 31.16124 -8.50722 -9.30891 1.000 45.65461 125 TRP C N 1
ATOM 3033 C CA . TRP C 1 125 ? 30.10669 -9.10055 -10.12527 1.000 50.29743 125 TRP C CA 1
ATOM 3034 C C . TRP C 1 125 ? 28.79191 -9.14512 -9.36256 1.000 43.43256 125 TRP C C 1
ATOM 3035 O O . TRP C 1 125 ? 27.73843 -8.78299 -9.89674 1.000 53.90888 125 TRP C O 1
ATOM 3046 N N . ARG C 1 126 ? 28.83510 -9.60099 -8.11069 1.000 43.22092 126 ARG C N 1
ATOM 3047 C CA . ARG C 1 126 ? 27.61856 -9.68731 -7.31292 1.000 49.24578 126 ARG C CA 1
ATOM 3048 C C . ARG C 1 126 ? 27.07383 -8.30968 -6.95841 1.000 48.19542 126 ARG C C 1
ATOM 3049 O O . ARG C 1 126 ? 25.85835 -8.15201 -6.79773 1.000 56.13006 126 ARG C O 1
ATOM 3057 N N . ALA C 1 127 ? 27.93970 -7.30207 -6.83664 1.000 45.66574 127 ALA C N 1
ATOM 3058 C CA . ALA C 1 127 ? 27.43577 -5.95251 -6.60953 1.000 49.27132 127 ALA C CA 1
ATOM 3059 C C . ALA C 1 127 ? 26.68660 -5.43440 -7.83152 1.000 47.04983 127 ALA C C 1
ATOM 3060 O O . ALA C 1 127 ? 25.63185 -4.80291 -7.69923 1.000 67.07181 127 ALA C O 1
ATOM 3062 N N . ALA C 1 128 ? 27.20918 -5.70444 -9.03021 1.000 50.00973 128 ALA C N 1
ATOM 3063 C CA . ALA C 1 128 ? 26.53467 -5.27376 -10.25112 1.000 51.78376 128 ALA C CA 1
ATOM 3064 C C . ALA C 1 128 ? 25.26051 -6.07154 -10.50200 1.000 51.63587 128 ALA C C 1
ATOM 3065 O O . ALA C 1 128 ? 24.23817 -5.50571 -10.90678 1.000 47.05751 128 ALA C O 1
ATOM 3067 N N . SER C 1 129 ? 25.30524 -7.38751 -10.27784 1.000 51.36223 129 SER C N 1
ATOM 3068 C CA . SER C 1 129 ? 24.12441 -8.21974 -10.48933 1.000 52.08027 129 SER C CA 1
ATOM 3069 C C . SER C 1 129 ? 22.99563 -7.83332 -9.54278 1.000 59.91717 129 SER C C 1
ATOM 3070 O O . SER C 1 129 ? 21.82033 -7.84389 -9.92784 1.000 65.26637 129 SER C O 1
ATOM 3073 N N . ALA C 1 130 ? 23.33265 -7.49521 -8.29695 1.000 63.71480 130 ALA C N 1
ATOM 3074 C CA . ALA C 1 130 ? 22.31284 -7.07678 -7.34164 1.000 60.71256 130 ALA C CA 1
ATOM 3075 C C . ALA C 1 130 ? 21.67923 -5.75359 -7.75075 1.000 61.77122 130 ALA C C 1
ATOM 3076 O O . ALA C 1 130 ? 20.46584 -5.56899 -7.60224 1.000 70.13334 130 ALA C O 1
ATOM 3078 N N . LEU C 1 131 ? 22.48551 -4.82178 -8.26604 1.000 61.11278 131 LEU C N 1
ATOM 3079 C CA . LEU C 1 131 ? 21.95248 -3.53834 -8.71320 1.000 70.26771 131 LEU C CA 1
ATOM 3080 C C . LEU C 1 131 ? 20.94817 -3.71103 -9.84596 1.000 65.45534 131 LEU C C 1
ATOM 3081 O O . LEU C 1 131 ? 19.91532 -3.03152 -9.87565 1.000 64.24043 131 LEU C O 1
ATOM 3086 N N . GLY C 1 132 ? 21.23587 -4.60766 -10.79201 1.000 56.05008 132 GLY C N 1
ATOM 3087 C CA . GLY C 1 132 ? 20.30990 -4.82601 -11.89248 1.000 57.61471 132 GLY C CA 1
ATOM 3088 C C . GLY C 1 132 ? 18.95110 -5.32409 -11.43754 1.000 58.53793 132 GLY C C 1
ATOM 3089 O O . GLY C 1 132 ? 17.91809 -4.91202 -11.97130 1.000 73.86066 132 GLY C O 1
ATOM 3090 N N . LYS C 1 133 ? 18.93099 -6.21896 -10.44732 1.000 68.53646 133 LYS C N 1
ATOM 3091 C CA . LYS C 1 133 ? 17.65926 -6.74183 -9.95668 1.000 71.39519 133 LYS C CA 1
ATOM 3092 C C . LYS C 1 133 ? 16.89661 -5.69642 -9.14965 1.000 65.73631 133 LYS C C 1
ATOM 3093 O O . LYS C 1 133 ? 15.66282 -5.63867 -9.21374 1.000 72.82931 133 LYS C O 1
ATOM 3099 N N . ILE C 1 134 ? 17.60547 -4.87182 -8.37419 1.000 63.77705 134 ILE C N 1
ATOM 3100 C CA . ILE C 1 134 ? 16.93753 -3.81514 -7.61620 1.000 69.02871 134 ILE C CA 1
ATOM 3101 C C . ILE C 1 134 ? 16.29912 -2.80812 -8.56521 1.000 71.56359 134 ILE C C 1
ATOM 3102 O O . ILE C 1 134 ? 15.10634 -2.49826 -8.46145 1.000 74.27483 134 ILE C O 1
ATOM 3107 N N . GLY C 1 135 ? 17.08329 -2.28004 -9.50140 1.000 64.50017 135 GLY C N 1
ATOM 3108 C CA . GLY C 1 135 ? 16.56322 -1.34555 -10.47664 1.000 61.71032 135 GLY C CA 1
ATOM 3109 C C . GLY C 1 135 ? 16.42836 0.06179 -9.93021 1.000 73.79725 135 GLY C C 1
ATOM 3110 O O . GLY C 1 135 ? 16.75042 0.36389 -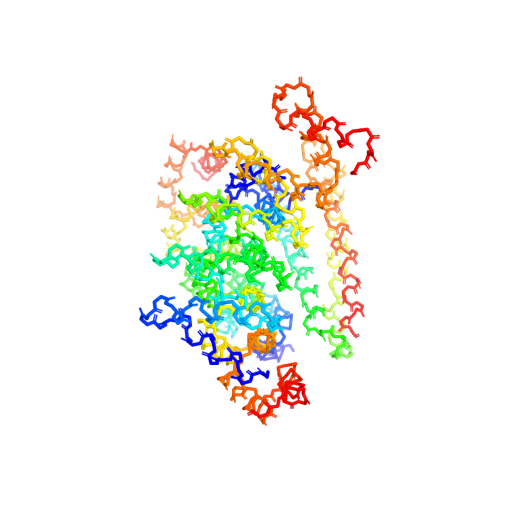8.78000 1.000 85.73360 135 GLY C O 1
ATOM 3111 N N . GLY C 1 136 ? 15.93416 0.94090 -10.78999 1.000 80.67172 136 GLY C N 1
ATOM 3112 C CA . GLY C 1 136 ? 15.74671 2.33767 -10.45981 1.000 67.53558 136 GLY C CA 1
ATOM 3113 C C . GLY C 1 136 ? 16.59334 3.24922 -11.33102 1.000 72.51985 136 GLY C C 1
ATOM 3114 O O . GLY C 1 136 ? 17.47600 2.81808 -12.07103 1.000 72.20289 136 GLY C O 1
ATOM 3115 N N . GLU C 1 137 ? 16.29110 4.54434 -11.22018 1.000 75.98564 137 GLU C N 1
ATOM 3116 C CA . GLU C 1 137 ? 17.01248 5.53858 -12.00740 1.000 76.78810 137 GLU C CA 1
ATOM 3117 C C . GLU C 1 137 ? 18.45158 5.68249 -11.52999 1.000 74.78987 137 GLU C C 1
ATOM 3118 O O . GLU C 1 137 ? 19.36113 5.89775 -12.33985 1.000 81.64594 137 GLU C O 1
ATOM 3124 N N . ARG C 1 138 ? 18.67703 5.57440 -10.21836 1.000 71.61991 138 ARG C N 1
ATOM 3125 C CA . ARG C 1 138 ? 20.03878 5.63694 -9.69895 1.000 74.84051 138 ARG C CA 1
ATOM 3126 C C . ARG C 1 138 ? 20.86423 4.45486 -10.19125 1.000 76.34445 138 ARG C C 1
ATOM 3127 O O . ARG C 1 138 ? 22.06452 4.59152 -10.45705 1.000 74.20256 138 ARG C O 1
ATOM 3135 N N . VAL C 1 139 ? 20.23586 3.28390 -10.31778 1.000 76.28651 139 VAL C N 1
ATOM 3136 C CA . VAL C 1 139 ? 20.92751 2.12205 -10.86591 1.000 69.38933 139 VAL C CA 1
ATOM 3137 C C . VAL C 1 139 ? 21.25802 2.33856 -12.33743 1.000 68.07277 139 VAL C C 1
ATOM 3138 O O . VAL C 1 139 ? 22.36882 2.03521 -12.78864 1.000 69.53660 139 VAL C O 1
ATOM 3142 N N . ARG C 1 140 ? 20.30396 2.86889 -13.10803 1.000 67.85816 140 ARG C N 1
ATOM 3143 C CA . ARG C 1 140 ? 20.53651 3.08173 -14.53316 1.000 69.42310 140 ARG C CA 1
ATOM 3144 C C . ARG C 1 140 ? 21.65147 4.08969 -14.78172 1.000 72.37743 140 ARG C C 1
ATOM 3145 O O . ARG C 1 140 ? 22.39227 3.96349 -15.76351 1.000 72.47531 140 ARG C O 1
ATOM 3153 N N . ALA C 1 141 ? 21.78823 5.09272 -13.91125 1.000 71.48283 141 ALA C N 1
ATOM 3154 C CA . ALA C 1 141 ? 22.87395 6.05555 -14.06464 1.000 70.68963 141 ALA C CA 1
ATOM 3155 C C . ALA C 1 141 ? 24.23028 5.38411 -13.89284 1.000 70.12321 141 ALA C C 1
ATOM 3156 O O . ALA C 1 141 ? 25.15809 5.63135 -14.67242 1.000 71.47166 141 ALA C O 1
ATOM 3158 N N . ALA C 1 142 ? 24.36469 4.52998 -12.87503 1.000 70.85437 142 ALA C N 1
ATOM 3159 C CA . ALA C 1 142 ? 25.61880 3.81347 -12.67203 1.000 72.11965 142 ALA C CA 1
ATOM 3160 C C . ALA C 1 142 ? 25.86998 2.79561 -13.77677 1.000 69.21388 142 ALA C C 1
ATOM 3161 O O . ALA C 1 142 ? 27.02812 2.52004 -14.11035 1.000 70.66616 142 ALA C O 1
ATOM 3163 N N . MET C 1 143 ? 24.80715 2.22768 -14.35290 1.000 75.29102 143 MET C N 1
ATOM 3164 C CA . MET C 1 143 ? 24.98439 1.29481 -15.46071 1.000 65.08488 143 MET C CA 1
ATOM 3165 C C . MET C 1 143 ? 25.48317 2.01459 -16.70566 1.000 71.99688 143 MET C C 1
ATOM 3166 O O . MET C 1 143 ? 26.31630 1.47954 -17.44601 1.000 75.80668 143 MET C O 1
ATOM 3171 N N . GLU C 1 144 ? 24.97840 3.22487 -16.95879 1.000 63.57721 144 GLU C N 1
ATOM 3172 C CA . GLU C 1 144 ? 25.48940 4.01042 -18.07522 1.000 66.68969 144 GLU C CA 1
ATOM 3173 C C . GLU C 1 144 ? 26.93351 4.43082 -17.83890 1.000 68.25184 144 GLU C C 1
ATOM 3174 O O . GLU C 1 144 ? 27.71322 4.52624 -18.79185 1.000 69.95797 144 GLU C O 1
ATOM 3180 N N . LYS C 1 145 ? 27.30776 4.67697 -16.58150 1.000 73.26020 145 LYS C N 1
ATOM 3181 C CA . LYS C 1 145 ? 28.68763 5.03686 -16.27120 1.000 70.43010 145 LYS C CA 1
ATOM 3182 C C . LYS C 1 145 ? 29.63511 3.87869 -16.56045 1.000 67.38587 145 LYS C C 1
ATOM 3183 O O . LYS C 1 145 ? 30.68731 4.06393 -17.18264 1.000 67.35051 145 LYS C O 1
ATOM 3189 N N . LEU C 1 146 ? 29.27824 2.67264 -16.11200 1.000 74.42654 146 LEU C N 1
ATOM 3190 C CA . LEU C 1 146 ? 30.11190 1.50613 -16.38221 1.000 73.21798 146 LEU C CA 1
ATOM 3191 C C . LEU C 1 146 ? 30.08188 1.11971 -17.85542 1.000 71.82089 146 LEU C C 1
ATOM 3192 O O . LEU C 1 146 ? 31.06150 0.56894 -18.36915 1.000 65.15967 146 LEU C O 1
ATOM 3197 N N . ALA C 1 147 ? 28.96987 1.37771 -18.54660 1.000 69.23472 147 ALA C N 1
ATOM 3198 C CA . ALA C 1 147 ? 28.91737 1.07237 -19.97116 1.000 69.82697 147 ALA C CA 1
ATOM 3199 C C . ALA C 1 147 ? 29.74932 2.05391 -20.78643 1.000 70.74877 147 ALA C C 1
ATOM 3200 O O . ALA C 1 147 ? 30.24534 1.69923 -21.85878 1.000 73.18588 147 ALA C O 1
ATOM 3202 N N . GLU C 1 148 ? 29.91556 3.28357 -20.30444 1.000 70.02411 148 GLU C N 1
ATOM 3203 C CA . GLU C 1 148 ? 30.67401 4.28418 -21.04601 1.000 69.71125 148 GLU C CA 1
ATOM 3204 C C . GLU C 1 148 ? 32.16559 4.23355 -20.72704 1.000 73.46271 148 GLU C C 1
ATOM 3205 O O . GLU C 1 148 ? 32.99747 4.26905 -21.63885 1.000 82.80303 148 GLU C O 1
ATOM 3211 N N . THR C 1 149 ? 32.52036 4.15409 -19.44387 1.000 72.02133 149 THR C N 1
ATOM 3212 C CA . THR C 1 149 ? 33.91107 4.23587 -19.02008 1.000 71.95114 149 THR C CA 1
ATOM 3213 C C . THR C 1 149 ? 34.44097 2.96075 -18.37797 1.000 77.52407 149 THR C C 1
ATOM 3214 O O . THR C 1 149 ? 35.62996 2.90763 -18.04190 1.000 86.11872 149 THR C O 1
ATOM 3218 N N . GLY C 1 150 ? 33.60963 1.93596 -18.19671 1.000 75.16756 150 GLY C N 1
ATOM 3219 C CA . GLY C 1 150 ? 34.07380 0.71508 -17.57500 1.000 74.98543 150 GLY C CA 1
ATOM 3220 C C . GLY C 1 150 ? 34.85367 -0.17008 -18.52875 1.000 76.19135 150 GLY C C 1
ATOM 3221 O O . GLY C 1 150 ? 34.84514 0.00857 -19.74645 1.000 74.79409 150 GLY C O 1
ATOM 3222 N N . THR C 1 151 ? 35.54457 -1.14952 -17.94782 1.000 75.71768 151 THR C N 1
ATOM 3223 C CA . THR C 1 151 ? 36.37751 -2.07355 -18.70359 1.000 76.29390 151 THR C CA 1
ATOM 3224 C C . THR C 1 151 ? 36.18881 -3.48220 -18.15951 1.000 82.78242 151 THR C C 1
ATOM 3225 O O . THR C 1 151 ? 35.65103 -3.68645 -17.06758 1.000 82.49701 151 THR C O 1
ATOM 3229 N N . GLY C 1 152 ? 36.64393 -4.46059 -18.94161 1.000 87.13045 152 GLY C N 1
ATOM 3230 C CA . GLY C 1 152 ? 36.64034 -5.84032 -18.49724 1.000 87.59749 152 GLY C CA 1
ATOM 3231 C C . GLY C 1 152 ? 35.23736 -6.40641 -18.35476 1.000 85.15251 152 GLY C C 1
ATOM 3232 O O . GLY C 1 152 ? 34.30641 -6.04408 -19.08099 1.000 77.98922 152 GLY C O 1
ATOM 3233 N N . PHE C 1 153 ? 35.08993 -7.31900 -17.39144 1.000 81.25126 153 PHE C N 1
ATOM 3234 C CA . PHE C 1 153 ? 33.80472 -7.96641 -17.16022 1.000 80.43933 153 PHE C CA 1
ATOM 3235 C C . PHE C 1 153 ? 32.76914 -7.00996 -16.58192 1.000 78.78276 153 PHE C C 1
ATOM 3236 O O . PHE C 1 153 ? 31.56748 -7.27207 -16.70166 1.000 77.29305 153 PHE C O 1
ATOM 3244 N N . ALA C 1 154 ? 33.20262 -5.90793 -15.96502 1.000 79.27138 154 ALA C N 1
ATOM 3245 C CA . ALA C 1 154 ? 32.24882 -4.92297 -15.46528 1.000 81.94591 154 ALA C CA 1
ATOM 3246 C C . ALA C 1 154 ? 31.52790 -4.22417 -16.61142 1.000 75.93726 154 ALA C C 1
ATOM 3247 O O . ALA C 1 154 ? 30.31652 -3.98543 -16.53779 1.000 65.86087 154 ALA C O 1
ATOM 3249 N N . ARG C 1 155 ? 32.25829 -3.88337 -17.67599 1.000 79.14277 155 ARG C N 1
ATOM 3250 C CA . ARG C 1 155 ? 31.62587 -3.30303 -18.85611 1.000 71.48002 155 ARG C CA 1
ATOM 3251 C C . ARG C 1 155 ? 30.68432 -4.29867 -19.52397 1.000 72.72872 155 ARG C C 1
ATOM 3252 O O . ARG C 1 155 ? 29.63033 -3.91448 -20.04404 1.000 73.29397 155 ARG C O 1
ATOM 3260 N N . LYS C 1 156 ? 31.04394 -5.58559 -19.51173 1.000 73.56099 156 LYS C N 1
ATOM 3261 C CA . LYS C 1 156 ? 30.20009 -6.59933 -20.13861 1.000 65.33396 156 LYS C CA 1
ATOM 3262 C C . LYS C 1 156 ? 28.84338 -6.69608 -19.45123 1.000 63.77780 156 LYS C C 1
ATOM 3263 O O . LYS C 1 156 ? 27.82015 -6.91931 -20.10896 1.000 64.21287 156 LYS C O 1
ATOM 3269 N N . VAL C 1 157 ? 28.81408 -6.53092 -18.12858 1.000 67.89620 157 VAL C N 1
ATOM 3270 C CA . VAL C 1 157 ? 27.55390 -6.60962 -17.39743 1.000 71.07086 157 VAL C CA 1
ATOM 3271 C C . VAL C 1 157 ? 26.73838 -5.33614 -17.58801 1.000 72.13466 157 VAL C C 1
ATOM 3272 O O . VAL C 1 157 ? 25.50872 -5.38536 -17.70818 1.000 73.84290 157 VAL C O 1
ATOM 3276 N N . ALA C 1 158 ? 27.40576 -4.18060 -17.63095 1.000 62.16831 158 ALA C N 1
ATOM 3277 C CA . ALA C 1 158 ? 26.69210 -2.91302 -17.75320 1.000 61.76478 158 ALA C CA 1
ATOM 3278 C C . ALA C 1 158 ? 26.04561 -2.76914 -19.12537 1.000 68.41453 158 ALA C C 1
ATOM 3279 O O . ALA C 1 158 ? 24.87913 -2.37274 -19.23340 1.000 72.01983 158 ALA C O 1
ATOM 3281 N N . VAL C 1 159 ? 26.79384 -3.07323 -20.18932 1.000 66.70176 159 VAL C N 1
ATOM 3282 C CA . VAL C 1 159 ? 26.22578 -3.01626 -21.53305 1.000 59.11558 159 VAL C CA 1
ATOM 3283 C C . VAL C 1 159 ? 25.07911 -4.00727 -21.66858 1.000 61.17827 159 VAL C C 1
ATOM 3284 O O . VAL C 1 159 ? 24.08949 -3.73629 -22.36040 1.000 71.55636 159 VAL C O 1
ATOM 3288 N N . ASN C 1 160 ? 25.17961 -5.15873 -21.00039 1.000 64.54864 160 ASN C N 1
ATOM 3289 C CA . ASN C 1 160 ? 24.08531 -6.12238 -21.02022 1.000 67.62534 160 ASN C CA 1
ATOM 3290 C C . ASN C 1 160 ? 22.85267 -5.58858 -20.30122 1.000 64.76589 160 ASN C C 1
ATOM 3291 O O . ASN C 1 160 ? 21.72551 -5.93986 -20.66760 1.000 71.75737 160 ASN C O 1
ATOM 3296 N N . TYR C 1 161 ? 23.04302 -4.74888 -19.27901 1.000 60.34086 161 TYR C N 1
ATOM 3297 C CA . TYR C 1 161 ? 21.90311 -4.13393 -18.60498 1.000 61.39315 161 TYR C CA 1
ATOM 3298 C C . TYR C 1 161 ? 21.11222 -3.24815 -19.55790 1.000 60.20638 161 TYR C C 1
ATOM 3299 O O . TYR C 1 161 ? 19.87605 -3.25030 -19.53828 1.000 66.61934 161 TYR C O 1
ATOM 3308 N N . LEU C 1 162 ? 21.80752 -2.47868 -20.39717 1.000 58.91256 162 LEU C N 1
ATOM 3309 C CA . LEU C 1 162 ? 21.11371 -1.59895 -21.32972 1.000 59.91857 162 LEU C CA 1
ATOM 3310 C C . LEU C 1 162 ? 20.45511 -2.38719 -22.45319 1.000 58.80271 162 LEU C C 1
ATOM 3311 O O . LEU C 1 162 ? 19.43850 -1.95001 -23.00384 1.000 69.54294 162 LEU C O 1
ATOM 3316 N N . GLU C 1 163 ? 21.01923 -3.54310 -22.80794 1.000 58.52480 163 GLU C N 1
ATOM 3317 C CA . GLU C 1 163 ? 20.43743 -4.36093 -23.86557 1.000 59.24313 163 GLU C CA 1
ATOM 3318 C C . GLU C 1 163 ? 19.14711 -5.03768 -23.41998 1.000 70.43689 163 GLU C C 1
ATOM 3319 O O . GLU C 1 163 ? 18.22800 -5.20594 -24.22937 1.000 78.77309 163 GLU C O 1
ATOM 3325 N N . THR C 1 164 ? 19.05556 -5.42909 -22.14780 1.000 79.36656 164 THR C N 1
ATOM 3326 C CA . THR C 1 164 ? 17.92239 -6.20515 -21.65071 1.000 79.73818 164 THR C CA 1
ATOM 3327 C C . THR C 1 164 ? 16.90407 -5.35417 -20.89687 1.000 87.68149 164 THR C C 1
ATOM 3328 O O . THR C 1 164 ? 15.72783 -5.31922 -21.27038 1.000 102.04594 164 THR C O 1
ATOM 3332 N N . HIS C 1 165 ? 17.33358 -4.67196 -19.83200 1.000 85.52854 165 HIS C N 1
ATOM 3333 C CA . HIS C 1 165 ? 16.38787 -3.96228 -18.97386 1.000 91.08477 165 HIS C CA 1
ATOM 3334 C C . HIS C 1 165 ? 15.70315 -2.82437 -19.72185 1.000 94.73922 165 HIS C C 1
ATOM 3335 O O . HIS C 1 165 ? 14.47042 -2.72650 -19.73234 1.000 99.47498 165 HIS C O 1
ATOM 3342 N N . LYS C 1 166 ? 16.48445 -1.95437 -20.35261 1.000 88.63159 166 LYS C N 1
ATOM 3343 C CA . LYS C 1 166 ? 15.92249 -0.83404 -21.09739 1.000 93.95315 166 LYS C CA 1
ATOM 3344 C C . LYS C 1 166 ? 16.91538 -0.31434 -22.13090 1.000 97.98473 166 LYS C C 1
ATOM 3345 O O . LYS C 1 166 ? 17.99736 0.15856 -21.78252 1.000 92.90378 166 LYS C O 1
ATOM 3351 N N . PRO D 1 13 ? 65.20741 -19.96770 -3.51688 1.000 122.26270 13 PRO E N 1
ATOM 3352 C CA . PRO D 1 13 ? 64.98119 -18.51993 -3.55653 1.000 111.05526 13 PRO E CA 1
ATOM 3353 C C . PRO D 1 13 ? 65.08121 -17.94076 -4.96444 1.000 108.06244 13 PRO E C 1
ATOM 3354 O O . PRO D 1 13 ? 64.79624 -18.64613 -5.93457 1.000 108.01588 13 PRO E O 1
ATOM 3358 N N . GLU D 1 14 ? 65.46338 -16.66203 -5.05001 1.000 113.16002 14 GLU E N 1
ATOM 3359 C CA . GLU D 1 14 ? 65.56958 -15.90340 -6.29559 1.000 112.64764 14 GLU E CA 1
ATOM 3360 C C . GLU D 1 14 ? 64.19794 -15.65791 -6.91811 1.000 115.73693 14 GLU E C 1
ATOM 3361 O O . GLU D 1 14 ? 64.05558 -14.81917 -7.81453 1.000 114.05731 14 GLU E O 1
ATOM 3367 N N . LYS D 1 15 ? 63.17940 -16.37298 -6.44352 1.000 98.43674 15 LYS E N 1
ATOM 3368 C CA . LYS D 1 15 ? 61.80905 -16.17186 -6.88358 1.000 78.06652 15 LYS E CA 1
ATOM 3369 C C . LYS D 1 15 ? 61.00987 -15.36831 -5.86759 1.000 71.89462 15 LYS E C 1
ATOM 3370 O O . LYS D 1 15 ? 59.77549 -15.38767 -5.89547 1.000 79.06147 15 LYS E O 1
ATOM 3376 N N . VAL D 1 16 ? 61.69974 -14.65425 -4.97595 1.000 73.01208 16 VAL E N 1
ATOM 3377 C CA . VAL D 1 16 ? 61.02252 -13.87100 -3.94898 1.000 78.90980 16 VAL E CA 1
ATOM 3378 C C . VAL D 1 16 ? 60.27499 -12.70439 -4.57768 1.000 69.76368 16 VAL E C 1
ATOM 3379 O O . VAL D 1 16 ? 59.15668 -12.37345 -4.16839 1.000 69.41735 16 VAL E O 1
ATOM 3383 N N . GLU D 1 17 ? 60.87070 -12.07426 -5.59145 1.000 79.81451 17 GLU E N 1
ATOM 3384 C CA . GLU D 1 17 ? 60.21710 -10.95182 -6.25559 1.000 76.55032 17 GLU E CA 1
ATOM 3385 C C . GLU D 1 17 ? 58.94043 -11.39637 -6.95851 1.000 68.51788 17 GLU E C 1
ATOM 3386 O O . GLU D 1 17 ? 57.93081 -10.68183 -6.94111 1.000 69.02522 17 GLU E O 1
ATOM 3392 N N . MET D 1 18 ? 58.96514 -12.57871 -7.57770 1.000 69.11949 18 MET E N 1
ATOM 3393 C CA . MET D 1 18 ? 57.78114 -13.08566 -8.26429 1.000 66.13362 18 MET E CA 1
ATOM 3394 C C . MET D 1 18 ? 56.65207 -13.35918 -7.27839 1.000 59.63047 18 MET E C 1
ATOM 3395 O O . MET D 1 18 ? 55.50287 -12.96304 -7.50497 1.000 61.67191 18 MET E O 1
ATOM 3400 N N . TYR D 1 19 ? 56.96293 -14.04704 -6.17671 1.000 57.71372 19 TYR E N 1
ATOM 3401 C CA . TYR D 1 19 ? 55.93500 -14.38895 -5.19851 1.000 52.40565 19 TYR E CA 1
ATOM 3402 C C . TYR D 1 19 ? 55.39218 -13.14621 -4.50046 1.000 54.19850 19 TYR E C 1
ATOM 3403 O O . TYR D 1 19 ? 54.20165 -13.08569 -4.17115 1.000 60.44294 19 TYR E O 1
ATOM 3412 N N . ILE D 1 20 ? 56.24827 -12.14989 -4.25624 1.000 53.35696 20 ILE E N 1
ATOM 3413 C CA . ILE D 1 20 ? 55.78083 -10.89762 -3.66472 1.000 54.13848 20 ILE E CA 1
ATOM 3414 C C . ILE D 1 20 ? 54.77538 -10.21679 -4.58534 1.000 59.22055 20 ILE E C 1
ATOM 3415 O O . ILE D 1 20 ? 53.75334 -9.68623 -4.13168 1.000 56.69920 20 ILE E O 1
ATOM 3420 N N . LYS D 1 21 ? 55.04443 -10.22781 -5.89313 1.000 55.30336 21 LYS E N 1
ATOM 3421 C CA . LYS D 1 21 ? 54.09728 -9.66840 -6.85217 1.000 55.65010 21 LYS E CA 1
ATOM 3422 C C . LYS D 1 21 ? 52.79915 -10.46710 -6.88096 1.000 54.56236 21 LYS E C 1
ATOM 3423 O O . LYS D 1 21 ? 51.71235 -9.89199 -7.01230 1.000 65.90540 21 LYS E O 1
ATOM 3429 N N . ASN D 1 22 ? 52.89194 -11.79271 -6.75338 1.000 57.62564 22 ASN E N 1
ATOM 3430 C CA . ASN D 1 22 ? 51.71823 -12.65779 -6.78898 1.000 58.86532 22 ASN E CA 1
ATOM 3431 C C . ASN D 1 22 ? 50.80141 -12.47799 -5.58588 1.000 51.90241 22 ASN E C 1
ATOM 3432 O O . ASN D 1 22 ? 49.68891 -13.01569 -5.59641 1.000 48.10134 22 ASN E O 1
ATOM 3437 N N . LEU D 1 23 ? 51.23157 -11.74642 -4.55582 1.000 56.69194 23 LEU E N 1
ATOM 3438 C CA . LEU D 1 23 ? 50.36726 -11.48359 -3.41144 1.000 53.88955 23 LEU E CA 1
ATOM 3439 C C . LEU D 1 23 ? 49.20446 -10.55762 -3.74647 1.000 52.80305 23 LEU E C 1
ATOM 3440 O O . LEU D 1 23 ? 48.32784 -10.36581 -2.89727 1.000 50.39637 23 LEU E O 1
ATOM 3445 N N . GLN D 1 24 ? 49.17984 -9.97236 -4.94646 1.000 56.23848 24 GLN E N 1
ATOM 3446 C CA . GLN D 1 24 ? 48.06935 -9.13756 -5.39246 1.000 65.56113 24 GLN E CA 1
ATOM 3447 C C . GLN D 1 24 ? 47.35330 -9.73151 -6.60167 1.000 58.88443 24 GLN E C 1
ATOM 3448 O O . GLN D 1 24 ? 46.63036 -9.01674 -7.30274 1.000 71.93204 24 GLN E O 1
ATOM 3454 N N . ASP D 1 25 ? 47.54023 -11.02290 -6.85974 1.000 57.73103 25 ASP E N 1
ATOM 3455 C CA . ASP D 1 25 ? 46.87137 -11.67718 -7.97471 1.000 56.37594 25 ASP E CA 1
ATOM 3456 C C . ASP D 1 25 ? 45.37650 -11.80442 -7.69620 1.000 58.91168 25 ASP E C 1
ATOM 3457 O O . ASP D 1 25 ? 44.93995 -11.87696 -6.54450 1.000 58.09552 25 ASP E O 1
ATOM 3462 N N . ASP D 1 26 ? 44.58555 -11.82550 -8.77326 1.000 60.38768 26 ASP E N 1
ATOM 3463 C CA . ASP D 1 26 ? 43.13534 -11.90627 -8.62346 1.000 56.73319 26 ASP E CA 1
ATOM 3464 C C . ASP D 1 26 ? 42.69953 -13.23627 -8.02173 1.000 50.70279 26 ASP E C 1
ATOM 3465 O O . ASP D 1 26 ? 41.66518 -13.29941 -7.34792 1.000 47.41792 26 ASP E O 1
ATOM 3470 N N . SER D 1 27 ? 43.46342 -14.29759 -8.24836 1.000 49.06259 27 SER E N 1
ATOM 3471 C CA . SER D 1 27 ? 43.09669 -15.61473 -7.74439 1.000 46.26350 27 SER E CA 1
ATOM 3472 C C . SER D 1 27 ? 43.55687 -15.76462 -6.30272 1.000 49.87943 27 SER E C 1
ATOM 3473 O O . SER D 1 27 ? 44.74934 -15.58934 -6.02073 1.000 59.17990 27 SER E O 1
ATOM 3476 N N . PRO D 1 28 ? 42.66303 -16.07629 -5.35950 1.000 44.99979 28 PRO E N 1
ATOM 3477 C CA . PRO D 1 28 ? 43.10765 -16.29790 -3.97550 1.000 38.72690 28 PRO E CA 1
ATOM 3478 C C . PRO D 1 28 ? 44.06468 -17.46717 -3.83509 1.000 42.84639 28 PRO E C 1
ATOM 3479 O O . PRO D 1 28 ? 44.91565 -17.45609 -2.93683 1.000 52.44973 28 PRO E O 1
ATOM 3483 N N . LEU D 1 29 ? 43.94071 -18.48504 -4.69058 1.000 49.58559 29 LEU E N 1
ATOM 3484 C CA . LEU D 1 29 ? 44.86283 -19.61500 -4.64007 1.000 41.41089 29 LEU E CA 1
ATOM 3485 C C . LEU D 1 29 ? 46.28813 -19.18183 -4.96161 1.000 54.85613 29 LEU E C 1
ATOM 3486 O O . LEU D 1 29 ? 47.24469 -19.66235 -4.34248 1.000 60.79295 29 LEU E O 1
ATOM 3491 N N . VAL D 1 30 ? 46.45075 -18.27997 -5.93289 1.000 45.25552 30 VAL E N 1
ATOM 3492 C CA . VAL D 1 30 ? 47.78434 -17.80588 -6.29026 1.000 40.29272 30 VAL E CA 1
ATOM 3493 C C . VAL D 1 30 ? 48.38631 -16.99314 -5.15081 1.000 51.92917 30 VAL E C 1
ATOM 3494 O O . VAL D 1 30 ? 49.57406 -17.13111 -4.83278 1.000 49.11160 30 VAL E O 1
ATOM 3498 N N . ARG D 1 31 ? 47.58295 -16.13052 -4.52183 1.000 53.82156 31 ARG E N 1
ATOM 3499 C CA . ARG D 1 31 ? 48.07222 -15.36852 -3.37728 1.000 38.65407 31 ARG E CA 1
ATOM 3500 C C . ARG D 1 31 ? 48.45502 -16.29630 -2.23135 1.000 43.42376 31 ARG E C 1
ATOM 3501 O O . ARG D 1 31 ? 49.41458 -16.03034 -1.49801 1.000 44.19461 31 ARG E O 1
ATOM 3509 N N . ASP D 1 32 ? 47.71034 -17.39104 -2.06258 1.000 45.66994 32 ASP E N 1
ATOM 3510 C CA . ASP D 1 32 ? 48.00430 -18.34398 -0.99777 1.000 44.13930 32 ASP E CA 1
ATOM 3511 C C . ASP D 1 32 ? 49.30573 -19.08862 -1.26824 1.000 44.54574 32 ASP E C 1
ATOM 3512 O O . ASP D 1 32 ? 50.13534 -19.25804 -0.36671 1.000 46.52980 32 ASP E O 1
ATOM 3517 N N . PHE D 1 33 ? 49.49331 -19.55336 -2.50631 1.000 37.28007 33 PHE E N 1
ATOM 3518 C CA . PHE D 1 33 ? 50.73056 -20.23758 -2.86787 1.000 36.38624 33 PHE E CA 1
ATOM 3519 C C . PHE D 1 33 ? 51.93606 -19.32724 -2.67320 1.000 41.18672 33 PHE E C 1
ATOM 3520 O O . PHE D 1 33 ? 53.01160 -19.78425 -2.26870 1.000 45.94162 33 PHE E O 1
ATOM 3528 N N . ALA D 1 34 ? 51.77210 -18.03279 -2.95186 1.000 46.35357 34 ALA E N 1
ATOM 3529 C CA . ALA D 1 34 ? 52.87872 -17.09251 -2.81383 1.000 38.76081 34 ALA E CA 1
ATOM 3530 C C . ALA D 1 34 ? 53.26955 -16.91021 -1.35216 1.000 47.55639 34 ALA E C 1
ATOM 3531 O O . ALA D 1 34 ? 54.45867 -16.91042 -1.01320 1.000 49.19111 34 ALA E O 1
ATOM 3533 N N . ALA D 1 35 ? 52.27900 -16.74383 -0.47168 1.000 47.61371 35 ALA E N 1
ATOM 3534 C CA . ALA D 1 35 ? 52.56971 -16.56666 0.94815 1.000 45.60629 35 ALA E CA 1
ATOM 3535 C C . ALA D 1 35 ? 53.26051 -17.79387 1.53218 1.000 40.91353 35 ALA E C 1
ATOM 3536 O O . ALA D 1 35 ? 54.17875 -17.66694 2.35030 1.000 45.75845 35 ALA E O 1
ATOM 3538 N N . ASN D 1 36 ? 52.83139 -18.99100 1.12608 1.000 48.89128 36 ASN E N 1
ATOM 3539 C CA . ASN D 1 36 ? 53.46696 -20.21192 1.61168 1.000 54.10596 36 ASN E CA 1
ATOM 3540 C C . ASN D 1 36 ? 54.90923 -20.32300 1.13764 1.000 53.61385 36 ASN E C 1
ATOM 3541 O O . ASN D 1 36 ? 55.77915 -20.78652 1.88458 1.000 49.91559 36 ASN E O 1
ATOM 3546 N N . ALA D 1 37 ? 55.18363 -19.90636 -0.09843 1.000 50.59631 37 ALA E N 1
ATOM 3547 C CA . ALA D 1 37 ? 56.54482 -19.99414 -0.61321 1.000 39.12459 37 ALA E CA 1
ATOM 3548 C C . ALA D 1 37 ? 57.46238 -18.98405 0.06482 1.000 50.08382 37 ALA E C 1
ATOM 3549 O O . ALA D 1 37 ? 58.62816 -19.28731 0.34307 1.000 61.39396 37 ALA E O 1
ATOM 3551 N N . LEU D 1 38 ? 56.95407 -17.78094 0.34509 1.000 50.86728 38 LEU E N 1
ATOM 3552 C CA . LEU D 1 38 ? 57.77708 -16.76235 0.98905 1.000 52.82325 38 LEU E CA 1
ATOM 3553 C C . LEU D 1 38 ? 58.18035 -17.16401 2.40230 1.000 55.21474 38 LEU E C 1
ATOM 3554 O O . LEU D 1 38 ? 59.26063 -16.78235 2.86675 1.000 58.66984 38 LEU E O 1
ATOM 3559 N N . GLY D 1 39 ? 57.33561 -17.92633 3.09959 1.000 42.29270 39 GLY E N 1
ATOM 3560 C CA . GLY D 1 39 ? 57.70729 -18.40559 4.41912 1.000 40.57648 39 GLY E CA 1
ATOM 3561 C C . GLY D 1 39 ? 58.80599 -19.44788 4.38797 1.000 51.17703 39 GLY E C 1
ATOM 3562 O O . GLY D 1 39 ? 59.64611 -19.49643 5.29154 1.000 54.09257 39 GLY E O 1
ATOM 3563 N N . LYS D 1 40 ? 58.81712 -20.29438 3.35609 1.000 59.27927 40 LYS E N 1
ATOM 3564 C CA . LYS D 1 40 ? 59.85124 -21.31802 3.24361 1.000 51.08330 40 LYS E CA 1
ATOM 3565 C C . LYS D 1 40 ? 61.19062 -20.71737 2.83402 1.000 56.65792 40 LYS E C 1
ATOM 3566 O O . LYS D 1 40 ? 62.24680 -21.19156 3.26863 1.000 58.95648 40 LYS E O 1
ATOM 3572 N N . ILE D 1 41 ? 61.16854 -19.68011 1.99321 1.000 61.43154 41 ILE E N 1
ATOM 3573 C CA . ILE D 1 41 ? 62.41193 -19.08323 1.50828 1.000 65.38156 41 ILE E CA 1
ATOM 3574 C C . ILE D 1 41 ? 63.18673 -18.44649 2.65537 1.000 68.59858 41 ILE E C 1
ATOM 3575 O O . ILE D 1 41 ? 64.38813 -18.68631 2.82470 1.000 79.23932 41 ILE E O 1
ATOM 3580 N N . GLY D 1 42 ? 62.51547 -17.62843 3.45949 1.000 61.69160 42 GLY E N 1
ATOM 3581 C CA . GLY D 1 42 ? 63.17155 -16.97824 4.57453 1.000 66.33139 42 GLY E CA 1
ATOM 3582 C C . GLY D 1 42 ? 63.83080 -15.66209 4.23948 1.000 78.53838 42 GLY E C 1
ATOM 3583 O O . GLY D 1 42 ? 64.70508 -15.21436 4.99055 1.000 72.14881 42 GLY E O 1
ATOM 3584 N N . ASP D 1 43 ? 63.44135 -15.02622 3.13810 1.000 79.78603 43 ASP E N 1
ATOM 3585 C CA . ASP D 1 43 ? 64.05844 -13.77727 2.71839 1.000 78.90298 43 ASP E CA 1
ATOM 3586 C C . ASP D 1 43 ? 63.45797 -12.60044 3.47669 1.000 78.41846 43 ASP E C 1
ATOM 3587 O O . ASP D 1 43 ? 62.25570 -12.56838 3.75668 1.000 81.30957 43 ASP E O 1
ATOM 3592 N N . GLU D 1 44 ? 64.31316 -11.63135 3.81388 1.000 72.25242 44 GLU E N 1
ATOM 3593 C CA . GLU D 1 44 ? 63.86011 -10.45403 4.54645 1.000 71.44696 44 GLU E CA 1
ATOM 3594 C C . GLU D 1 44 ? 62.89599 -9.60825 3.72248 1.000 67.49611 44 GLU E C 1
ATOM 3595 O O . GLU D 1 44 ? 61.98512 -8.98840 4.28255 1.000 59.89740 44 GLU E O 1
ATOM 3601 N N . ARG D 1 45 ? 63.06740 -9.58226 2.39767 1.000 67.32662 45 ARG E N 1
ATOM 3602 C CA . ARG D 1 45 ? 62.26802 -8.70614 1.54748 1.000 65.27627 45 ARG E CA 1
ATOM 3603 C C . ARG D 1 45 ? 60.78152 -9.03573 1.58696 1.000 74.93384 45 ARG E C 1
ATOM 3604 O O . ARG D 1 45 ? 59.96636 -8.20025 1.18294 1.000 72.05627 45 ARG E O 1
ATOM 3612 N N . ALA D 1 46 ? 60.40666 -10.22179 2.05914 1.000 62.52835 46 ALA E N 1
ATOM 3613 C CA . ALA D 1 46 ? 59.01154 -10.63709 2.05683 1.000 57.51118 46 ALA E CA 1
ATOM 3614 C C . ALA D 1 46 ? 58.27132 -10.27454 3.33720 1.000 61.50319 46 ALA E C 1
ATOM 3615 O O . ALA D 1 46 ? 57.06590 -10.52495 3.42447 1.000 62.43350 46 ALA E O 1
ATOM 3617 N N . VAL D 1 47 ? 58.95188 -9.69251 4.32605 1.000 68.97579 47 VAL E N 1
ATOM 3618 C CA . VAL D 1 47 ? 58.30286 -9.40392 5.60267 1.000 64.06060 47 VAL E CA 1
ATOM 3619 C C . VAL D 1 47 ? 57.22458 -8.33959 5.42953 1.000 51.50966 47 VAL E C 1
ATOM 3620 O O . VAL D 1 47 ? 56.07836 -8.52005 5.85508 1.000 50.51222 47 VAL E O 1
ATOM 3624 N N . GLU D 1 48 ? 57.57687 -7.21210 4.80222 1.000 59.40038 48 GLU E N 1
ATOM 3625 C CA . GLU D 1 48 ? 56.60860 -6.12388 4.66043 1.000 59.66608 48 GLU E CA 1
ATOM 3626 C C . GLU D 1 48 ? 55.43781 -6.49561 3.75752 1.000 57.94146 48 GLU E C 1
ATOM 3627 O O . GLU D 1 48 ? 54.28633 -6.21321 4.13463 1.000 60.54488 48 GLU E O 1
ATOM 3633 N N . PRO D 1 49 ? 55.63204 -7.09961 2.57704 1.000 57.63432 49 PRO E N 1
ATOM 3634 C CA . PRO D 1 49 ? 54.45950 -7.51547 1.78739 1.000 50.01485 49 PRO E CA 1
ATOM 3635 C C . PRO D 1 49 ? 53.58568 -8.54093 2.49001 1.000 56.95939 49 PRO E C 1
ATOM 3636 O O . PRO D 1 49 ? 52.36357 -8.53057 2.29637 1.000 66.43484 49 PRO E O 1
ATOM 3640 N N . LEU D 1 50 ? 54.16846 -9.42890 3.30060 1.000 57.65455 50 LEU E N 1
ATOM 3641 C CA . LEU D 1 50 ? 53.35265 -10.39376 4.03167 1.000 46.18533 50 LEU E CA 1
ATOM 3642 C C . LEU D 1 50 ? 52.59810 -9.73661 5.18002 1.000 42.14912 50 LEU E C 1
ATOM 3643 O O . LEU D 1 50 ? 51.48291 -10.15837 5.50599 1.000 48.05156 50 LEU E O 1
ATOM 3648 N N . ILE D 1 51 ? 53.18746 -8.71729 5.80954 1.000 52.28771 51 ILE E N 1
ATOM 3649 C CA . ILE D 1 51 ? 52.48394 -7.98817 6.86155 1.000 47.66297 51 ILE E CA 1
ATOM 3650 C C . ILE D 1 51 ? 51.23861 -7.31762 6.29704 1.000 51.75424 51 ILE E C 1
ATOM 3651 O O . ILE D 1 51 ? 50.16968 -7.33004 6.92052 1.000 54.17161 51 ILE E O 1
ATOM 3656 N N . LYS D 1 52 ? 51.35126 -6.73224 5.10234 1.000 60.39341 52 LYS E N 1
ATOM 3657 C CA . LYS D 1 52 ? 50.17594 -6.16102 4.45599 1.000 61.07181 52 LYS E CA 1
ATOM 3658 C C . LYS D 1 52 ? 49.19981 -7.24597 4.01956 1.000 60.91473 52 LYS E C 1
ATOM 3659 O O . LYS D 1 52 ? 47.99275 -6.99289 3.92943 1.000 62.80595 52 LYS E O 1
ATOM 3665 N N . ALA D 1 53 ? 49.69722 -8.45734 3.75724 1.000 51.41325 53 ALA E N 1
ATOM 3666 C CA . ALA D 1 53 ? 48.82889 -9.57358 3.40526 1.000 39.81632 53 ALA E CA 1
ATOM 3667 C C . ALA D 1 53 ? 47.94973 -10.02354 4.56398 1.000 48.98126 53 ALA E C 1
ATOM 3668 O O . ALA D 1 53 ? 46.99588 -10.77574 4.33757 1.000 48.95202 53 ALA E O 1
ATOM 3670 N N . LEU D 1 54 ? 48.24296 -9.58737 5.79137 1.000 49.19926 54 LEU E N 1
ATOM 3671 C CA . LEU D 1 54 ? 47.38324 -9.89251 6.92817 1.000 46.92781 54 LEU E CA 1
ATOM 3672 C C . LEU D 1 54 ? 46.03677 -9.18762 6.84571 1.000 46.97297 54 LEU E C 1
ATOM 3673 O O . LEU D 1 54 ? 45.16640 -9.45211 7.68163 1.000 50.29116 54 LEU E O 1
ATOM 3678 N N . LYS D 1 55 ? 45.85249 -8.29266 5.87418 1.000 50.67755 55 LYS E N 1
ATOM 3679 C CA . LYS D 1 55 ? 44.57791 -7.63052 5.63450 1.000 48.64659 55 LYS E CA 1
ATOM 3680 C C . LYS D 1 55 ? 43.94736 -8.07074 4.31689 1.000 53.25085 55 LYS E C 1
ATOM 3681 O O . LYS D 1 55 ? 43.10677 -7.35473 3.76335 1.000 52.60220 55 LYS E O 1
ATOM 3687 N N . ASP D 1 56 ? 44.34576 -9.23283 3.80409 1.000 56.29519 56 ASP E N 1
ATOM 3688 C CA . ASP D 1 56 ? 43.81519 -9.74062 2.54732 1.000 44.83674 56 ASP E CA 1
ATOM 3689 C C . ASP D 1 56 ? 42.32918 -10.05983 2.68516 1.000 47.08986 56 ASP E C 1
ATOM 3690 O O . ASP D 1 56 ? 41.84737 -10.43390 3.75697 1.000 48.46739 56 ASP E O 1
ATOM 3695 N N . GLU D 1 57 ? 41.59655 -9.90429 1.58027 1.000 43.39847 57 GLU E N 1
ATOM 3696 C CA . GLU D 1 57 ? 40.15998 -10.15636 1.59483 1.000 40.79315 57 GLU E CA 1
ATOM 3697 C C . GLU D 1 57 ? 39.81203 -11.63667 1.67710 1.000 44.94273 57 GLU E C 1
ATOM 3698 O O . GLU D 1 57 ? 38.63287 -11.96659 1.84045 1.000 48.65406 57 GLU E O 1
ATOM 3704 N N . ASP D 1 58 ? 40.79057 -12.52849 1.56601 1.000 41.03957 58 ASP E N 1
ATOM 3705 C CA . ASP D 1 58 ? 40.56738 -13.96435 1.67145 1.000 37.72942 58 ASP E CA 1
ATOM 3706 C C . ASP D 1 58 ? 41.11483 -14.42784 3.01435 1.000 39.97699 58 ASP E C 1
ATOM 3707 O O . ASP D 1 58 ? 42.31233 -14.28347 3.28371 1.000 46.78484 58 ASP E O 1
ATOM 3712 N N . GLY D 1 59 ? 40.23472 -14.98187 3.85131 1.000 39.72043 59 GLY E N 1
ATOM 3713 C CA . GLY D 1 59 ? 40.63601 -15.36770 5.19342 1.000 43.26767 59 GLY E CA 1
ATOM 3714 C C . GLY D 1 59 ? 41.69368 -16.45099 5.22375 1.000 44.18706 59 GLY E C 1
ATOM 3715 O O . GLY D 1 59 ? 42.52398 -16.48612 6.13589 1.000 53.62682 59 GLY E O 1
ATOM 3716 N N . TYR D 1 60 ? 41.68186 -17.34872 4.23695 1.000 40.03964 60 TYR E N 1
ATOM 3717 C CA . TYR D 1 60 ? 42.70229 -18.38892 4.18582 1.000 48.36021 60 TYR E CA 1
ATOM 3718 C C . TYR D 1 60 ? 44.06698 -17.81492 3.82785 1.000 48.49118 60 TYR E C 1
ATOM 3719 O O . TYR D 1 60 ? 45.09141 -18.31119 4.30932 1.000 47.98612 60 TYR E O 1
ATOM 3728 N N . VAL D 1 61 ? 44.10256 -16.77153 2.99602 1.000 48.98912 61 VAL E N 1
ATOM 3729 C CA . VAL D 1 61 ? 45.37175 -16.13410 2.66181 1.000 38.03141 61 VAL E CA 1
ATOM 3730 C C . VAL D 1 61 ? 45.96640 -15.45748 3.89032 1.000 40.48029 61 VAL E C 1
ATOM 3731 O O . VAL D 1 61 ? 47.18083 -15.51272 4.11678 1.000 48.74612 61 VAL E O 1
ATOM 3735 N N . ARG D 1 62 ? 45.12753 -14.80198 4.69957 1.000 48.03841 62 ARG E N 1
ATOM 3736 C CA . ARG D 1 62 ? 45.62530 -14.19824 5.93205 1.000 49.14711 62 ARG E CA 1
ATOM 3737 C C . ARG D 1 62 ? 46.17573 -15.25182 6.88487 1.000 45.13221 62 ARG E C 1
ATOM 3738 O O . ARG D 1 62 ? 47.11406 -14.97507 7.64121 1.000 36.81876 62 ARG E O 1
ATOM 3746 N N . ARG D 1 63 ? 45.60625 -16.46041 6.86520 1.000 43.53917 63 ARG E N 1
ATOM 3747 C CA . ARG D 1 63 ? 46.12869 -17.54069 7.69603 1.000 36.34727 63 ARG E CA 1
ATOM 3748 C C . ARG D 1 63 ? 47.52148 -17.96045 7.24482 1.000 40.77530 63 ARG E C 1
ATOM 3749 O O . ARG D 1 63 ? 48.41321 -18.16966 8.07535 1.000 48.50889 63 ARG E O 1
ATOM 3757 N N . THR D 1 64 ? 47.72535 -18.09457 5.93265 1.000 40.30558 64 THR E N 1
ATOM 3758 C CA . THR D 1 64 ? 49.03529 -18.48502 5.42428 1.000 41.71636 64 THR E CA 1
ATOM 3759 C C . THR D 1 64 ? 50.06507 -17.37991 5.62328 1.000 41.54414 64 THR E C 1
ATOM 3760 O O . THR D 1 64 ? 51.24104 -17.66880 5.87290 1.000 46.40200 64 THR E O 1
ATOM 3764 N N . ALA D 1 65 ? 49.64602 -16.11583 5.52417 1.000 39.81699 65 ALA E N 1
ATOM 3765 C CA . ALA D 1 65 ? 50.57141 -15.01124 5.75361 1.000 43.71458 65 ALA E CA 1
ATOM 3766 C C . ALA D 1 65 ? 51.06659 -14.99206 7.19470 1.000 43.06014 65 ALA E C 1
ATOM 3767 O O . ALA D 1 65 ? 52.25630 -14.76725 7.44645 1.000 51.92298 65 ALA E O 1
ATOM 3769 N N . ALA D 1 66 ? 50.16791 -15.22208 8.15585 1.000 40.97819 66 ALA E N 1
ATOM 3770 C CA . ALA D 1 66 ? 50.58039 -15.26915 9.55527 1.000 47.21633 66 ALA E CA 1
ATOM 3771 C C . ALA D 1 66 ? 51.52213 -16.43802 9.81224 1.000 44.26527 66 ALA E C 1
ATOM 3772 O O . ALA D 1 66 ? 52.53217 -16.29037 10.51078 1.000 45.86480 66 ALA E O 1
ATOM 3774 N N . LEU D 1 67 ? 51.20188 -1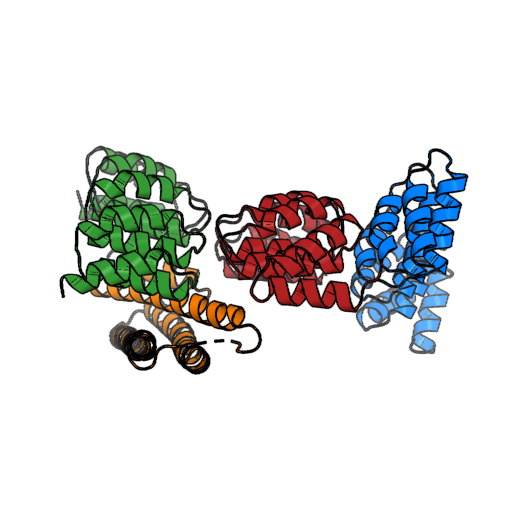7.61088 9.25931 1.000 43.34299 67 LEU E N 1
ATOM 3775 C CA . LEU D 1 67 ? 52.08181 -18.76694 9.39687 1.000 43.30638 67 LEU E CA 1
ATOM 3776 C C . LEU D 1 67 ? 53.44660 -18.49593 8.77624 1.000 55.52102 67 LEU E C 1
ATOM 3777 O O . LEU D 1 67 ? 54.47777 -18.91656 9.31459 1.000 53.10048 67 LEU E O 1
ATOM 3782 N N . ALA D 1 68 ? 53.47123 -17.79695 7.63867 1.000 47.08402 68 ALA E N 1
ATOM 3783 C CA . ALA D 1 68 ? 54.73773 -17.48863 6.98401 1.000 51.88343 68 ALA E CA 1
ATOM 3784 C C . ALA D 1 68 ? 55.59028 -16.55527 7.83397 1.000 44.75522 68 ALA E C 1
ATOM 3785 O O . ALA D 1 68 ? 56.79675 -16.77733 7.98413 1.000 45.72686 68 ALA E O 1
ATOM 3787 N N . LEU D 1 69 ? 54.98166 -15.51146 8.40548 1.000 46.03649 69 LEU E N 1
ATOM 3788 C CA . LEU D 1 69 ? 55.73548 -14.58714 9.24761 1.000 47.76945 69 LEU E CA 1
ATOM 3789 C C . LEU D 1 69 ? 56.32186 -15.28558 10.46723 1.000 47.61206 69 LEU E C 1
ATOM 3790 O O . LEU D 1 69 ? 57.38685 -14.88970 10.95549 1.000 59.05719 69 LEU E O 1
ATOM 3795 N N . GLY D 1 70 ? 55.64592 -16.31730 10.97570 1.000 40.74578 70 GLY E N 1
ATOM 3796 C CA . GLY D 1 70 ? 56.20650 -17.07731 12.08031 1.000 47.99760 70 GLY E CA 1
ATOM 3797 C C . GLY D 1 70 ? 57.42502 -17.88213 11.67112 1.000 49.72033 70 GLY E C 1
ATOM 3798 O O . GLY D 1 70 ? 58.38850 -17.99871 12.43404 1.000 51.56839 70 GLY E O 1
ATOM 3799 N N . LYS D 1 71 ? 57.39967 -18.45070 10.46271 1.000 43.79992 71 LYS E N 1
ATOM 3800 C CA . LYS D 1 71 ? 58.54600 -19.21114 9.97685 1.000 42.98327 71 LYS E CA 1
ATOM 3801 C C . LYS D 1 71 ? 59.73924 -18.30834 9.69066 1.000 47.63558 71 LYS E C 1
ATOM 3802 O O . LYS D 1 71 ? 60.88828 -18.73359 9.85599 1.000 58.90710 71 LYS E O 1
ATOM 3808 N N . ILE D 1 72 ? 59.49137 -17.07061 9.25708 1.000 56.57605 72 ILE E N 1
ATOM 3809 C CA . ILE D 1 72 ? 60.58598 -16.14567 8.97603 1.000 53.98569 72 ILE E CA 1
ATOM 3810 C C . ILE D 1 72 ? 61.31967 -15.78713 10.26231 1.000 56.96496 72 ILE E C 1
ATOM 3811 O O . ILE D 1 72 ? 62.55282 -15.84517 10.33195 1.000 52.46766 72 ILE E O 1
ATOM 3816 N N . GLY D 1 73 ? 60.57420 -15.41548 11.29798 1.000 59.28810 73 GLY E N 1
ATOM 3817 C CA . GLY D 1 73 ? 61.16040 -15.04329 12.56660 1.000 65.36655 73 GLY E CA 1
ATOM 3818 C C . GLY D 1 73 ? 61.52146 -13.58320 12.70611 1.000 66.73602 73 GLY E C 1
ATOM 3819 O O . GLY D 1 73 ? 62.11895 -13.20591 13.72139 1.000 67.39931 73 GLY E O 1
ATOM 3820 N N . ASP D 1 74 ? 61.18443 -12.75074 11.72424 1.000 63.68091 74 ASP E N 1
ATOM 3821 C CA . ASP D 1 74 ? 61.49147 -11.33017 11.80998 1.000 68.28660 74 ASP E CA 1
ATOM 3822 C C . ASP D 1 74 ? 60.59632 -10.67123 12.85225 1.000 65.56455 74 ASP E C 1
ATOM 3823 O O . ASP D 1 74 ? 59.37057 -10.81596 12.81460 1.000 64.13192 74 ASP E O 1
ATOM 3828 N N . GLU D 1 75 ? 61.21235 -9.94259 13.78551 1.000 69.31763 75 GLU E N 1
ATOM 3829 C CA . GLU D 1 75 ? 60.46240 -9.32414 14.87190 1.000 69.39161 75 GLU E CA 1
ATOM 3830 C C . GLU D 1 75 ? 59.60365 -8.15461 14.41052 1.000 69.68998 75 GLU E C 1
ATOM 3831 O O . GLU D 1 75 ? 58.77264 -7.67623 15.19024 1.000 68.41409 75 GLU E O 1
ATOM 3837 N N . ARG D 1 76 ? 59.78025 -7.68443 13.17371 1.000 69.01304 76 ARG E N 1
ATOM 3838 C CA . ARG D 1 76 ? 58.92055 -6.63201 12.64722 1.000 68.65750 76 ARG E CA 1
ATOM 3839 C C . ARG D 1 76 ? 57.47909 -7.09260 12.48734 1.000 64.07435 76 ARG E C 1
ATOM 3840 O O . ARG D 1 76 ? 56.57251 -6.25362 12.46175 1.000 63.95275 76 ARG E O 1
ATOM 3848 N N . ALA D 1 77 ? 57.24850 -8.39827 12.37802 1.000 62.32587 77 ALA E N 1
ATOM 3849 C CA . ALA D 1 77 ? 55.90659 -8.94144 12.23431 1.000 56.77380 77 ALA E CA 1
ATOM 3850 C C . ALA D 1 77 ? 55.20983 -9.16966 13.56881 1.000 55.71507 77 ALA E C 1
ATOM 3851 O O . ALA D 1 77 ? 54.03991 -9.56274 13.57687 1.000 57.08928 77 ALA E O 1
ATOM 3853 N N . VAL D 1 78 ? 55.89109 -8.92548 14.69052 1.000 61.33292 78 VAL E N 1
ATOM 3854 C CA . VAL D 1 78 ? 55.30334 -9.20585 15.99953 1.000 58.97229 78 VAL E CA 1
ATOM 3855 C C . VAL D 1 78 ? 54.09220 -8.31356 16.24658 1.000 57.68108 78 VAL E C 1
ATOM 3856 O O . VAL D 1 78 ? 52.99390 -8.79658 16.54727 1.000 54.99223 78 VAL E O 1
ATOM 3860 N N . GLU D 1 79 ? 54.27667 -6.99858 16.13167 1.000 60.79038 79 GLU E N 1
ATOM 3861 C CA . GLU D 1 79 ? 53.17252 -6.07714 16.38793 1.000 61.23257 79 GLU E CA 1
ATOM 3862 C C . GLU D 1 79 ? 52.00190 -6.25300 15.42343 1.000 67.84512 79 GLU E C 1
ATOM 3863 O O . GLU D 1 79 ? 50.85045 -6.22892 15.89325 1.000 59.73264 79 GLU E O 1
ATOM 3869 N N . PRO D 1 80 ? 52.19454 -6.41524 14.10743 1.000 66.96199 80 PRO E N 1
ATOM 3870 C CA . PRO D 1 80 ? 51.03162 -6.69483 13.24689 1.000 53.74370 80 PRO E CA 1
ATOM 3871 C C . PRO D 1 80 ? 50.35163 -8.01939 13.55293 1.000 59.34415 80 PRO E C 1
ATOM 3872 O O . PRO D 1 80 ? 49.12699 -8.11924 13.40471 1.000 57.13380 80 PRO E O 1
ATOM 3876 N N . LEU D 1 81 ? 51.10203 -9.04447 13.96887 1.000 50.27643 81 LEU E N 1
ATOM 3877 C CA . LEU D 1 81 ? 50.46700 -10.30226 14.35274 1.000 46.70196 81 LEU E CA 1
ATOM 3878 C C . LEU D 1 81 ? 49.62506 -10.14572 15.61212 1.000 51.04734 81 LEU E C 1
ATOM 3879 O O . LEU D 1 81 ? 48.60308 -10.82567 15.75872 1.000 52.13259 81 LEU E O 1
ATOM 3884 N N . ILE D 1 82 ? 50.03829 -9.26937 16.53112 1.000 54.45924 82 ILE E N 1
ATOM 3885 C CA . ILE D 1 82 ? 49.23850 -9.01185 17.72602 1.000 54.20781 82 ILE E CA 1
ATOM 3886 C C . ILE D 1 82 ? 47.89096 -8.41397 17.34418 1.000 55.41805 82 ILE E C 1
ATOM 3887 O O . ILE D 1 82 ? 46.84496 -8.81002 17.87314 1.000 65.10979 82 ILE E O 1
ATOM 3892 N N . LYS D 1 83 ? 47.89343 -7.45404 16.41635 1.000 56.14063 83 LYS E N 1
ATOM 3893 C CA . LYS D 1 83 ? 46.63933 -6.88050 15.94105 1.000 57.76424 83 LYS E CA 1
ATOM 3894 C C . LYS D 1 83 ? 45.79006 -7.91662 15.21638 1.000 56.03032 83 LYS E C 1
ATOM 3895 O O . LYS D 1 83 ? 44.55960 -7.79831 15.18450 1.000 56.98430 83 LYS E O 1
ATOM 3901 N N . ALA D 1 84 ? 46.42316 -8.93652 14.63221 1.000 52.84033 84 ALA E N 1
ATOM 3902 C CA . ALA D 1 84 ? 45.68557 -10.01168 13.98106 1.000 42.08248 84 ALA E CA 1
ATOM 3903 C C . ALA D 1 84 ? 44.95036 -10.90705 14.96951 1.000 55.86490 84 ALA E C 1
ATOM 3904 O O . ALA D 1 84 ? 44.09249 -11.68961 14.54647 1.000 49.19600 84 ALA E O 1
ATOM 3906 N N . LEU D 1 85 ? 45.26001 -10.81579 16.26579 1.000 56.52079 85 LEU E N 1
ATOM 3907 C CA . LEU D 1 85 ? 44.51305 -11.56154 17.27180 1.000 46.88380 85 LEU E CA 1
ATOM 3908 C C . LEU D 1 85 ? 43.09038 -11.04764 17.44369 1.000 51.78490 85 LEU E C 1
ATOM 3909 O O . LEU D 1 85 ? 42.30841 -11.66980 18.17079 1.000 42.55618 85 LEU E O 1
ATOM 3914 N N . LYS D 1 86 ? 42.74164 -9.93376 16.79886 1.000 50.42354 86 LYS E N 1
ATOM 3915 C CA . LYS D 1 86 ? 41.38876 -9.39447 16.80913 1.000 51.75617 86 LYS E CA 1
ATOM 3916 C C . LYS D 1 86 ? 40.73388 -9.48095 15.43439 1.000 54.34615 86 LYS E C 1
ATOM 3917 O O . LYS D 1 86 ? 39.77043 -8.75859 15.15945 1.000 56.77325 86 LYS E O 1
ATOM 3923 N N . ASP D 1 87 ? 41.24987 -10.34826 14.56617 1.000 42.03383 87 ASP E N 1
ATOM 3924 C CA . ASP D 1 87 ? 40.65925 -10.56307 13.25307 1.000 52.78952 87 ASP E CA 1
ATOM 3925 C C . ASP D 1 87 ? 39.25819 -11.14671 13.39856 1.000 47.16193 87 ASP E C 1
ATOM 3926 O O . ASP D 1 87 ? 38.95165 -11.84660 14.36514 1.000 56.02234 87 ASP E O 1
ATOM 3931 N N . GLU D 1 88 ? 38.39635 -10.85288 12.42277 1.000 49.92484 88 GLU E N 1
ATOM 3932 C CA . GLU D 1 88 ? 37.00997 -11.29692 12.51363 1.000 50.28514 88 GLU E CA 1
ATOM 3933 C C . GLU D 1 88 ? 36.87780 -12.81198 12.44190 1.000 42.37598 88 GLU E C 1
ATOM 3934 O O . GLU D 1 88 ? 35.83281 -13.34849 12.82484 1.000 40.48755 88 GLU E O 1
ATOM 3940 N N . ASP D 1 89 ? 37.90512 -13.50772 11.96646 1.000 46.75301 89 ASP E N 1
ATOM 3941 C CA . ASP D 1 89 ? 37.87868 -14.95507 11.81939 1.000 41.29236 89 ASP E CA 1
ATOM 3942 C C . ASP D 1 89 ? 38.68394 -15.60680 12.93625 1.000 39.45356 89 ASP E C 1
ATOM 3943 O O . ASP D 1 89 ? 39.82554 -15.21125 13.19438 1.000 45.96632 89 ASP E O 1
ATOM 3948 N N . TRP D 1 90 ? 38.08904 -16.60489 13.59670 1.000 41.25945 90 TRP E N 1
ATOM 3949 C CA . TRP D 1 90 ? 38.80311 -17.29697 14.66530 1.000 39.07586 90 TRP E CA 1
ATOM 3950 C C . TRP D 1 90 ? 39.96841 -18.10942 14.11826 1.000 49.69467 90 TRP E C 1
ATOM 3951 O O . TRP D 1 90 ? 40.94707 -18.34928 14.83493 1.000 47.96106 90 TRP E O 1
ATOM 3962 N N . GLN D 1 91 ? 39.87756 -18.54596 12.85996 1.000 46.12402 91 GLN E N 1
ATOM 3963 C CA . GLN D 1 91 ? 40.98186 -19.26962 12.24236 1.000 44.08629 91 GLN E CA 1
ATOM 3964 C C . GLN D 1 91 ? 42.20773 -18.38019 12.08879 1.000 41.66114 91 GLN E C 1
ATOM 3965 O O . GLN D 1 91 ? 43.34089 -18.86380 12.19114 1.000 41.73106 91 GLN E O 1
ATOM 3971 N N . VAL D 1 92 ? 42.00203 -17.08612 11.83516 1.000 38.44063 92 VAL E N 1
ATOM 3972 C CA . VAL D 1 92 ? 43.12382 -16.15767 11.74889 1.000 37.81818 92 VAL E CA 1
ATOM 3973 C C . VAL D 1 92 ? 43.67818 -15.86213 13.13827 1.000 39.31408 92 VAL E C 1
ATOM 3974 O O . VAL D 1 92 ? 44.89075 -15.69257 13.31406 1.000 38.27205 92 VAL E O 1
ATOM 3978 N N . ARG D 1 93 ? 42.80355 -15.79954 14.14695 1.000 40.60055 93 ARG E N 1
ATOM 3979 C CA . ARG D 1 93 ? 43.25821 -15.54917 15.51249 1.000 34.28224 93 ARG E CA 1
ATOM 3980 C C . ARG D 1 93 ? 44.14611 -16.68202 16.00975 1.000 41.77612 93 ARG E C 1
ATOM 3981 O O . ARG D 1 93 ? 45.24418 -16.44651 16.52776 1.000 45.48356 93 ARG E O 1
ATOM 3989 N N . ALA D 1 94 ? 43.67604 -17.92366 15.86809 1.000 37.08247 94 ALA E N 1
ATOM 3990 C CA . ALA D 1 94 ? 44.47095 -19.07580 16.27966 1.000 43.64058 94 ALA E CA 1
ATOM 3991 C C . ALA D 1 94 ? 45.80032 -19.12323 15.53847 1.000 43.45293 94 ALA E C 1
ATOM 3992 O O . ALA D 1 94 ? 46.84194 -19.42365 16.13373 1.000 41.31329 94 ALA E O 1
ATOM 3994 N N . GLN D 1 95 ? 45.78400 -18.83457 14.23519 1.000 47.55854 95 GLN E N 1
ATOM 3995 C CA . GLN D 1 95 ? 47.01535 -18.88114 13.45617 1.000 42.70073 95 GLN E CA 1
ATOM 3996 C C . GLN D 1 95 ? 47.97442 -17.76583 13.85436 1.000 43.76274 95 GLN E C 1
ATOM 3997 O O . GLN D 1 95 ? 49.19508 -17.95929 13.82266 1.000 39.71555 95 GLN E O 1
ATOM 4003 N N . ALA D 1 96 ? 47.44611 -16.59934 14.23334 1.000 46.21887 96 ALA E N 1
ATOM 4004 C CA . ALA D 1 96 ? 48.29969 -15.52150 14.72339 1.000 46.49905 96 ALA E CA 1
ATOM 4005 C C . ALA D 1 96 ? 48.93346 -15.87799 16.06206 1.000 48.12658 96 ALA E C 1
ATOM 4006 O O . ALA D 1 96 ? 50.08837 -15.52089 16.32246 1.000 59.76538 96 ALA E O 1
ATOM 4008 N N . ALA D 1 97 ? 48.19362 -16.58031 16.92410 1.000 37.70530 97 ALA E N 1
ATOM 4009 C CA . ALA D 1 97 ? 48.75117 -17.00147 18.20547 1.000 39.35436 97 ALA E CA 1
ATOM 4010 C C . ALA D 1 97 ? 49.89262 -17.99063 18.01055 1.000 40.13287 97 ALA E C 1
ATOM 4011 O O . ALA D 1 97 ? 50.90941 -17.91887 18.71043 1.000 45.26574 97 ALA E O 1
ATOM 4013 N N . ASP D 1 98 ? 49.74123 -18.91603 17.05898 1.000 41.10831 98 ASP E N 1
ATOM 4014 C CA . ASP D 1 98 ? 50.80179 -19.87420 16.76234 1.000 41.26355 98 ASP E CA 1
ATOM 4015 C C . ASP D 1 98 ? 52.06704 -19.16595 16.30250 1.000 51.97021 98 ASP E C 1
ATOM 4016 O O . ASP D 1 98 ? 53.17804 -19.52648 16.71005 1.000 50.34270 98 ASP E O 1
ATOM 4021 N N . ALA D 1 99 ? 51.91386 -18.15084 15.45094 1.000 50.69834 99 ALA E N 1
ATOM 4022 C CA . ALA D 1 99 ? 53.06900 -17.41213 14.95895 1.000 42.86013 99 ALA E CA 1
ATOM 4023 C C . ALA D 1 99 ? 53.73703 -16.63526 16.08295 1.000 47.52470 99 ALA E C 1
ATOM 4024 O O . ALA D 1 99 ? 54.96973 -16.56691 16.15170 1.000 56.14752 99 ALA E O 1
ATOM 4026 N N . LEU D 1 100 ? 52.93808 -16.03721 16.96889 1.000 45.26998 100 LEU E N 1
ATOM 4027 C CA . LEU D 1 100 ? 53.50337 -15.31162 18.09987 1.000 48.33711 100 LEU E CA 1
ATOM 4028 C C . LEU D 1 100 ? 54.26706 -16.24941 19.02639 1.000 56.90516 100 LEU E C 1
ATOM 4029 O O . LEU D 1 100 ? 55.29551 -15.86893 19.59835 1.000 63.58761 100 LEU E O 1
ATOM 4034 N N . GLY D 1 101 ? 53.78178 -17.48296 19.18429 1.000 48.83304 101 GLY E N 1
ATOM 4035 C CA . GLY D 1 101 ? 54.50014 -18.45093 19.99333 1.000 53.05139 101 GLY E CA 1
ATOM 4036 C C . GLY D 1 101 ? 55.77732 -18.94687 19.34678 1.000 52.95196 101 GLY E C 1
ATOM 4037 O O . GLY D 1 101 ? 56.75394 -19.24017 20.04300 1.000 56.48013 101 GLY E O 1
ATOM 4038 N N . GLN D 1 102 ? 55.79343 -19.05378 18.01553 1.000 51.01506 102 GLN E N 1
ATOM 4039 C CA . GLN D 1 102 ? 56.99850 -19.51862 17.33615 1.000 52.98368 102 GLN E CA 1
ATOM 4040 C C . GLN D 1 102 ? 58.08792 -18.45349 17.34818 1.000 56.08015 102 GLN E C 1
ATOM 4041 O O . GLN D 1 102 ? 59.27485 -18.77672 17.46408 1.000 65.09297 102 GLN E O 1
ATOM 4047 N N . ILE D 1 103 ? 57.70901 -17.17929 17.23031 1.000 57.67811 103 ILE E N 1
ATOM 4048 C CA . ILE D 1 103 ? 58.70246 -16.10924 17.26379 1.000 58.85521 103 ILE E CA 1
ATOM 4049 C C . ILE D 1 103 ? 59.27671 -15.96239 18.66761 1.000 62.72871 103 ILE E C 1
ATOM 4050 O O . ILE D 1 103 ? 60.49637 -15.87380 18.85094 1.000 66.75811 103 ILE E O 1
ATOM 4055 N N . GLY D 1 104 ? 58.41126 -15.93910 19.67733 1.000 62.87135 104 GLY E N 1
ATOM 4056 C CA . GLY D 1 104 ? 58.86250 -15.89662 21.05312 1.000 61.24614 104 GLY E CA 1
ATOM 4057 C C . GLY D 1 104 ? 59.12167 -14.52283 21.62521 1.000 63.11618 104 GLY E C 1
ATOM 4058 O O . GLY D 1 104 ? 59.77773 -14.42054 22.66804 1.000 65.30077 104 GLY E O 1
ATOM 4059 N N . ASP D 1 105 ? 58.63463 -13.46247 20.98688 1.000 62.69865 105 ASP E N 1
ATOM 4060 C CA . ASP D 1 105 ? 58.83942 -12.11765 21.50623 1.000 66.84487 105 ASP E CA 1
ATOM 4061 C C . ASP D 1 105 ? 57.91947 -11.88326 22.69862 1.000 63.14422 105 ASP E C 1
ATOM 4062 O O . ASP D 1 105 ? 56.72220 -12.18105 22.64020 1.000 60.84721 105 ASP E O 1
ATOM 4067 N N . GLU D 1 106 ? 58.48764 -11.34870 23.78309 1.000 67.82384 106 GLU E N 1
ATOM 4068 C CA . GLU D 1 106 ? 57.74333 -11.16616 25.02431 1.000 65.02282 106 GLU E CA 1
ATOM 4069 C C . GLU D 1 106 ? 56.62335 -10.14192 24.89445 1.000 63.79876 106 GLU E C 1
ATOM 4070 O O . GLU D 1 106 ? 55.73630 -10.10185 25.75375 1.000 62.64017 106 GLU E O 1
ATOM 4076 N N . ARG D 1 107 ? 56.64425 -9.31442 23.84764 1.000 64.39146 107 ARG E N 1
ATOM 4077 C CA . ARG D 1 107 ? 55.59441 -8.32084 23.65618 1.000 63.63354 107 ARG E CA 1
ATOM 4078 C C . ARG D 1 107 ? 54.23365 -8.95634 23.40640 1.000 59.74602 107 ARG E C 1
ATOM 4079 O O . ARG D 1 107 ? 53.20892 -8.28879 23.58298 1.000 59.18390 107 ARG E O 1
ATOM 4087 N N . ALA D 1 108 ? 54.19889 -10.22239 22.99885 1.000 62.19712 108 ALA E N 1
ATOM 4088 C CA . ALA D 1 108 ? 52.95244 -10.92352 22.72706 1.000 54.19262 108 ALA E CA 1
ATOM 4089 C C . ALA D 1 108 ? 52.36583 -11.60601 23.95620 1.000 59.26975 108 ALA E C 1
ATOM 4090 O O . ALA D 1 108 ? 51.26943 -12.16565 23.86517 1.000 54.29821 108 ALA E O 1
ATOM 4092 N N . VAL D 1 109 ? 53.05909 -11.57243 25.09688 1.000 58.68551 109 VAL E N 1
ATOM 4093 C CA . VAL D 1 109 ? 52.57791 -12.27276 26.28803 1.000 54.22019 109 VAL E CA 1
ATOM 4094 C C . VAL D 1 109 ? 51.24303 -11.69451 26.74314 1.000 57.27866 109 VAL E C 1
ATOM 4095 O O . VAL D 1 109 ? 50.24025 -12.40899 26.85598 1.000 57.43638 109 VAL E O 1
ATOM 4099 N N . GLU D 1 110 ? 51.21419 -10.38990 27.01140 1.000 55.70452 110 GLU E N 1
ATOM 4100 C CA . GLU D 1 110 ? 49.98285 -9.76437 27.48617 1.000 55.76021 110 GLU E CA 1
ATOM 4101 C C . GLU D 1 110 ? 48.84465 -9.82317 26.47100 1.000 58.90124 110 GLU E C 1
ATOM 4102 O O . GLU D 1 110 ? 47.69448 -10.03471 26.89449 1.000 69.01490 110 GLU E O 1
ATOM 4108 N N . PRO D 1 111 ? 49.06382 -9.63769 25.16151 1.000 60.49966 111 PRO E N 1
ATOM 4109 C CA . PRO D 1 111 ? 47.95099 -9.84568 24.21761 1.000 51.73741 111 PRO E CA 1
ATOM 4110 C C . PRO D 1 111 ? 47.44312 -11.27757 24.18052 1.000 49.38724 111 PRO E C 1
ATOM 4111 O O . PRO D 1 111 ? 46.23482 -11.49455 24.02510 1.000 49.06886 111 PRO E O 1
ATOM 4115 N N . LEU D 1 112 ? 48.33136 -12.26659 24.31459 1.000 47.67491 112 LEU E N 1
ATOM 4116 C CA . LEU D 1 112 ? 47.88723 -13.65755 24.30871 1.000 47.10426 112 LEU E CA 1
ATOM 4117 C C . LEU D 1 112 ? 47.09076 -14.00153 25.56028 1.000 48.98210 112 LEU E C 1
ATOM 4118 O O . LEU D 1 112 ? 46.17706 -14.83230 25.50035 1.000 50.03775 112 LEU E O 1
ATOM 4123 N N . ILE D 1 113 ? 47.42425 -13.38782 26.69790 1.000 56.11132 113 ILE E N 1
ATOM 4124 C CA . ILE D 1 113 ? 46.65092 -13.61472 27.91472 1.000 48.97461 113 ILE E CA 1
ATOM 4125 C C . ILE D 1 113 ? 45.23339 -13.08304 27.74547 1.000 47.86001 113 ILE E C 1
ATOM 4126 O O . ILE D 1 113 ? 44.26370 -13.70075 28.20217 1.000 55.76557 113 ILE E O 1
ATOM 4131 N N . LYS D 1 114 ? 45.08880 -11.93139 27.08445 1.000 48.68345 114 LYS E N 1
ATOM 4132 C CA . LYS D 1 114 ? 43.75834 -11.42826 26.76153 1.000 52.84351 114 LYS E CA 1
ATOM 4133 C C . LYS D 1 114 ? 43.01937 -12.37428 25.82502 1.000 59.18408 114 LYS E C 1
ATOM 4134 O O . LYS D 1 114 ? 41.78911 -12.47960 25.89231 1.000 49.77233 114 LYS E O 1
ATOM 4140 N N . ALA D 1 115 ? 43.74833 -13.07069 24.94911 1.000 56.61310 115 ALA E N 1
ATOM 4141 C CA . ALA D 1 115 ? 43.12945 -14.03300 24.04699 1.000 49.78923 115 ALA E CA 1
ATOM 4142 C C . ALA D 1 115 ? 42.61598 -15.26869 24.77170 1.000 43.45429 115 ALA E C 1
ATOM 4143 O O . ALA D 1 115 ? 41.88519 -16.06017 24.16689 1.000 47.30148 115 ALA E O 1
ATOM 4145 N N . LEU D 1 116 ? 42.98154 -15.45672 26.04125 1.000 45.47349 116 LEU E N 1
ATOM 4146 C CA . LEU D 1 116 ? 42.42506 -16.54506 26.83342 1.000 50.80663 116 LEU E CA 1
ATOM 4147 C C . LEU D 1 116 ? 40.95029 -16.34017 27.14716 1.000 47.01720 116 LEU E C 1
ATOM 4148 O O . LEU D 1 116 ? 40.29234 -17.28697 27.59000 1.000 49.43937 116 LEU E O 1
ATOM 4153 N N . LYS D 1 117 ? 40.42048 -15.13430 26.93988 1.000 50.56957 117 LYS E N 1
ATOM 4154 C CA . LYS D 1 117 ? 39.00420 -14.85839 27.12843 1.000 46.70562 117 LYS E CA 1
ATOM 4155 C C . LYS D 1 117 ? 38.25145 -14.81411 25.80443 1.000 53.80402 117 LYS E C 1
ATOM 4156 O O . LYS D 1 117 ? 37.18436 -14.19643 25.72014 1.000 58.34765 117 LYS E O 1
ATOM 4162 N N . ASP D 1 118 ? 38.79293 -15.45244 24.77122 1.000 46.55169 118 ASP E N 1
ATOM 4163 C CA . ASP D 1 118 ? 38.12197 -15.52735 23.48379 1.000 44.14671 118 ASP E CA 1
ATOM 4164 C C . ASP D 1 118 ? 36.92206 -16.46436 23.58051 1.000 50.14833 118 ASP E C 1
ATOM 4165 O O . ASP D 1 118 ? 36.91507 -17.41999 24.36038 1.000 50.21693 118 ASP E O 1
ATOM 4170 N N . GLU D 1 119 ? 35.89061 -16.17707 22.78394 1.000 49.39896 119 GLU E N 1
ATOM 4171 C CA . GLU D 1 119 ? 34.69914 -17.01891 22.80529 1.000 51.46023 119 GLU E CA 1
ATOM 4172 C C . GLU D 1 119 ? 34.98127 -18.40038 22.22713 1.000 56.43482 119 GLU E C 1
ATOM 4173 O O . GLU D 1 119 ? 34.37597 -19.38844 22.65899 1.000 60.24100 119 GLU E O 1
ATOM 4179 N N . ASP D 1 120 ? 35.89660 -18.49044 21.26549 1.000 43.94707 120 ASP E N 1
ATOM 4180 C CA . ASP D 1 120 ? 36.20515 -19.75592 20.61570 1.000 45.64378 120 ASP E CA 1
ATOM 4181 C C . ASP D 1 120 ? 37.22437 -20.54157 21.43116 1.000 44.02847 120 ASP E C 1
ATOM 4182 O O . ASP D 1 120 ? 38.24967 -19.99799 21.85387 1.000 40.92480 120 ASP E O 1
ATOM 4187 N N . ARG D 1 121 ? 36.94068 -21.82972 21.64257 1.000 45.50248 121 ARG E N 1
ATOM 4188 C CA . ARG D 1 121 ? 37.82190 -22.65875 22.45728 1.000 41.05461 121 ARG E CA 1
ATOM 4189 C C . ARG D 1 121 ? 39.11480 -22.99921 21.72881 1.000 39.93082 121 ARG E C 1
ATOM 4190 O O . ARG D 1 121 ? 40.14895 -23.20406 22.37473 1.000 44.74793 121 ARG E O 1
ATOM 4198 N N . TYR D 1 122 ? 39.08275 -23.07004 20.39537 1.000 40.03689 122 TYR E N 1
ATOM 4199 C CA . TYR D 1 122 ? 40.30353 -23.37558 19.65811 1.000 39.47988 122 TYR E CA 1
ATOM 4200 C C . TYR D 1 122 ? 41.28652 -22.21501 19.74083 1.000 41.07669 122 TYR E C 1
ATOM 4201 O O . TYR D 1 122 ? 42.50367 -22.42557 19.79748 1.000 48.69784 122 TYR E O 1
ATOM 4210 N N . VAL D 1 123 ? 40.77331 -20.98234 19.74738 1.000 39.09963 123 VAL E N 1
ATOM 4211 C CA . VAL D 1 123 ? 41.63182 -19.81299 19.91182 1.000 39.81690 123 VAL E CA 1
ATOM 4212 C C . VAL D 1 123 ? 42.27988 -19.82257 21.29053 1.000 38.76811 123 VAL E C 1
ATOM 4213 O O . VAL D 1 123 ? 43.47334 -19.53080 21.43489 1.000 38.76638 123 VAL E O 1
ATOM 4217 N N . ARG D 1 124 ? 41.50339 -20.15348 22.32682 1.000 39.00305 124 ARG E N 1
ATOM 4218 C CA . ARG D 1 124 ? 42.04646 -20.17150 23.68149 1.000 43.08294 124 ARG E CA 1
ATOM 4219 C C . ARG D 1 124 ? 43.11108 -21.24612 23.84366 1.000 43.34881 124 ARG E C 1
ATOM 4220 O O . ARG D 1 124 ? 44.07828 -21.05394 24.58949 1.000 45.35107 124 ARG E O 1
ATOM 4228 N N . TRP D 1 125 ? 42.95305 -22.37573 23.15413 1.000 38.55615 125 TRP E N 1
ATOM 4229 C CA . TRP D 1 125 ? 43.96658 -23.42434 23.19733 1.000 38.62561 125 TRP E CA 1
ATOM 4230 C C . TRP D 1 125 ? 45.27557 -22.95855 22.57505 1.000 44.98916 125 TRP E C 1
ATOM 4231 O O . TRP D 1 125 ? 46.35606 -23.16808 23.13870 1.000 48.78705 125 TRP E O 1
ATOM 4242 N N . ARG D 1 126 ? 45.20074 -22.33734 21.39949 1.000 42.98526 126 ARG E N 1
ATOM 4243 C CA . ARG D 1 126 ? 46.41773 -21.88862 20.73390 1.000 39.22684 126 ARG E CA 1
ATOM 4244 C C . ARG D 1 126 ? 47.05446 -20.69941 21.44508 1.000 39.67426 126 ARG E C 1
ATOM 4245 O O . ARG D 1 126 ? 48.27865 -20.52345 21.37874 1.000 45.77151 126 ARG E O 1
ATOM 4253 N N . ALA D 1 127 ? 46.24717 -19.86894 22.11285 1.000 41.99577 127 ALA E N 1
ATOM 4254 C CA . ALA D 1 127 ? 46.80710 -18.79894 22.93228 1.000 43.73992 127 ALA E CA 1
ATOM 4255 C C . ALA D 1 127 ? 47.55870 -19.36623 24.13208 1.000 41.38086 127 ALA E C 1
ATOM 4256 O O . ALA D 1 127 ? 48.61439 -18.84756 24.51388 1.000 46.26981 127 ALA E O 1
ATOM 4258 N N . ALA D 1 128 ? 47.02755 -20.42980 24.74164 1.000 40.52068 128 ALA E N 1
ATOM 4259 C CA . ALA D 1 128 ? 47.70873 -21.05513 25.87052 1.000 41.38435 128 ALA E CA 1
ATOM 4260 C C . ALA D 1 128 ? 48.98750 -21.75602 25.42874 1.000 51.21493 128 ALA E C 1
ATOM 4261 O O . ALA D 1 128 ? 50.01531 -21.66906 26.11001 1.000 47.67704 128 ALA E O 1
ATOM 4263 N N . SER D 1 129 ? 48.94461 -22.45931 24.29444 1.000 41.61944 129 SER E N 1
ATOM 4264 C CA . SER D 1 129 ? 50.14428 -23.12527 23.79626 1.000 45.67159 129 SER E CA 1
ATOM 4265 C C . SER D 1 129 ? 51.22369 -22.11500 23.43138 1.000 45.47739 129 SER E C 1
ATOM 4266 O O . SER D 1 129 ? 52.41541 -22.35816 23.65657 1.000 45.71507 129 SER E O 1
ATOM 4269 N N . ALA D 1 130 ? 50.82584 -20.97611 22.86075 1.000 43.41517 130 ALA E N 1
ATOM 4270 C CA . ALA D 1 130 ? 51.79772 -19.94110 22.52815 1.000 44.91429 130 ALA E CA 1
ATOM 4271 C C . ALA D 1 130 ? 52.41873 -19.34413 23.78410 1.000 49.01980 130 ALA E C 1
ATOM 4272 O O . ALA D 1 130 ? 53.62374 -19.06811 23.81533 1.000 59.66846 130 ALA E O 1
ATOM 4274 N N . LEU D 1 131 ? 51.61140 -19.13167 24.82695 1.000 45.69835 131 LEU E N 1
ATOM 4275 C CA . LEU D 1 131 ? 52.15032 -18.62777 26.08606 1.000 47.45165 131 LEU E CA 1
ATOM 4276 C C . LEU D 1 131 ? 53.15239 -19.60534 26.68626 1.000 48.95253 131 LEU E C 1
ATOM 4277 O O . LEU D 1 131 ? 54.20044 -19.19472 27.19808 1.000 53.99227 131 LEU E O 1
ATOM 4282 N N . GLY D 1 132 ? 52.85067 -20.90424 26.62543 1.000 50.31237 132 GLY E N 1
ATOM 4283 C CA . GLY D 1 132 ? 53.77159 -21.89534 27.15896 1.000 53.79754 132 GLY E CA 1
ATOM 4284 C C . GLY D 1 132 ? 55.12161 -21.88547 26.46785 1.000 59.90731 132 GLY E C 1
ATOM 4285 O O . GLY D 1 132 ? 56.15946 -22.06001 27.11184 1.000 61.24571 132 GLY E O 1
ATOM 4286 N N . LYS D 1 133 ? 55.12873 -21.68631 25.14693 1.000 57.36153 133 LYS E N 1
ATOM 4287 C CA . LYS D 1 133 ? 56.39273 -21.66647 24.41678 1.000 57.97652 133 LYS E CA 1
ATOM 4288 C C . LYS D 1 133 ? 57.19785 -20.41002 24.72506 1.000 59.90427 133 LYS E C 1
ATOM 4289 O O . LYS D 1 133 ? 58.42957 -20.46747 24.82189 1.000 58.83314 133 LYS E O 1
ATOM 4295 N N . ILE D 1 134 ? 56.52746 -19.26558 24.87503 1.000 54.66807 134 ILE E N 1
ATOM 4296 C CA . ILE D 1 134 ? 57.23904 -18.03656 25.21710 1.000 57.10554 134 ILE E CA 1
ATOM 4297 C C . ILE D 1 134 ? 57.86059 -18.15803 26.60232 1.000 59.41111 134 ILE E C 1
ATOM 4298 O O . ILE D 1 134 ? 59.06421 -17.94339 26.78474 1.000 77.72274 134 ILE E O 1
ATOM 4303 N N . GLY D 1 135 ? 57.05203 -18.52052 27.59426 1.000 58.32790 135 GLY E N 1
ATOM 4304 C CA . GLY D 1 135 ? 57.53792 -18.69082 28.94683 1.000 60.28645 135 GLY E CA 1
ATOM 4305 C C . GLY D 1 135 ? 57.67135 -17.37815 29.69419 1.000 62.33537 135 GLY E C 1
ATOM 4306 O O . GLY D 1 135 ? 57.39554 -16.29016 29.18592 1.000 62.04806 135 GLY E O 1
ATOM 4307 N N . GLY D 1 136 ? 58.11704 -17.49559 30.93653 1.000 64.82478 136 GLY E N 1
ATOM 4308 C CA . GLY D 1 136 ? 58.27525 -16.36143 31.82179 1.000 67.44877 136 GLY E CA 1
ATOM 4309 C C . GLY D 1 136 ? 57.37174 -16.46299 33.03812 1.000 66.95960 136 GLY E C 1
ATOM 4310 O O . GLY D 1 136 ? 56.47977 -17.30516 33.12542 1.000 72.68902 136 GLY E O 1
ATOM 4311 N N . GLU D 1 137 ? 57.63268 -15.56579 33.99074 1.000 86.96733 137 GLU E N 1
ATOM 4312 C CA . GLU D 1 137 ? 56.85215 -15.56169 35.22379 1.000 81.59255 137 GLU E CA 1
ATOM 4313 C C . GLU D 1 137 ? 55.42157 -15.10018 34.97298 1.000 81.44624 137 GLU E C 1
ATOM 4314 O O . GLU D 1 137 ? 54.48377 -15.60117 35.60488 1.000 79.40892 137 GLU E O 1
ATOM 4320 N N . ARG D 1 138 ? 55.23282 -14.14245 34.06106 1.000 70.49483 138 ARG E N 1
ATOM 4321 C CA . ARG D 1 138 ? 53.88020 -13.71649 33.71557 1.000 69.04220 138 ARG E CA 1
ATOM 4322 C C . ARG D 1 138 ? 53.10073 -14.84684 33.05642 1.000 73.81197 138 ARG E C 1
ATOM 4323 O O . ARG D 1 138 ? 51.88723 -14.97680 33.25953 1.000 60.48789 138 ARG E O 1
ATOM 4331 N N . VAL D 1 139 ? 53.78192 -15.67719 32.26512 1.000 72.67143 139 VAL E N 1
ATOM 4332 C CA . VAL D 1 139 ? 53.12690 -16.83952 31.67645 1.000 56.08586 139 VAL E CA 1
ATOM 4333 C C . VAL D 1 139 ? 52.71486 -17.82384 32.76252 1.000 64.82820 139 VAL E C 1
ATOM 4334 O O . VAL D 1 139 ? 51.60900 -18.37575 32.73008 1.000 65.34202 139 VAL E O 1
ATOM 4338 N N . ARG D 1 140 ? 53.59012 -18.05314 33.74544 1.000 68.91110 140 ARG E N 1
ATOM 4339 C CA . ARG D 1 140 ? 53.27272 -18.99709 34.81177 1.000 67.60774 140 ARG E CA 1
ATOM 4340 C C . ARG D 1 140 ? 52.06026 -18.54863 35.61779 1.000 65.87383 140 ARG E C 1
ATOM 4341 O O . ARG D 1 140 ? 51.27931 -19.38799 36.07966 1.000 64.44127 140 ARG E O 1
ATOM 4349 N N . ALA D 1 141 ? 51.88171 -17.23738 35.79335 1.000 64.68483 141 ALA E N 1
ATOM 4350 C CA . ALA D 1 141 ? 50.70806 -16.73869 36.50341 1.000 61.04290 141 ALA E CA 1
ATOM 4351 C C . ALA D 1 141 ? 49.43045 -17.05798 35.73668 1.000 57.79293 141 ALA E C 1
ATOM 4352 O O . ALA D 1 141 ? 48.43487 -17.50220 36.32003 1.000 57.57867 141 ALA E O 1
ATOM 4354 N N . ALA D 1 142 ? 49.44024 -16.83229 34.42082 1.000 57.22019 142 ALA E N 1
ATOM 4355 C CA . ALA D 1 142 ? 48.27487 -17.15693 33.60605 1.000 56.50335 142 ALA E CA 1
ATOM 4356 C C . ALA D 1 142 ? 48.05756 -18.66170 33.50931 1.000 53.09476 142 ALA E C 1
ATOM 4357 O O . ALA D 1 142 ? 46.91561 -19.11324 33.36936 1.000 55.78956 142 ALA E O 1
ATOM 4359 N N . MET D 1 143 ? 49.13417 -19.44898 33.57272 1.000 58.34359 143 MET E N 1
ATOM 4360 C CA . MET D 1 143 ? 48.99648 -20.90144 33.53509 1.000 56.30093 143 MET E CA 1
ATOM 4361 C C . MET D 1 143 ? 48.35504 -21.43107 34.81096 1.000 52.61125 143 MET E C 1
ATOM 4362 O O . MET D 1 143 ? 47.54917 -22.36737 34.76387 1.000 56.05263 143 MET E O 1
ATOM 4367 N N . GLU D 1 144 ? 48.70633 -20.85146 35.96114 1.000 55.42097 144 GLU E N 1
ATOM 4368 C CA . GLU D 1 144 ? 48.08423 -21.26152 37.21578 1.000 56.01037 144 GLU E CA 1
ATOM 4369 C C . GLU D 1 144 ? 46.60244 -20.91022 37.23471 1.000 56.63627 144 GLU E C 1
ATOM 4370 O O . GLU D 1 144 ? 45.77716 -21.69797 37.71120 1.000 64.55468 144 GLU E O 1
ATOM 4376 N N . LYS D 1 145 ? 46.24825 -19.73123 36.71927 1.000 56.55000 145 LYS E N 1
ATOM 4377 C CA . LYS D 1 145 ? 44.84399 -19.34406 36.63724 1.000 54.70985 145 LYS E CA 1
ATOM 4378 C C . LYS D 1 145 ? 44.07849 -20.24338 35.67291 1.000 63.19271 145 LYS E C 1
ATOM 4379 O O . LYS D 1 145 ? 42.93633 -20.62931 35.94856 1.000 68.26382 145 LYS E O 1
ATOM 4385 N N . LEU D 1 146 ? 44.69322 -20.58955 34.53811 1.000 56.00068 146 LEU E N 1
ATOM 4386 C CA . LEU D 1 146 ? 44.05005 -21.48532 33.58137 1.000 53.67138 146 LEU E CA 1
ATOM 4387 C C . LEU D 1 146 ? 43.89984 -22.89601 34.13461 1.000 56.25619 146 LEU E C 1
ATOM 4388 O O . LEU D 1 146 ? 42.95949 -23.60699 33.76603 1.000 62.13069 146 LEU E O 1
ATOM 4393 N N . ALA D 1 147 ? 44.81572 -23.32554 35.00301 1.000 54.23186 147 ALA E N 1
ATOM 4394 C CA . ALA D 1 147 ? 44.69850 -24.65578 35.58748 1.000 53.13604 147 ALA E CA 1
ATOM 4395 C C . ALA D 1 147 ? 43.56159 -24.72412 36.59717 1.000 57.85590 147 ALA E C 1
ATOM 4396 O O . ALA D 1 147 ? 43.00311 -25.80147 36.82825 1.000 52.82853 147 ALA E O 1
ATOM 4398 N N . GLU D 1 148 ? 43.20219 -23.59371 37.20121 1.000 59.70584 148 GLU E N 1
ATOM 4399 C CA . GLU D 1 148 ? 42.16844 -23.57031 38.22724 1.000 60.54002 148 GLU E CA 1
ATOM 4400 C C . GLU D 1 148 ? 40.76905 -23.43240 37.63342 1.000 60.46560 148 GLU E C 1
ATOM 4401 O O . GLU D 1 148 ? 39.85769 -24.17571 38.00991 1.000 55.91999 148 GLU E O 1
ATOM 4407 N N . THR D 1 149 ? 40.58156 -22.48872 36.70909 1.000 63.56156 149 THR E N 1
ATOM 4408 C CA . THR D 1 149 ? 39.26468 -22.18736 36.16410 1.000 63.43145 149 THR E CA 1
ATOM 4409 C C . THR D 1 149 ? 39.13340 -22.45407 34.66935 1.000 63.99301 149 THR E C 1
ATOM 4410 O O . THR D 1 149 ? 38.03511 -22.29145 34.12463 1.000 62.82139 149 THR E O 1
ATOM 4414 N N . GLY D 1 150 ? 40.20746 -22.85711 33.98960 1.000 48.93546 150 GLY E N 1
ATOM 4415 C CA . GLY D 1 150 ? 40.13973 -23.09879 32.56387 1.000 51.62510 150 GLY E CA 1
ATOM 4416 C C . GLY D 1 150 ? 39.50934 -24.43476 32.21894 1.000 51.77785 150 GLY E C 1
ATOM 4417 O O . GLY D 1 150 ? 39.31893 -25.30849 33.06286 1.000 50.40495 150 GLY E O 1
ATOM 4418 N N . THR D 1 151 ? 39.17623 -24.58917 30.93864 1.000 49.71872 151 THR E N 1
ATOM 4419 C CA . THR D 1 151 ? 38.52249 -25.79622 30.45544 1.000 45.32327 151 THR E CA 1
ATOM 4420 C C . THR D 1 151 ? 39.12923 -26.21802 29.12565 1.000 43.67316 151 THR E C 1
ATOM 4421 O O . THR D 1 151 ? 39.82841 -25.44818 28.46203 1.000 50.26307 151 THR E O 1
ATOM 4425 N N . GLY D 1 152 ? 38.84812 -27.46468 28.74669 1.000 43.98317 152 GLY E N 1
ATOM 4426 C CA . GLY D 1 152 ? 39.23011 -27.96520 27.44088 1.000 48.22715 152 GLY E CA 1
ATOM 4427 C C . GLY D 1 152 ? 40.73290 -28.09682 27.26057 1.000 43.07397 152 GLY E C 1
ATOM 4428 O O . GLY D 1 152 ? 41.49247 -28.32742 28.20686 1.000 51.27730 152 GLY E O 1
ATOM 4429 N N . PHE D 1 153 ? 41.16268 -27.94622 26.00530 1.000 50.69815 153 PHE E N 1
ATOM 4430 C CA . PHE D 1 153 ? 42.57854 -28.06750 25.67906 1.000 46.42407 153 PHE E CA 1
ATOM 4431 C C . PHE D 1 153 ? 43.40588 -26.96004 26.32109 1.000 48.18005 153 PHE E C 1
ATOM 4432 O O . PHE D 1 153 ? 44.59914 -27.15419 26.58006 1.000 49.21796 153 PHE E O 1
ATOM 4440 N N . ALA D 1 154 ? 42.80077 -25.79593 26.57561 1.000 44.66906 154 ALA E N 1
ATOM 4441 C CA . ALA D 1 154 ? 43.51745 -24.73019 27.27000 1.000 40.41829 154 ALA E CA 1
ATOM 4442 C C . ALA D 1 154 ? 43.87559 -25.14956 28.68966 1.000 48.84997 154 ALA E C 1
ATOM 4443 O O . ALA D 1 154 ? 44.97848 -24.86524 29.17185 1.000 57.55078 154 ALA E O 1
ATOM 4445 N N . ARG D 1 155 ? 42.94937 -25.82173 29.37663 1.000 53.60229 155 ARG E N 1
ATOM 4446 C CA . ARG D 1 155 ? 43.25170 -26.37286 30.69308 1.000 45.51004 155 ARG E CA 1
ATOM 4447 C C . ARG D 1 155 ? 44.32585 -27.44890 30.60122 1.000 43.81708 155 ARG E C 1
ATOM 4448 O O . ARG D 1 155 ? 45.21374 -27.52796 31.45817 1.000 54.48017 155 ARG E O 1
ATOM 4456 N N . LYS D 1 156 ? 44.25992 -28.28395 29.56086 1.000 48.41748 156 LYS E N 1
ATOM 4457 C CA . LYS D 1 156 ? 45.22780 -29.36405 29.39496 1.000 43.92533 156 LYS E CA 1
ATOM 4458 C C . LYS D 1 156 ? 46.64183 -28.82307 29.21748 1.000 52.55787 156 LYS E C 1
ATOM 4459 O O . LYS D 1 156 ? 47.60741 -29.40958 29.72081 1.000 54.92484 156 LYS E O 1
ATOM 4465 N N . VAL D 1 157 ? 46.78447 -27.70459 28.50432 1.000 44.56473 157 VAL E N 1
ATOM 4466 C CA . VAL D 1 157 ? 48.10398 -27.11168 28.31053 1.000 48.94191 157 VAL E CA 1
ATOM 4467 C C . VAL D 1 157 ? 48.60067 -26.47670 29.60385 1.000 53.54443 157 VAL E C 1
ATOM 4468 O O . VAL D 1 157 ? 49.79247 -26.54620 29.92883 1.000 55.86914 157 VAL E O 1
ATOM 4472 N N . ALA D 1 158 ? 47.69704 -25.85889 30.36775 1.000 45.07858 158 ALA E N 1
ATOM 4473 C CA . ALA D 1 158 ? 48.10587 -25.17551 31.59039 1.000 46.17085 158 ALA E CA 1
ATOM 4474 C C . ALA D 1 158 ? 48.56264 -26.16038 32.65923 1.000 47.92237 158 ALA E C 1
ATOM 4475 O O . ALA D 1 158 ? 49.53722 -25.89826 33.37390 1.000 57.91040 158 ALA E O 1
ATOM 4477 N N . VAL D 1 159 ? 47.87178 -27.29500 32.79151 1.000 47.76082 159 VAL E N 1
ATOM 4478 C CA . VAL D 1 159 ? 48.26071 -28.26146 33.81288 1.000 49.66993 159 VAL E CA 1
ATOM 4479 C C . VAL D 1 159 ? 49.57102 -28.94258 33.44060 1.000 58.77956 159 VAL E C 1
ATOM 4480 O O . VAL D 1 159 ? 50.37014 -29.28394 34.32044 1.000 60.53457 159 VAL E O 1
ATOM 4484 N N .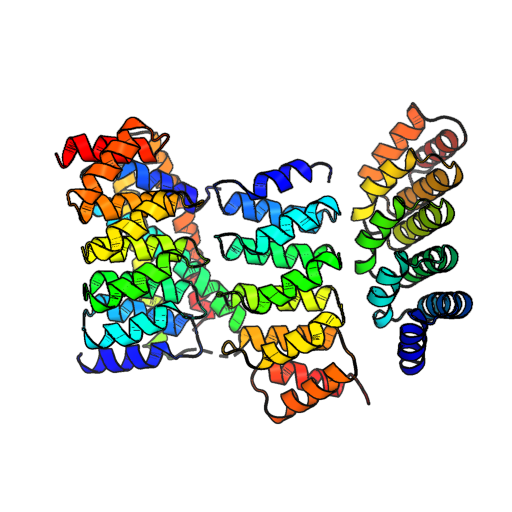 ASN D 1 160 ? 49.82452 -29.14267 32.14444 1.000 55.90293 160 ASN E N 1
ATOM 4485 C CA . ASN D 1 160 ? 51.09247 -29.73170 31.72964 1.000 55.21985 160 ASN E CA 1
ATOM 4486 C C . ASN D 1 160 ? 52.24635 -28.75592 31.91820 1.000 59.80428 160 ASN E C 1
ATOM 4487 O O . ASN D 1 160 ? 53.37797 -29.17918 32.18125 1.000 59.75100 160 ASN E O 1
ATOM 4492 N N . TYR D 1 161 ? 51.98171 -27.45379 31.78231 1.000 58.91539 161 TYR E N 1
ATOM 4493 C CA . TYR D 1 161 ? 53.01196 -26.45360 32.04284 1.000 59.26978 161 TYR E CA 1
ATOM 4494 C C . TYR D 1 161 ? 53.45750 -26.49566 33.49925 1.000 66.30263 161 TYR E C 1
ATOM 4495 O O . TYR D 1 161 ? 54.65145 -26.37239 33.79625 1.000 76.34564 161 TYR E O 1
ATOM 4504 N N . LEU D 1 162 ? 52.50819 -26.66420 34.42329 1.000 61.41276 162 LEU E N 1
ATOM 4505 C CA . LEU D 1 162 ? 52.85029 -26.70695 35.84088 1.000 60.55269 162 LEU E CA 1
ATOM 4506 C C . LEU D 1 162 ? 53.55737 -28.00477 36.21127 1.000 59.80401 162 LEU E C 1
ATOM 4507 O O . LEU D 1 162 ? 54.34414 -28.02900 37.16461 1.000 65.62963 162 LEU E O 1
ATOM 4512 N N . GLU D 1 163 ? 53.29039 -29.08878 35.47798 1.000 60.47250 163 GLU E N 1
ATOM 4513 C CA . GLU D 1 163 ? 53.94092 -30.36210 35.77076 1.000 60.90697 163 GLU E CA 1
ATOM 4514 C C . GLU D 1 163 ? 55.42155 -30.33641 35.41353 1.000 78.37647 163 GLU E C 1
ATOM 4515 O O . GLU D 1 163 ? 56.23128 -30.97795 36.09288 1.000 87.70410 163 GLU E O 1
ATOM 4521 N N . THR D 1 164 ? 55.79476 -29.60815 34.36133 1.000 82.19205 164 THR E N 1
ATOM 4522 C CA . THR D 1 164 ? 57.16688 -29.59100 33.86713 1.000 76.39432 164 THR E CA 1
ATOM 4523 C C . THR D 1 164 ? 57.94587 -28.36685 34.33490 1.000 77.37128 164 THR E C 1
ATOM 4524 O O . THR D 1 164 ? 59.03376 -28.50683 34.90129 1.000 94.25819 164 THR E O 1
ATOM 4528 N N . HIS D 1 165 ? 57.41523 -27.16799 34.11064 1.000 76.41211 165 HIS E N 1
ATOM 4529 C CA . HIS D 1 165 ? 58.07890 -25.96278 34.58417 1.000 77.17415 165 HIS E CA 1
ATOM 4530 C C . HIS D 1 165 ? 57.90472 -25.81907 36.09239 1.000 85.59328 165 HIS E C 1
ATOM 4531 O O . HIS D 1 165 ? 56.88832 -26.21950 36.66616 1.000 84.80645 165 HIS E O 1
ATOM 4538 N N . LYS D 1 166 ? 58.91469 -25.23729 36.73459 1.000 97.72704 166 LYS E N 1
ATOM 4539 C CA . LYS D 1 166 ? 59.00718 -25.21068 38.18591 1.000 102.54134 166 LYS E CA 1
ATOM 4540 C C . LYS D 1 166 ? 59.19146 -23.78464 38.68469 1.000 111.58762 166 LYS E C 1
ATOM 4541 O O . LYS D 1 166 ? 59.75126 -22.93233 37.98882 1.000 106.10831 166 LYS E O 1
ATOM 4547 N N . SER D 1 167 ? 58.71103 -23.54292 39.90366 1.000 116.10786 167 SER E N 1
ATOM 4548 C CA . SER D 1 167 ? 58.84045 -22.25172 40.57976 1.000 111.60306 167 SER E CA 1
ATOM 4549 C C . SER D 1 167 ? 58.29118 -21.09847 39.74396 1.000 113.10528 167 SER E C 1
ATOM 4550 O O . SER D 1 167 ? 57.83328 -20.09101 40.28445 1.000 96.47758 167 SER E O 1
#

Secondary structure (DSSP, 8-state):
-HHHHHHHHHHTT-S-HHHHHHHHHHHHHH--GGGHHHHHHGGG-SSHHHHHHHHHHHHHH--GGGHHHHHHGGG-SSHHHHHHHHHHHHHH--GGGHHHHHHGGG-SSHHHHHHHHHHHHHH-SHHHHHHHHHHHHH--HHHHHHHHHHHHHT-/---HHHHHHHHHHHHTT---HHHHHHHHHHHHHHHHHHHHHHHHHHTTTT---TTHHHHHHHHHHHHHHHHHHHHHHHHHH---HHHHHHHHHHHHHHHHHHHHHHHHHHHH-/-THHHHHHHHHTT-S-HHHHHHHHHHHHHH--GGGHHHHHHHTT-S-HHHHHHHHHHHHHH--GGGHHHHHHGGG-SSHHHHHHHHHHHHHH--GGGHHHHHHGGG-SSHHHHHHHHHHHHHH--HHHHHHHHHHHHH--HHHHHHHHHHHHHT-/---HHHHHHHTT-SSHHHHHHHHHHHHHH--GGGHHHHHHGGG-SSHHHHHHHHHHHHHH--GGGHHHHHHGGG-SSHHHHHHHHHHHHHH--GGGHHHHHHGGG-SSHHHHHHHHHHHHHH-SHHHHHHHHHHHHH--HHHHHHHHHHHHHS--

Foldseek 3Di:
DVVLLVVLLVQCPPPDPVSNLVSLQVLLVVLDCVCLVSLLVQCPPPDVSSVLSSLLSLLSNLDCVCLVSLLVQCPPPDLSNNLSSLVSLLSNLDCVCLVSLLVQCPPPDPNNNVSSLVSLVSNDDPSNLVSLVVCCVPNDDVSVVVSVVCVVVVD/DDDLVRLLVLLVVVVPPDDDPVSVVLSVLLVVLLVVLVVLVVVLVVCPVLVADPPPLLVVLVVVLVSLVVSLVVLVVVLVPDDDPSSNVSSVVSNVSSVVSNVSSVVSSVSHD/DVVLLVVLLVQCPPPDVVSNLVSLLVLLVVLDPVCLVSLLVQCPPPDVSNNLSSLLSLLSNLDCVCLVSLLVQCPPPDLSSNLSSLSSNLSNLDCVSLVSLLVQCPPPDPSSNVSSLVSLLSSDDPSSLVSLVVCCVPNDDVSVVSSVVSVVPVD/DVCLVVLLVQCPPPDVVSVQVSLQVLLVVLDPVCLVSLLVQCPPPDPNSVLSSLLSLLSNLDCVSLVSLLVQCPPPDLSSNLSSLQSLLSNLDPVCLVSLLVQCPPPDPSNNLSSLVSLLSNDDPSNLVSLVVCCVPNDDNSVVSSVVSPVPDDD

Radius of gyration: 28.46 Å; Cα contacts (8 Å, |Δi|>4): 872; chains: 4; bounding box: 87×46×68 Å

Nearest PDB structures (foldseek):
  5dcq-assembly3_A  TM=9.322E-01  e=1.198E-16  synthetic construct
  7p0h-assembly2_B  TM=9.657E-01  e=2.612E-14  synthetic construct
  4zv6-assembly1_A  TM=9.340E-01  e=4.412E-14  synthetic construct
  4xl5-assembly1_C  TM=9.300E-01  e=2.453E-13  synthetic construct
  3ltj-assembly1_A  TM=7.875E-01  e=4.271E-15  synthetic construct

InterPro domains:
  IPR000968 Influenza nuclear export protein NS2 [MF_04067] (1-121)
  IPR000968 Influenza nuclear export protein NS2 [PF00601] (28-121)

Solvent-accessible surface area: 27987 Å² total; per-residue (Å²): 118,111,145,92,4,82,73,32,16,142,35,8,134,53,138,37,53,146,56,14,40,129,0,0,42,11,1,4,142,72,28,50,92,77,0,0,13,8,0,10,89,5,9,147,20,162,36,22,140,0,49,52,18,0,0,72,2,1,4,100,26,34,28,74,47,0,1,1,5,0,18,53,8,16,148,18,164,52,104,48,0,29,2,54,0,0,53,4,1,6,122,34,32,35,107,37,0,5,35,25,0,26,118,11,21,187,26,173,42,173,98,1,58,100,43,0,8,31,3,0,28,133,24,15,40,146,111,0,61,44,7,4,64,131,30,22,114,108,16,106,58,66,12,137,155,55,0,54,60,9,60,127,78,129,141,163,28,8,23,2,48,0,0,6,55,0,0,83,18,31,45,70,50,115,23,146,94,2,53,24,4,4,51,60,1,4,31,5,28,11,17,29,38,10,0,20,20,14,28,66,10,32,34,141,119,177,98,144,112,47,109,22,107,97,38,2,28,104,27,54,90,65,0,113,133,0,18,73,32,0,118,107,46,39,132,99,18,151,76,86,94,52,51,83,0,2,84,46,0,24,80,19,0,100,86,0,36,111,58,0,123,60,42,3,156,75,2,73,147,96,141,88,3,107,55,28,35,149,29,7,129,48,114,37,10,4,22,20,19,21,1,0,36,18,0,6,133,78,31,37,98,134,0,0,90,22,0,30,99,3,6,139,24,28,3,9,40,0,3,9,10,0,0,37,2,1,4,102,26,35,32,96,105,0,0,90,15,0,37,99,7,11,152,10,55,11,2,29,1,45,1,4,0,1,42,3,1,8,125,33,33,36,102,124,0,3,94,37,0,31,152,13,28,175,16,137,9,44,4,1,81,12,26,0,5,25,6,1,10,147,26,14,38,146,115,0,64,51,4,5,69,123,32,20,136,100,12,110,54,37,33,132,109,13,0,52,29,17,55,128,90,95,167,83,116,103,0,86,72,37,47,158,34,16,149,56,93,7,13,99,54,22,22,129,0,0,53,14,0,2,130,22,3,33,58,118,0,0,92,33,0,35,146,10,7,134,22,28,11,9,129,1,1,40,14,0,0,72,0,0,3,49,1,4,0,68,82,0,0,90,15,0,33,113,10,15,143,10,62,8,2,13,1,51,3,31,0,0,49,2,1,5,66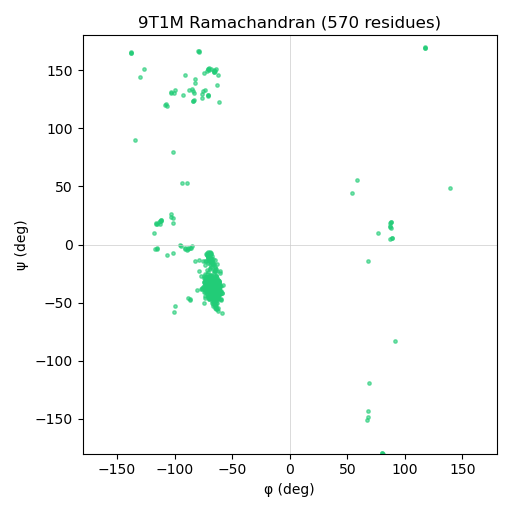,2,11,16,79,126,0,14,93,29,0,14,122,12,13,184,15,144,10,89,23,1,57,47,47,0,0,17,4,0,16,157,10,12,24,133,122,0,40,47,3,0,74,90,15,26,141,111,16,91,53,31,4,132,132,31,0,52,81,14,56,137,88,86,175,113

Sequence (578 aa):
DPEKVEMYIKNLQDDSPLVRDFAANALGKIGDERAVEPLIKALKDEDGYVRRTAALALGKIGDERAVEPLIKALKDEDWQVRAQAADALGQIGDERAVEPLIKALKDEDRYVRWRAASALGKIGGERVRAAMEKLAETGTGFARKVAVNYLETHKVSSFQDILMRMSKMQLGSSSEDLNGIITQFESLKLYRDSLGEAVMRMGDLHNRNGKWREQLGQKFEEIRWLIEEVRHRLKITENSFEQITFMQALQLLLEVEQEIRTFSFQLIDPEKVEMYIKNLQDDSPLVRDFAANALGKIGDERAVEPLIKALKDEDGYVRRTAALALGKIGDERAVEPLIKALKDEDWQVRAQAADALGQIGDERAVEPLIKALKDEDRYVRWRAASALGKIGGERVRAAMEKLAETGTGFARKVAVNYLETHKPEKVEMYIKNLQDDSPLVRDFAANALGKIGDERAVEPLIKALKDEDGYVRRTAALALGKIGDERAVEPLIKALKDEDWQVRAQAADALGQIGDERAVEPLIKALKDEDRYVRWRAASALGKIGGERVRAAMEKLAETGTGFARKVAVNYLETHKS

B-factor: mean 58.52, std 21.28, range [20.78, 165.17]

Organism: NCBI:txid382835